Protein AF-0000000085726883 (afdb_homodimer)

Radius of gyration: 27.36 Å; Cα contacts (8 Å, |Δi|>4): 560; chains: 2; bounding box: 46×113×96 Å

pLDDT: mean 89.37, std 16.78, range [32.44, 98.88]

InterPro domains:
  IPR007770 Protein DMP [PF05078] (36-199)
  IPR007770 Protein DMP [PTHR31621] (17-201)

Organism: Cuscuta europaea (NCBI:txid41803)

Nearest PDB structures (foldseek):
  4f7g-assembly1_B  TM=3.341E-01  e=3.577E+00  Mus musculus
  4f7g-assembly1_B  TM=3.342E-01  e=4.709E+00  Mus musculus
  2b0h-assembly1_A  TM=3.495E-01  e=9.339E+00  Mus musculus

Solvent-accessible surface area (backbone atoms only — not comparable to full-atom values): 22091 Å² total; per-residue (Å²): 136,81,79,75,75,74,74,70,71,76,75,74,68,77,72,77,68,83,62,71,77,80,73,50,71,68,34,50,53,42,48,53,50,47,52,36,42,32,33,39,50,62,56,50,48,41,68,54,51,50,52,45,59,63,43,42,41,69,36,13,58,70,15,58,29,87,43,70,64,28,48,51,45,37,51,49,49,53,51,52,46,39,50,47,32,35,55,52,49,40,23,24,43,48,64,46,98,85,52,48,76,44,47,25,36,43,31,89,82,7,60,47,62,66,44,73,62,88,78,76,71,53,71,72,61,18,59,74,36,32,65,50,73,65,41,56,54,51,12,52,43,22,31,49,42,48,50,21,52,49,54,58,32,53,30,52,36,34,38,78,49,69,77,64,52,71,69,52,50,53,47,46,64,46,49,30,52,52,48,40,51,53,42,51,51,44,32,51,76,57,58,76,90,62,22,18,61,60,40,48,61,49,80,116,137,83,79,76,76,75,73,71,70,76,74,75,68,75,70,76,69,82,63,71,77,78,74,51,72,69,33,50,53,42,48,50,49,48,51,37,42,32,33,39,50,62,56,50,47,40,68,56,50,50,52,44,59,66,44,43,39,69,36,14,57,70,15,60,28,87,43,70,66,28,47,50,44,37,50,49,49,52,52,51,45,37,51,48,32,36,54,52,50,40,23,24,42,49,65,47,99,84,51,47,76,43,46,26,36,42,31,90,81,6,58,48,61,65,45,74,62,87,76,76,70,54,71,73,60,17,58,74,36,31,64,51,74,66,41,55,53,51,13,53,42,20,31,50,41,48,50,23,52,48,55,57,31,54,29,53,37,33,38,79,48,68,78,65,50,70,68,52,49,52,47,47,65,46,49,28,52,52,49,41,51,53,43,50,51,46,31,50,75,57,58,76,91,63,21,18,63,62,40,48,60,47,83,115

Sequence (408 aa):
MEEQEHVGLPLLQDEETDSKPKKTPSQRVMRKAFKGTAHLANLLPTGTVLAFQILAPAFTHEGKCISVVSQTMTVALLVGCAISCFFLCFTDSFRDERGKVRYGLATFHGLFILDLSSVTLSPDEAAKHRIRLLDFFHAFNSVLVFAATALLDKNVVNCLYPSPSPETEELLSILPVGVGFMSSLFFIAFPTRRHGIGFPLSRDMEEQEHVGLPLLQDEETDSKPKKTPSQRVMRKAFKGTAHLANLLPTGTVLAFQILAPAFTHEGKCISVVSQTMTVALLVGCAISCFFLCFTDSFRDERGKVRYGLATFHGLFILDLSSVTLSPDEAAKHRIRLLDFFHAFNSVLVFAATALLDKNVVNCLYPSPSPETEELLSILPVGVGFMSSLFFIAFPTRRHGIGFPLSRD

Structure (mmCIF, N/CA/C/O backbone):
data_AF-0000000085726883-model_v1
#
loop_
_entity.id
_entity.type
_entity.pdbx_description
1 polymer 'Uncharacterized protein'
#
loop_
_atom_site.group_PDB
_atom_site.id
_atom_site.type_symbol
_atom_site.label_atom_id
_atom_site.label_alt_id
_atom_site.label_comp_id
_atom_site.label_asym_id
_atom_site.label_entity_id
_atom_site.label_seq_id
_atom_site.pdbx_PDB_ins_code
_atom_site.Cartn_x
_atom_site.Cartn_y
_atom_site.Cartn_z
_atom_site.occupancy
_atom_site.B_iso_or_equiv
_atom_site.auth_seq_id
_atom_site.auth_comp_id
_atom_site.auth_asym_id
_atom_site.auth_atom_id
_atom_site.pdbx_PDB_model_num
ATOM 1 N N . MET A 1 1 ? -12.93 82.75 -8.406 1 32.44 1 MET A N 1
ATOM 2 C CA . MET A 1 1 ? -13.469 81.5 -7.961 1 32.44 1 MET A CA 1
ATOM 3 C C . MET A 1 1 ? -12.867 80.312 -8.758 1 32.44 1 MET A C 1
ATOM 5 O O . MET A 1 1 ? -13.281 80.062 -9.891 1 32.44 1 MET A O 1
ATOM 9 N N . GLU A 1 2 ? -11.484 80.188 -8.805 1 35.91 2 GLU A N 1
ATOM 10 C CA . GLU A 1 2 ? -10.547 79.312 -9.469 1 35.91 2 GLU A CA 1
ATOM 11 C C . GLU A 1 2 ? -10.82 77.812 -9.094 1 35.91 2 GLU A C 1
ATOM 13 O O . GLU A 1 2 ? -10.852 77.5 -7.91 1 35.91 2 GLU A O 1
ATOM 18 N N . GLU A 1 3 ? -11.656 77.125 -9.836 1 36.5 3 GLU A N 1
ATOM 19 C CA . GLU A 1 3 ? -12.023 75.688 -9.789 1 36.5 3 GLU A CA 1
ATOM 20 C C . GLU A 1 3 ? -10.781 74.812 -9.812 1 36.5 3 GLU A C 1
ATOM 22 O O . GLU A 1 3 ? -10.023 74.812 -10.781 1 36.5 3 GLU A O 1
ATOM 27 N N . GLN A 1 4 ? -10.055 74.625 -8.711 1 35.62 4 GLN A N 1
ATOM 28 C CA . GLN A 1 4 ? -8.969 73.688 -8.57 1 35.62 4 GLN A CA 1
ATOM 29 C C . GLN A 1 4 ? -9.422 72.312 -8.992 1 35.62 4 GLN A C 1
ATOM 31 O O . GLN A 1 4 ? -10.375 71.75 -8.43 1 35.62 4 GLN A O 1
ATOM 36 N N . GLU A 1 5 ? -9.352 72 -10.273 1 38.41 5 GLU A N 1
ATOM 37 C CA . GLU A 1 5 ? -9.477 70.625 -10.812 1 38.41 5 GLU A CA 1
ATOM 38 C C . GLU A 1 5 ? -8.703 69.625 -9.961 1 38.41 5 GLU A C 1
ATOM 40 O O . GLU A 1 5 ? -7.488 69.75 -9.805 1 38.41 5 GLU A O 1
ATOM 45 N N . HIS A 1 6 ? -9.25 69.25 -8.797 1 38.34 6 HIS A N 1
ATOM 46 C CA . HIS A 1 6 ? -8.719 68.062 -8.094 1 38.34 6 HIS A CA 1
ATOM 47 C C . HIS A 1 6 ? -8.43 66.938 -9.055 1 38.34 6 HIS A C 1
ATOM 49 O O . HIS A 1 6 ? -9.344 66.375 -9.672 1 38.34 6 HIS A O 1
ATOM 55 N N . VAL A 1 7 ? -7.344 67 -9.859 1 39.97 7 VAL A N 1
ATOM 56 C CA . VAL A 1 7 ? -6.82 65.875 -10.586 1 39.97 7 VAL A CA 1
ATOM 57 C C . VAL A 1 7 ? -6.855 64.625 -9.695 1 39.97 7 VAL A C 1
ATOM 59 O O . VAL A 1 7 ? -6.199 64.562 -8.648 1 39.97 7 VAL A O 1
ATOM 62 N N . GLY A 1 8 ? -8.062 64.062 -9.531 1 35.78 8 GLY A N 1
ATOM 63 C CA . GLY A 1 8 ? -8.172 62.719 -8.906 1 35.78 8 GLY A CA 1
ATOM 64 C C . GLY A 1 8 ? -7.027 61.781 -9.273 1 35.78 8 GLY A C 1
ATOM 65 O O . GLY A 1 8 ? -6.688 61.656 -10.445 1 35.78 8 GLY A O 1
ATOM 66 N N . LEU A 1 9 ? -5.949 61.75 -8.43 1 39.22 9 LEU A N 1
ATOM 67 C CA . LEU A 1 9 ? -4.93 60.688 -8.555 1 39.22 9 LEU A CA 1
ATOM 68 C C . LEU A 1 9 ? -5.559 59.375 -8.969 1 39.22 9 LEU A C 1
ATOM 70 O O . LEU A 1 9 ? -6.598 58.969 -8.43 1 39.22 9 LEU A O 1
ATOM 74 N N . PRO A 1 10 ? -5.348 58.938 -10.266 1 39.78 10 PRO A N 1
ATOM 75 C CA . PRO A 1 10 ? -5.82 57.594 -10.617 1 39.78 10 PRO A CA 1
ATOM 76 C C . PRO A 1 10 ? -5.68 56.594 -9.461 1 39.78 10 PRO A C 1
ATOM 78 O O . PRO A 1 10 ? -4.73 56.688 -8.68 1 39.78 10 PRO A O 1
ATOM 81 N N . LEU A 1 11 ? -6.742 56.094 -8.805 1 36.94 11 LEU A N 1
ATOM 82 C CA . LEU A 1 11 ? -6.785 54.938 -7.93 1 36.94 11 LEU A CA 1
ATOM 83 C C . LEU A 1 11 ? -5.75 53.906 -8.352 1 36.94 11 LEU A C 1
ATOM 85 O O . LEU A 1 11 ? -5.723 53.469 -9.516 1 36.94 11 LEU A O 1
ATOM 89 N N . LEU A 1 12 ? -4.477 54 -7.926 1 37.38 12 LEU A N 1
ATOM 90 C CA . LEU A 1 12 ? -3.635 52.812 -7.984 1 37.38 12 LEU A CA 1
ATOM 91 C C . LEU A 1 12 ? -4.473 51.562 -7.848 1 37.38 12 LEU A C 1
ATOM 93 O O . LEU A 1 12 ? -5.109 51.344 -6.812 1 37.38 12 LEU A O 1
ATOM 97 N N . GLN A 1 13 ? -5.27 51.156 -8.836 1 38.12 13 GLN A N 1
ATOM 98 C CA . GLN A 1 13 ? -5.75 49.781 -8.844 1 38.12 13 GLN A CA 1
ATOM 99 C C . GLN A 1 13 ? -4.77 48.875 -8.125 1 38.12 13 GLN A C 1
ATOM 101 O O . GLN A 1 13 ? -3.568 48.875 -8.406 1 38.12 13 GLN A O 1
ATOM 106 N N . ASP A 1 14 ? -4.898 48.625 -6.891 1 37 14 ASP A N 1
ATOM 107 C CA . ASP A 1 14 ? -4.316 47.469 -6.254 1 37 14 ASP A CA 1
ATOM 108 C C . ASP A 1 14 ? -4.148 46.312 -7.258 1 37 14 ASP A C 1
ATOM 110 O O . ASP A 1 14 ? -5.137 45.781 -7.758 1 37 14 ASP A O 1
ATOM 114 N N . GLU A 1 15 ? -3.387 46.406 -8.352 1 40.19 15 GLU A N 1
ATOM 115 C CA . GLU A 1 15 ? -2.873 45.188 -8.961 1 40.19 15 GLU A CA 1
ATOM 116 C C . GLU A 1 15 ? -2.75 44.062 -7.941 1 40.19 15 GLU A C 1
ATOM 118 O O . GLU A 1 15 ? -1.841 44.062 -7.109 1 40.19 15 GLU A O 1
ATOM 123 N N . GLU A 1 16 ? -3.68 43.75 -7.141 1 40.97 16 GLU A N 1
ATOM 124 C CA . GLU A 1 16 ? -3.672 42.469 -6.426 1 40.97 16 GLU A CA 1
ATOM 125 C C . GLU A 1 16 ? -2.805 41.438 -7.145 1 40.97 16 GLU A C 1
ATOM 127 O O . GLU A 1 16 ? -3.127 41 -8.258 1 40.97 16 GLU A O 1
ATOM 132 N N . THR A 1 17 ? -1.507 41.5 -7.332 1 43.03 17 THR A N 1
ATOM 133 C CA . THR A 1 17 ? -0.271 40.781 -7.621 1 43.03 17 THR A CA 1
ATOM 134 C C . THR A 1 17 ? -0.4 39.312 -7.234 1 43.03 17 THR A C 1
ATOM 136 O O . THR A 1 17 ? 0.569 38.531 -7.324 1 43.03 17 THR A O 1
ATOM 139 N N . ASP A 1 18 ? -1.188 38.938 -6.254 1 46.78 18 ASP A N 1
ATOM 140 C CA . ASP A 1 18 ? -1.062 37.562 -5.867 1 46.78 18 ASP A CA 1
ATOM 141 C C . ASP A 1 18 ? -1.254 36.625 -7.07 1 46.78 18 ASP A C 1
ATOM 143 O O . ASP A 1 18 ? -2.34 36.062 -7.27 1 46.78 18 ASP A O 1
ATOM 147 N N . SER A 1 19 ? -1.171 36.938 -8.281 1 53.34 19 SER A N 1
ATOM 148 C CA . SER A 1 19 ? -1.312 36.188 -9.523 1 53.34 19 SER A CA 1
ATOM 149 C C . SER A 1 19 ? -0.576 34.875 -9.453 1 53.34 19 SER A C 1
ATOM 151 O O . SER A 1 19 ? 0.654 34.844 -9.375 1 53.34 19 SER A O 1
ATOM 153 N N . LYS A 1 20 ? -1.104 33.875 -8.773 1 63.62 20 LYS A N 1
ATOM 154 C CA . LYS A 1 20 ? -0.495 32.531 -8.828 1 63.62 20 LYS A CA 1
ATOM 155 C C . LYS A 1 20 ? -0.005 32.219 -10.234 1 63.62 20 LYS A C 1
ATOM 157 O O . LYS A 1 20 ? -0.735 32.406 -11.211 1 63.62 20 LYS A O 1
ATOM 162 N N . PRO A 1 21 ? 1.329 32.344 -10.516 1 69.31 21 PRO A N 1
ATOM 163 C CA . PRO A 1 21 ? 1.785 31.938 -11.852 1 69.31 21 PRO A CA 1
ATOM 164 C C . PRO A 1 21 ? 0.993 30.766 -12.414 1 69.31 21 PRO A C 1
ATOM 166 O O . PRO A 1 21 ? 0.575 29.875 -11.664 1 69.31 21 PRO A O 1
ATOM 169 N N . LYS A 1 22 ? 0.371 31.094 -13.602 1 79.5 22 LYS A N 1
ATOM 170 C CA . LYS A 1 22 ? -0.353 30.047 -14.305 1 79.5 22 LYS A CA 1
ATOM 171 C C . LYS A 1 22 ? 0.502 28.781 -14.43 1 79.5 22 LYS A C 1
ATOM 173 O O . LYS A 1 22 ? 1.676 28.859 -14.797 1 79.5 22 LYS A O 1
ATOM 178 N N . LYS A 1 23 ? 0.024 27.656 -14.07 1 86.38 23 LYS A N 1
ATOM 179 C CA . LYS A 1 23 ? 0.707 26.375 -14.211 1 86.38 23 LYS A CA 1
ATOM 180 C C . LYS A 1 23 ? 0.807 25.953 -15.672 1 86.38 23 LYS A C 1
ATOM 182 O O . LYS A 1 23 ? -0.13 26.156 -16.453 1 86.38 23 LYS A O 1
ATOM 187 N N . THR A 1 24 ? 1.905 25.516 -16.047 1 89.69 24 THR A N 1
ATOM 188 C CA . THR A 1 24 ? 2.057 24.938 -17.391 1 89.69 24 THR A CA 1
ATOM 189 C C . THR A 1 24 ? 1.275 23.625 -17.5 1 89.69 24 THR A C 1
ATOM 191 O O . THR A 1 24 ? 0.938 23.016 -16.484 1 89.69 24 THR A O 1
ATOM 194 N N . PRO A 1 25 ? 0.912 23.25 -18.672 1 91.12 25 PRO A N 1
ATOM 195 C CA . PRO A 1 25 ? 0.225 21.969 -18.859 1 91.12 25 PRO A CA 1
ATOM 196 C C . PRO A 1 25 ? 0.989 20.797 -18.266 1 91.12 25 PRO A C 1
ATOM 198 O O . PRO A 1 25 ? 0.382 19.906 -17.672 1 91.12 25 PRO A O 1
ATOM 201 N N . SER A 1 26 ? 2.252 20.75 -18.375 1 91.12 26 SER A N 1
ATOM 202 C CA . SER A 1 26 ? 3.072 19.672 -17.812 1 91.12 26 SER A CA 1
ATOM 203 C C . SER A 1 26 ? 2.979 19.641 -16.297 1 91.12 26 SER A C 1
ATOM 205 O O . SER A 1 26 ? 2.898 18.578 -15.695 1 91.12 26 SER A O 1
ATOM 207 N N . GLN A 1 27 ? 2.965 20.812 -15.664 1 89.56 27 GLN A N 1
ATOM 208 C CA . GLN A 1 27 ? 2.846 20.891 -14.219 1 89.56 27 GLN A CA 1
ATOM 209 C C . GLN A 1 27 ? 1.497 20.359 -13.742 1 89.56 27 GLN A C 1
ATOM 211 O O . GLN A 1 27 ? 1.423 19.656 -12.734 1 89.56 27 GLN A O 1
ATOM 216 N N . ARG A 1 28 ? 0.497 20.688 -14.5 1 91.06 28 ARG A N 1
ATOM 217 C CA . ARG A 1 28 ? -0.842 20.219 -14.133 1 91.06 28 ARG A CA 1
ATOM 218 C C . ARG A 1 28 ? -0.94 18.703 -14.195 1 91.06 28 ARG A C 1
ATOM 220 O O . ARG A 1 28 ? -1.49 18.078 -13.289 1 91.06 28 ARG A O 1
ATOM 227 N N . VAL A 1 29 ? -0.378 18.172 -15.242 1 93.06 29 VAL A N 1
ATOM 228 C CA . VAL A 1 29 ? -0.413 16.719 -15.422 1 93.06 29 VAL A CA 1
ATOM 229 C C . VAL A 1 29 ? 0.357 16.047 -14.289 1 93.06 29 VAL A C 1
ATOM 231 O O . VAL A 1 29 ? -0.107 15.055 -13.727 1 93.06 29 VAL A O 1
ATOM 234 N N . MET A 1 30 ? 1.439 16.594 -13.867 1 92.94 30 MET A N 1
ATOM 235 C CA . MET A 1 30 ? 2.256 16 -12.812 1 92.94 30 MET A CA 1
ATOM 236 C C . MET A 1 30 ? 1.537 16.078 -11.469 1 92.94 30 MET A C 1
ATOM 238 O O . MET A 1 30 ? 1.52 15.094 -10.719 1 92.94 30 MET A O 1
ATOM 242 N N . ARG A 1 31 ? 0.939 17.203 -11.234 1 90.94 31 ARG A N 1
ATOM 243 C CA . ARG A 1 31 ? 0.221 17.359 -9.977 1 90.94 31 ARG A CA 1
ATOM 244 C C . ARG A 1 31 ? -0.957 16.406 -9.883 1 90.94 31 ARG A C 1
ATOM 246 O O . ARG A 1 31 ? -1.18 15.781 -8.844 1 90.94 31 ARG A O 1
ATOM 253 N N . LYS A 1 32 ? -1.633 16.328 -10.984 1 92.69 32 LYS A N 1
ATOM 254 C CA . LYS A 1 32 ? -2.766 15.398 -11.016 1 92.69 32 LYS A CA 1
ATOM 255 C C . LYS A 1 32 ? -2.307 13.953 -10.836 1 92.69 32 LYS A C 1
ATOM 257 O O . LYS A 1 32 ? -2.967 13.172 -10.156 1 92.69 32 LYS A O 1
ATOM 262 N N . ALA A 1 33 ? -1.19 13.625 -11.422 1 94.88 33 ALA A N 1
ATOM 263 C CA . ALA A 1 33 ? -0.64 12.273 -11.305 1 94.88 33 ALA A CA 1
ATOM 264 C C . ALA A 1 33 ? -0.253 11.969 -9.867 1 94.88 33 ALA A C 1
ATOM 266 O O . ALA A 1 33 ? -0.559 10.883 -9.352 1 94.88 33 ALA A O 1
ATOM 267 N N . PHE A 1 34 ? 0.383 12.906 -9.219 1 95.19 34 PHE A N 1
ATOM 268 C CA . PHE A 1 34 ? 0.797 12.688 -7.836 1 95.19 34 PHE A CA 1
ATOM 269 C C . PHE A 1 34 ? -0.414 12.578 -6.918 1 95.19 34 PHE A C 1
ATOM 271 O O . PHE A 1 34 ? -0.46 11.719 -6.039 1 95.19 34 PHE A O 1
ATOM 278 N N . LYS A 1 35 ? -1.363 13.453 -7.176 1 93.62 35 LYS A N 1
ATOM 279 C CA . LYS A 1 35 ? -2.596 13.383 -6.395 1 93.62 35 LYS A CA 1
ATOM 280 C C . LYS A 1 35 ? -3.311 12.055 -6.621 1 93.62 35 LYS A C 1
ATOM 282 O O . LYS A 1 35 ? -3.807 11.438 -5.676 1 93.62 35 LYS A O 1
ATOM 287 N N . GLY A 1 36 ? -3.371 11.641 -7.84 1 96.19 36 GLY A N 1
ATOM 288 C CA . GLY A 1 36 ? -3.965 10.352 -8.156 1 96.19 36 GLY A CA 1
ATOM 289 C C . GLY A 1 36 ? -3.258 9.188 -7.484 1 96.19 36 GLY A C 1
ATOM 290 O O . GLY A 1 36 ? -3.906 8.273 -6.973 1 96.19 36 GLY A O 1
ATOM 291 N N . THR A 1 37 ? -1.946 9.242 -7.402 1 95.81 37 THR A N 1
ATOM 292 C CA . THR A 1 37 ? -1.177 8.195 -6.742 1 95.81 37 THR A CA 1
ATOM 293 C C . THR A 1 37 ? -1.489 8.148 -5.25 1 95.81 37 THR A C 1
ATOM 295 O O . THR A 1 37 ? -1.597 7.07 -4.664 1 95.81 37 THR A O 1
ATOM 298 N N . ALA A 1 38 ? -1.662 9.32 -4.66 1 94.56 38 ALA A N 1
ATOM 299 C CA . ALA A 1 38 ? -2.006 9.375 -3.244 1 94.56 38 ALA A CA 1
ATOM 300 C C . ALA A 1 38 ? -3.398 8.805 -2.994 1 94.56 38 ALA A C 1
ATOM 302 O O . ALA A 1 38 ? -3.617 8.086 -2.012 1 94.56 38 ALA A O 1
ATOM 303 N N . HIS A 1 39 ? -4.312 9.141 -3.914 1 95.75 39 HIS A N 1
ATOM 304 C CA . HIS A 1 39 ? -5.652 8.578 -3.795 1 95.75 39 HIS A CA 1
ATOM 305 C C . HIS A 1 39 ? -5.625 7.059 -3.902 1 95.75 39 HIS A C 1
ATOM 307 O O . HIS A 1 39 ? -6.273 6.363 -3.117 1 95.75 39 HIS A O 1
ATOM 313 N N . LEU A 1 40 ? -4.879 6.59 -4.805 1 97.06 40 LEU A N 1
ATOM 314 C CA . LEU A 1 40 ? -4.762 5.145 -4.98 1 97.06 40 LEU A CA 1
ATOM 315 C C . LEU A 1 40 ? -4.125 4.496 -3.758 1 97.06 40 LEU A C 1
ATOM 317 O O . LEU A 1 40 ? -4.621 3.486 -3.256 1 97.06 40 LEU A O 1
ATOM 321 N N . ALA A 1 41 ? -3.115 5.113 -3.242 1 96.12 41 ALA A N 1
ATOM 322 C CA . ALA A 1 41 ? -2.418 4.562 -2.082 1 96.12 41 ALA A CA 1
ATOM 323 C C . ALA A 1 41 ? -3.346 4.48 -0.873 1 96.12 41 ALA A C 1
ATOM 325 O O . ALA A 1 41 ? -3.227 3.57 -0.051 1 96.12 41 ALA A O 1
ATOM 326 N N . ASN A 1 42 ? -4.191 5.363 -0.803 1 95.88 42 ASN A N 1
ATOM 327 C CA . ASN A 1 42 ? -5.113 5.418 0.327 1 95.88 42 ASN A CA 1
ATOM 328 C C . ASN A 1 42 ? -6.242 4.402 0.182 1 95.88 42 ASN A C 1
ATOM 330 O O . ASN A 1 42 ? -6.762 3.898 1.18 1 95.88 42 ASN A O 1
ATOM 334 N N . LEU A 1 43 ? -6.562 4.082 -1.052 1 97.56 43 LEU A N 1
ATOM 335 C CA . LEU A 1 43 ? -7.809 3.346 -1.241 1 97.56 43 LEU A CA 1
ATOM 336 C C . LEU A 1 43 ? -7.531 1.913 -1.683 1 97.56 43 LEU A C 1
ATOM 338 O O . LEU A 1 43 ? -8.352 1.021 -1.463 1 97.56 43 LEU A O 1
ATOM 342 N N . LEU A 1 44 ? -6.438 1.705 -2.363 1 97.5 44 LEU A N 1
ATOM 343 C CA . LEU A 1 44 ? -6.117 0.346 -2.783 1 97.5 44 LEU A CA 1
ATOM 344 C C . LEU A 1 44 ? -5.82 -0.539 -1.578 1 97.5 44 LEU A C 1
ATOM 346 O O . LEU A 1 44 ? -5.137 -0.113 -0.644 1 97.5 44 LEU A O 1
ATOM 350 N N . PRO A 1 45 ? -6.312 -1.757 -1.575 1 96.81 45 PRO A N 1
ATOM 351 C CA . PRO A 1 45 ? -6.09 -2.656 -0.441 1 96.81 45 PRO A CA 1
ATOM 352 C C . PRO A 1 45 ? -4.711 -3.311 -0.469 1 96.81 45 PRO A C 1
ATOM 354 O O . PRO A 1 45 ? -4.598 -4.531 -0.317 1 96.81 45 PRO A O 1
ATOM 357 N N . THR A 1 46 ? -3.676 -2.523 -0.512 1 96.44 46 THR A N 1
ATOM 358 C CA . THR A 1 46 ? -2.332 -3.018 -0.792 1 96.44 46 THR A CA 1
ATOM 359 C C . THR A 1 46 ? -1.792 -3.816 0.39 1 96.44 46 THR A C 1
ATOM 361 O O . THR A 1 46 ? -1.089 -4.812 0.204 1 96.44 46 THR A O 1
ATOM 364 N N . GLY A 1 47 ? -2.098 -3.418 1.614 1 95.25 47 GLY A N 1
ATOM 365 C CA . GLY A 1 47 ? -1.674 -4.184 2.775 1 95.25 47 GLY A CA 1
ATOM 366 C C . GLY A 1 47 ? -2.27 -5.578 2.82 1 95.25 47 GLY A C 1
ATOM 367 O O . GLY A 1 47 ? -1.557 -6.555 3.057 1 95.25 47 GLY A O 1
ATOM 368 N N . THR A 1 48 ? -3.521 -5.668 2.592 1 97.25 48 THR A N 1
ATOM 369 C CA . THR A 1 48 ? -4.215 -6.953 2.568 1 97.25 48 THR A CA 1
ATOM 370 C C . THR A 1 48 ? -3.693 -7.828 1.432 1 97.25 48 THR A C 1
ATOM 372 O O . THR A 1 48 ? -3.455 -9.023 1.62 1 97.25 48 THR A O 1
ATOM 375 N N . VAL A 1 49 ? -3.492 -7.188 0.299 1 97.31 49 VAL A N 1
ATOM 376 C CA . VAL A 1 49 ? -3 -7.926 -0.859 1 97.31 49 VAL A CA 1
ATOM 377 C C . VAL A 1 49 ? -1.601 -8.469 -0.572 1 97.31 49 VAL A C 1
ATOM 379 O O . VAL A 1 49 ? -1.291 -9.617 -0.907 1 97.31 49 VAL A O 1
ATOM 382 N N . LEU A 1 50 ? -0.813 -7.664 0.071 1 96.25 50 LEU A N 1
ATOM 383 C CA . LEU A 1 50 ? 0.53 -8.125 0.407 1 96.25 50 LEU A CA 1
ATOM 384 C C . LEU A 1 50 ? 0.475 -9.289 1.391 1 96.25 50 LEU A C 1
ATOM 386 O O . LEU A 1 50 ? 1.158 -10.297 1.204 1 96.25 50 LEU A O 1
ATOM 390 N N . ALA A 1 51 ? -0.293 -9.211 2.41 1 95 51 ALA A N 1
ATOM 391 C CA . ALA A 1 51 ? -0.454 -10.312 3.354 1 95 51 ALA A CA 1
ATOM 392 C C . ALA A 1 51 ? -0.96 -11.57 2.65 1 95 51 ALA A C 1
ATOM 394 O O . ALA A 1 51 ? -0.473 -12.672 2.91 1 95 51 ALA A O 1
ATOM 395 N N . PHE A 1 52 ? -1.882 -11.375 1.771 1 97.31 52 PHE A N 1
ATOM 396 C CA . PHE A 1 52 ? -2.434 -12.469 0.977 1 97.31 52 PHE A CA 1
ATOM 397 C C . PHE A 1 52 ? -1.338 -13.156 0.17 1 97.31 52 PHE A C 1
ATOM 399 O O . PHE A 1 52 ? -1.271 -14.391 0.128 1 97.31 52 PHE A O 1
ATOM 406 N N . GLN A 1 53 ? -0.504 -12.398 -0.457 1 94.56 53 GLN A N 1
ATOM 407 C CA . GLN A 1 53 ? 0.56 -12.938 -1.296 1 94.56 53 GLN A CA 1
ATOM 408 C C . GLN A 1 53 ? 1.541 -13.766 -0.471 1 94.56 53 GLN A C 1
ATOM 410 O O . GLN A 1 53 ? 2.086 -14.758 -0.958 1 94.56 53 GLN A O 1
ATOM 415 N N . ILE A 1 54 ? 1.677 -13.367 0.739 1 93.88 54 ILE A N 1
ATOM 416 C CA . ILE A 1 54 ? 2.607 -14.062 1.62 1 93.88 54 ILE A CA 1
ATOM 417 C C . ILE A 1 54 ? 1.98 -15.359 2.109 1 93.88 54 ILE A C 1
ATOM 419 O O . ILE A 1 54 ? 2.664 -16.375 2.23 1 93.88 54 ILE A O 1
ATOM 423 N N . LEU A 1 55 ? 0.718 -15.391 2.285 1 95.69 55 LEU A N 1
ATOM 424 C CA . LEU A 1 55 ? 0.063 -16.516 2.945 1 95.69 55 LEU A CA 1
ATOM 425 C C . LEU A 1 55 ? -0.482 -17.5 1.92 1 95.69 55 LEU A C 1
ATOM 427 O O . LEU A 1 55 ? -0.619 -18.688 2.211 1 95.69 55 LEU A O 1
ATOM 431 N N . ALA A 1 56 ? -0.754 -17.062 0.745 1 96.81 56 ALA A N 1
ATOM 432 C CA . ALA A 1 56 ? -1.462 -17.859 -0.252 1 96.81 56 ALA A CA 1
ATOM 433 C C . ALA A 1 56 ? -0.695 -19.141 -0.571 1 96.81 56 ALA A C 1
ATOM 435 O O . ALA A 1 56 ? -1.271 -20.234 -0.57 1 96.81 56 ALA A O 1
ATOM 436 N N . PRO A 1 57 ? 0.631 -19.062 -0.821 1 94.44 57 PRO A N 1
ATOM 437 C CA . PRO A 1 57 ? 1.343 -20.312 -1.113 1 94.44 57 PRO A CA 1
ATOM 438 C C . PRO A 1 57 ? 1.252 -21.312 0.025 1 94.44 57 PRO A C 1
ATOM 440 O O . PRO A 1 57 ? 1.11 -22.516 -0.221 1 94.44 57 PRO A O 1
ATOM 443 N N . ALA A 1 58 ? 1.312 -20.891 1.256 1 92.19 58 ALA A N 1
ATOM 444 C CA . ALA A 1 58 ? 1.248 -21.781 2.412 1 92.19 58 ALA A CA 1
ATOM 445 C C . ALA A 1 58 ? -0.139 -22.406 2.553 1 92.19 58 ALA A C 1
ATOM 447 O O . ALA A 1 58 ? -0.268 -23.609 2.771 1 92.19 58 ALA A O 1
ATOM 448 N N . PHE A 1 59 ? -1.14 -21.641 2.328 1 95.31 59 PHE A N 1
ATOM 449 C CA . PHE A 1 59 ? -2.51 -22.094 2.518 1 95.31 59 PHE A CA 1
ATOM 450 C C . PHE A 1 59 ? -2.928 -23.031 1.385 1 95.31 59 PHE A C 1
ATOM 452 O O . PHE A 1 59 ? -3.717 -23.953 1.594 1 95.31 59 PHE A O 1
ATOM 459 N N . THR A 1 60 ? -2.381 -22.844 0.192 1 95.69 60 THR A N 1
ATOM 460 C CA . THR A 1 60 ? -2.746 -23.625 -0.978 1 95.69 60 THR A CA 1
ATOM 461 C C . THR A 1 60 ? -1.764 -24.781 -1.183 1 95.69 60 THR A C 1
ATOM 463 O O . THR A 1 60 ? -1.907 -25.562 -2.121 1 95.69 60 THR A O 1
ATOM 466 N N . HIS A 1 61 ? -0.791 -24.875 -0.372 1 92.19 61 HIS A N 1
ATOM 467 C CA . HIS A 1 61 ? 0.304 -25.812 -0.575 1 92.19 61 HIS A CA 1
ATOM 468 C C . HIS A 1 61 ? 0.909 -25.656 -1.967 1 92.19 61 HIS A C 1
ATOM 470 O O . HIS A 1 61 ? 1.002 -26.641 -2.715 1 92.19 61 HIS A O 1
ATOM 476 N N . GLU A 1 62 ? 1.305 -24.391 -2.246 1 90.81 62 GLU A N 1
ATOM 477 C CA . GLU A 1 62 ? 1.93 -24.031 -3.516 1 90.81 62 GLU A CA 1
ATOM 478 C C . GLU A 1 62 ? 1.016 -24.359 -4.691 1 90.81 62 GLU A C 1
ATOM 480 O O . GLU A 1 62 ? 1.479 -24.828 -5.734 1 90.81 62 GLU A O 1
ATOM 485 N N . GLY A 1 63 ? -0.288 -24.188 -4.465 1 91.88 63 GLY A N 1
ATOM 486 C CA . GLY A 1 63 ? -1.28 -24.344 -5.52 1 91.88 63 GLY A CA 1
ATOM 487 C C . GLY A 1 63 ? -1.708 -25.781 -5.73 1 91.88 63 GLY A C 1
ATOM 488 O O . GLY A 1 63 ? -2.531 -26.078 -6.605 1 91.88 63 GLY A O 1
ATOM 489 N N . LYS A 1 64 ? -1.275 -26.75 -5.02 1 90.19 64 LYS A N 1
ATOM 490 C CA . LYS A 1 64 ? -1.564 -28.172 -5.254 1 90.19 64 LYS A CA 1
ATOM 491 C C . LYS A 1 64 ? -2.867 -28.578 -4.574 1 90.19 64 LYS A C 1
ATOM 493 O O . LYS A 1 64 ? -3.619 -29.391 -5.109 1 90.19 64 LYS A O 1
ATOM 498 N N . CYS A 1 65 ? -3.238 -27.828 -3.48 1 87.06 65 CYS A N 1
ATOM 499 C CA . CYS A 1 65 ? -4.477 -28.031 -2.738 1 87.06 65 CYS A CA 1
ATOM 500 C C . CYS A 1 65 ? -4.934 -29.484 -2.809 1 87.06 65 CYS A C 1
ATOM 502 O O . CYS A 1 65 ? -6.051 -29.766 -3.246 1 87.06 65 CYS A O 1
ATOM 504 N N . ILE A 1 66 ? -4.238 -30.391 -2.227 1 84.38 66 ILE A N 1
ATOM 505 C CA . ILE A 1 66 ? -4.473 -31.828 -2.387 1 84.38 66 ILE A CA 1
ATOM 506 C C . ILE A 1 66 ? -5.52 -32.281 -1.376 1 84.38 66 ILE A C 1
ATOM 508 O O . ILE A 1 66 ? -6.035 -33.406 -1.479 1 84.38 66 ILE A O 1
ATOM 512 N N . SER A 1 67 ? -5.906 -31.484 -0.487 1 91.38 67 SER A N 1
ATOM 513 C CA . SER A 1 67 ? -6.852 -31.891 0.553 1 91.38 67 SER A CA 1
ATOM 514 C C . SER A 1 67 ? -7.961 -30.859 0.709 1 91.38 67 SER A C 1
ATOM 516 O O . SER A 1 67 ? -7.816 -29.703 0.286 1 91.38 67 SER A O 1
ATOM 518 N N . VAL A 1 68 ? -9.055 -31.344 1.4 1 92.94 68 VAL A N 1
ATOM 519 C CA . VAL A 1 68 ? -10.188 -30.469 1.695 1 92.94 68 VAL A CA 1
ATOM 520 C C . VAL A 1 68 ? -9.766 -29.391 2.684 1 92.94 68 VAL A C 1
ATOM 522 O O . VAL A 1 68 ? -10.25 -28.25 2.623 1 92.94 68 VAL A O 1
ATOM 525 N N . VAL A 1 69 ? -8.852 -29.781 3.494 1 93.81 69 VAL A N 1
ATOM 526 C CA . VAL A 1 69 ? -8.367 -28.828 4.488 1 93.81 69 VAL A CA 1
ATOM 527 C C . VAL A 1 69 ? -7.695 -27.641 3.789 1 93.81 69 VAL A C 1
ATOM 529 O O . VAL A 1 69 ? -7.984 -26.484 4.094 1 93.81 69 VAL A O 1
ATOM 532 N N . SER A 1 70 ? -6.848 -27.891 2.795 1 94.31 70 SER A N 1
ATOM 533 C CA . SER A 1 70 ? -6.152 -26.828 2.072 1 94.31 70 SER A CA 1
ATOM 534 C C . SER A 1 70 ? -7.133 -25.969 1.284 1 94.31 70 SER A C 1
ATOM 536 O O . SER A 1 70 ? -6.977 -24.75 1.219 1 94.31 70 SER A O 1
ATOM 538 N N . GLN A 1 71 ? -8.148 -26.578 0.761 1 95.62 71 GLN A N 1
ATOM 539 C CA . GLN A 1 71 ? -9.164 -25.844 0.036 1 95.62 71 GLN A CA 1
ATOM 540 C C . GLN A 1 71 ? -9.938 -24.906 0.973 1 95.62 71 GLN A C 1
ATOM 542 O O . GLN A 1 71 ? -10.156 -23.734 0.656 1 95.62 71 GLN A O 1
ATOM 547 N N . THR A 1 72 ? -10.289 -25.516 2.094 1 96.44 72 THR A N 1
ATOM 548 C CA . THR A 1 72 ? -11.047 -24.734 3.07 1 96.44 72 THR A CA 1
ATOM 549 C C . THR A 1 72 ? -10.211 -23.578 3.605 1 96.44 72 THR A C 1
ATOM 551 O O . THR A 1 72 ? -10.703 -22.469 3.75 1 96.44 72 THR A O 1
ATOM 554 N N . MET A 1 73 ? -8.945 -23.859 3.85 1 96.88 73 MET A N 1
ATOM 555 C CA . MET A 1 73 ? -8.055 -22.812 4.336 1 96.88 73 MET A CA 1
ATOM 556 C C . MET A 1 73 ? -7.887 -21.719 3.289 1 96.88 73 MET A C 1
ATOM 558 O O . MET A 1 73 ? -7.832 -20.531 3.629 1 96.88 73 MET A O 1
ATOM 562 N N . THR A 1 74 ? -7.789 -22.109 2.07 1 97.88 74 THR A N 1
ATOM 563 C CA . THR A 1 74 ? -7.664 -21.141 0.985 1 97.88 74 THR A CA 1
ATOM 564 C C . THR A 1 74 ? -8.898 -20.25 0.905 1 97.88 74 THR A C 1
ATOM 566 O O . THR A 1 74 ? -8.789 -19.031 0.84 1 97.88 74 THR A O 1
ATOM 569 N N . VAL A 1 75 ? -10.094 -20.828 0.965 1 98.38 75 VAL A N 1
ATOM 570 C CA . VAL A 1 75 ? -11.336 -20.062 0.913 1 98.38 75 VAL A CA 1
ATOM 571 C C . VAL A 1 75 ? -11.438 -19.156 2.135 1 98.38 75 VAL A C 1
ATOM 573 O O . VAL A 1 75 ? -11.836 -18 2.02 1 98.38 75 VAL A O 1
ATOM 576 N N . ALA A 1 76 ? -11.062 -19.703 3.271 1 98.62 76 ALA A N 1
ATOM 577 C CA . ALA A 1 76 ? -11.078 -18.906 4.492 1 98.62 76 ALA A CA 1
ATOM 578 C C . ALA A 1 76 ? -10.164 -17.688 4.359 1 98.62 76 ALA A C 1
ATOM 580 O O . ALA A 1 76 ? -10.516 -16.578 4.789 1 98.62 76 ALA A O 1
ATOM 581 N N . LEU A 1 77 ? -8.977 -17.906 3.807 1 98.69 77 LEU A N 1
ATOM 582 C CA . LEU A 1 77 ? -8.047 -16.797 3.57 1 98.69 77 LEU A CA 1
ATOM 583 C C . LEU A 1 77 ? -8.664 -15.75 2.654 1 98.69 77 LEU A C 1
ATOM 585 O O . LEU A 1 77 ? -8.609 -14.555 2.947 1 98.69 77 LEU A O 1
ATOM 589 N N . LEU A 1 78 ? -9.281 -16.172 1.568 1 98.88 78 LEU A N 1
ATOM 590 C CA . LEU A 1 78 ? -9.891 -15.266 0.604 1 98.88 78 LEU A CA 1
ATOM 591 C C . LEU A 1 78 ? -11.016 -14.469 1.252 1 98.88 78 LEU A C 1
ATOM 593 O O . LEU A 1 78 ? -11.094 -13.25 1.083 1 98.88 78 LEU A O 1
ATOM 597 N N . VAL A 1 79 ? -11.844 -15.133 2.029 1 98.88 79 VAL A N 1
ATOM 598 C CA . VAL A 1 79 ? -12.969 -14.477 2.686 1 98.88 79 VAL A CA 1
ATOM 599 C C . VAL A 1 79 ? -12.453 -13.492 3.736 1 98.88 79 VAL A C 1
ATOM 601 O O . VAL A 1 79 ? -12.938 -12.359 3.826 1 98.88 79 VAL A O 1
ATOM 604 N N . GLY A 1 80 ? -11.461 -13.961 4.504 1 98.88 80 GLY A N 1
ATOM 605 C CA . GLY A 1 80 ? -10.867 -13.078 5.5 1 98.88 80 GLY A CA 1
ATOM 606 C C . GLY A 1 80 ? -10.266 -11.82 4.906 1 98.88 80 GLY A C 1
ATOM 607 O O . GLY A 1 80 ? -10.469 -10.727 5.426 1 98.88 80 GLY A O 1
ATOM 608 N N . CYS A 1 81 ? -9.516 -11.984 3.818 1 98.81 81 CYS A N 1
ATOM 609 C CA . CYS A 1 81 ? -8.922 -10.836 3.139 1 98.81 81 CYS A CA 1
ATOM 610 C C . CYS A 1 81 ? -10 -9.922 2.568 1 98.81 81 CYS A C 1
ATOM 612 O O . CYS A 1 81 ? -9.883 -8.695 2.65 1 98.81 81 CYS A O 1
ATOM 614 N N . ALA A 1 82 ? -11.094 -10.523 1.998 1 98.88 82 ALA A N 1
ATOM 615 C CA . ALA A 1 82 ? -12.188 -9.719 1.472 1 98.88 82 ALA A CA 1
ATOM 616 C C . ALA A 1 82 ? -12.859 -8.906 2.58 1 98.88 82 ALA A C 1
ATOM 618 O O . ALA A 1 82 ? -13.156 -7.727 2.395 1 98.88 82 ALA A O 1
ATOM 619 N N . ILE A 1 83 ? -13.047 -9.508 3.693 1 98.81 83 ILE A N 1
ATOM 620 C CA . ILE A 1 83 ? -13.641 -8.828 4.84 1 98.81 83 ILE A CA 1
ATOM 621 C C . ILE A 1 83 ? -12.727 -7.691 5.297 1 98.81 83 ILE A C 1
ATOM 623 O O . ILE A 1 83 ? -13.195 -6.59 5.59 1 98.81 83 ILE A O 1
ATOM 627 N N . SER A 1 84 ? -11.469 -7.953 5.324 1 98.56 84 SER A N 1
ATOM 628 C CA . SER A 1 84 ? -10.516 -6.922 5.719 1 98.56 84 SER A CA 1
ATOM 629 C C . SER A 1 84 ? -10.562 -5.734 4.762 1 98.56 84 SER A C 1
ATOM 631 O O . SER A 1 84 ? -10.586 -4.582 5.191 1 98.56 84 SER A O 1
ATOM 633 N N . CYS A 1 85 ? -10.594 -6.027 3.455 1 98.62 85 CYS A N 1
ATOM 634 C CA . CYS A 1 85 ? -10.672 -4.969 2.457 1 98.62 85 CYS A CA 1
ATOM 635 C C . CYS A 1 85 ? -11.922 -4.125 2.65 1 98.62 85 CYS A C 1
ATOM 637 O O . CYS A 1 85 ? -11.875 -2.898 2.523 1 98.62 85 CYS A O 1
ATOM 639 N N . PHE A 1 86 ? -13.023 -4.75 2.947 1 98.75 86 PHE A N 1
ATOM 640 C CA . PHE A 1 86 ? -14.289 -4.055 3.146 1 98.75 86 PHE A CA 1
ATOM 641 C C . PHE A 1 86 ? -14.227 -3.154 4.375 1 98.75 86 PHE A C 1
ATOM 643 O O . PHE A 1 86 ? -14.477 -1.952 4.285 1 98.75 86 PHE A O 1
ATOM 650 N N . PHE A 1 87 ? -13.734 -3.637 5.438 1 98 87 PHE A N 1
ATOM 651 C CA . PHE A 1 87 ? -13.844 -2.941 6.715 1 98 87 PHE A CA 1
ATOM 652 C C . PHE A 1 87 ? -12.773 -1.858 6.832 1 98 87 PHE A C 1
ATOM 654 O O . PHE A 1 87 ? -12.992 -0.835 7.484 1 98 87 PHE A O 1
ATOM 661 N N . LEU A 1 88 ? -11.664 -2.061 6.219 1 98.19 88 LEU A N 1
ATOM 662 C CA . LEU A 1 88 ? -10.602 -1.07 6.316 1 98.19 88 LEU A CA 1
ATOM 663 C C . LEU A 1 88 ? -11.016 0.241 5.656 1 98.19 88 LEU A C 1
ATOM 665 O O . LEU A 1 88 ? -10.477 1.303 5.988 1 98.19 88 LEU A O 1
ATOM 669 N N . CYS A 1 89 ? -11.992 0.227 4.758 1 98.44 89 CYS A N 1
ATOM 670 C CA . CYS A 1 89 ? -12.477 1.424 4.074 1 98.44 89 CYS A CA 1
ATOM 671 C C . CY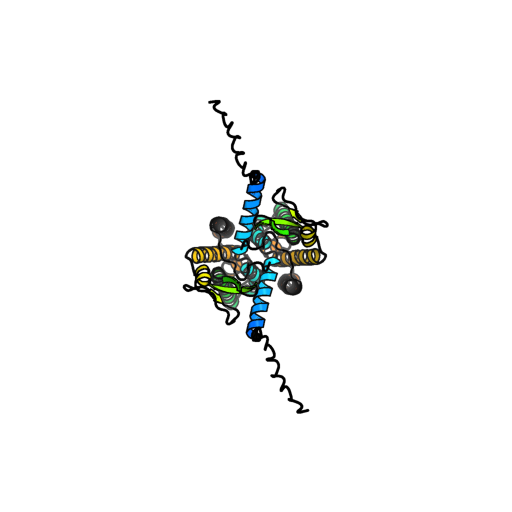S A 1 89 ? -13.258 2.318 5.027 1 98.44 89 CYS A C 1
ATOM 673 O O . CYS A 1 89 ? -13.523 3.48 4.719 1 98.44 89 CYS A O 1
ATOM 675 N N . PHE A 1 90 ? -13.57 1.813 6.219 1 98.44 90 PHE A N 1
ATOM 676 C CA . PHE A 1 90 ? -14.352 2.584 7.18 1 98.44 90 PHE A CA 1
ATOM 677 C C . PHE A 1 90 ? -13.469 3.094 8.312 1 98.44 90 PHE A C 1
ATOM 679 O O . PHE A 1 90 ? -13.953 3.734 9.25 1 98.44 90 PHE A O 1
ATOM 686 N N . THR A 1 91 ? -12.203 2.82 8.203 1 97.75 91 THR A N 1
ATOM 687 C CA . THR A 1 91 ? -11.281 3.336 9.211 1 97.75 91 THR A CA 1
ATOM 688 C C . THR A 1 91 ? -10.906 4.785 8.914 1 97.75 91 THR A C 1
ATOM 690 O O . THR A 1 91 ? -10.992 5.23 7.766 1 97.75 91 THR A O 1
ATOM 693 N N . ASP A 1 92 ? -10.562 5.469 9.898 1 97.69 92 ASP A N 1
ATOM 694 C CA . ASP A 1 92 ? -10.188 6.879 9.836 1 97.69 92 ASP A CA 1
ATOM 695 C C . ASP A 1 92 ? -9.234 7.25 10.969 1 97.69 92 ASP A C 1
ATOM 697 O O . ASP A 1 92 ? -8.922 6.414 11.828 1 97.69 92 ASP A O 1
ATOM 701 N N . SER A 1 93 ? -8.695 8.438 10.859 1 96.81 93 SER A N 1
ATOM 702 C CA . SER A 1 93 ? -7.824 8.938 11.914 1 96.81 93 SER A CA 1
ATOM 703 C C . SER A 1 93 ? -8.062 10.422 12.164 1 96.81 93 SER A C 1
ATOM 705 O O . SER A 1 93 ? -8.609 11.125 11.305 1 96.81 93 SER A O 1
ATOM 707 N N . PHE A 1 94 ? -7.801 10.875 13.281 1 94.81 94 PHE A N 1
ATOM 708 C CA . PHE A 1 94 ? -7.922 12.273 13.68 1 94.81 94 PHE A CA 1
ATOM 709 C C . PHE A 1 94 ? -6.816 12.656 14.656 1 94.81 94 PHE A C 1
ATOM 711 O O . PHE A 1 94 ? -6.129 11.789 15.195 1 94.81 94 PHE A O 1
ATOM 718 N N . ARG A 1 95 ? -6.605 13.898 14.75 1 92.88 95 ARG A N 1
ATOM 719 C CA . ARG A 1 95 ? -5.66 14.414 15.734 1 92.88 95 ARG A CA 1
ATOM 720 C C . ARG A 1 95 ? -6.375 14.852 17 1 92.88 95 ARG A C 1
ATOM 722 O O . ARG A 1 95 ? -7.332 15.625 16.953 1 92.88 95 ARG A O 1
ATOM 729 N N . ASP A 1 96 ? -5.902 14.305 18.062 1 89.88 96 ASP A N 1
ATOM 730 C CA . ASP A 1 96 ? -6.527 14.703 19.312 1 89.88 96 ASP A CA 1
ATOM 731 C C . ASP A 1 96 ? -6 16.062 19.781 1 89.88 96 ASP A C 1
ATOM 733 O O . ASP A 1 96 ? -5.242 16.719 19.078 1 89.88 96 ASP A O 1
ATOM 737 N N . GLU A 1 97 ? -6.406 16.547 20.953 1 87.31 97 GLU A N 1
ATOM 738 C CA . GLU A 1 97 ? -6.09 17.875 21.469 1 87.31 97 GLU A CA 1
ATOM 739 C C . GLU A 1 97 ? -4.59 18.047 21.672 1 87.31 97 GLU A C 1
ATOM 741 O O . GLU A 1 97 ? -4.074 19.172 21.609 1 87.31 97 GLU A O 1
ATOM 746 N N . ARG A 1 98 ? -3.906 16.938 21.812 1 86.25 98 ARG A N 1
ATOM 747 C CA . ARG A 1 98 ? -2.463 16.984 22.016 1 86.25 98 ARG A CA 1
ATOM 748 C C . ARG A 1 98 ? -1.711 16.828 20.703 1 86.25 98 ARG A C 1
ATOM 750 O O . ARG A 1 98 ? -0.482 16.75 20.688 1 86.25 98 ARG A O 1
ATOM 757 N N . GLY A 1 99 ? -2.412 16.641 19.625 1 88.81 99 GLY A N 1
ATOM 758 C CA . GLY A 1 99 ? -1.787 16.531 18.312 1 88.81 99 GLY A CA 1
ATOM 759 C C . GLY A 1 99 ? -1.432 15.102 17.953 1 88.81 99 GLY A C 1
ATOM 760 O O . GLY A 1 99 ? -0.803 14.859 16.922 1 88.81 99 GLY A O 1
ATOM 761 N N . LYS A 1 100 ? -1.819 14.195 18.828 1 89.38 100 LYS A N 1
ATOM 762 C CA . LYS A 1 100 ? -1.54 12.789 18.562 1 89.38 100 LYS A CA 1
ATOM 763 C C . LYS A 1 100 ? -2.576 12.188 17.609 1 89.38 100 LYS A C 1
ATOM 765 O O . LYS A 1 100 ? -3.773 12.453 17.75 1 89.38 100 LYS A O 1
ATOM 770 N N . VAL A 1 101 ? -2.078 11.406 16.734 1 93.5 101 VAL A N 1
ATOM 771 C CA . VAL A 1 101 ? -2.969 10.773 15.758 1 93.5 101 VAL A CA 1
ATOM 772 C C . VAL A 1 101 ? -3.627 9.547 16.391 1 93.5 101 VAL A C 1
ATOM 774 O O . VAL A 1 101 ? -2.945 8.688 16.953 1 93.5 101 VAL A O 1
ATOM 777 N N . ARG A 1 102 ? -4.93 9.516 16.312 1 94.12 102 ARG A N 1
ATOM 778 C CA . ARG A 1 102 ? -5.727 8.398 16.812 1 94.12 102 ARG A CA 1
ATOM 779 C C . ARG A 1 102 ? -6.535 7.766 15.68 1 94.12 102 ARG A C 1
ATOM 781 O O . ARG A 1 102 ? -6.867 8.43 14.695 1 94.12 102 ARG A O 1
ATOM 788 N N . TYR A 1 103 ? -6.84 6.539 15.898 1 95.69 103 TYR A N 1
ATOM 789 C CA . TYR A 1 103 ? -7.504 5.758 14.859 1 95.69 103 TYR A CA 1
ATOM 790 C C . TYR A 1 103 ? -8.906 5.344 15.297 1 95.69 103 TYR A C 1
ATOM 792 O O . TYR A 1 103 ? -9.148 5.117 16.484 1 95.69 103 TYR A O 1
ATOM 800 N N . GLY A 1 104 ? -9.766 5.258 14.359 1 96.75 104 GLY A N 1
ATOM 801 C CA . GLY A 1 104 ? -11.117 4.832 14.68 1 96.75 104 GLY A CA 1
ATOM 802 C C . GLY A 1 104 ? -11.836 4.191 13.508 1 96.75 104 GLY A C 1
ATOM 803 O O . GLY A 1 104 ? -11.289 4.105 12.406 1 96.75 104 GLY A O 1
ATOM 804 N N . LEU A 1 105 ? -12.992 3.689 13.828 1 97.88 105 LEU A N 1
ATOM 805 C CA . LEU A 1 105 ? -13.938 3.139 12.859 1 97.88 105 LEU A CA 1
ATOM 806 C C . LEU A 1 105 ? -15.156 4.047 12.711 1 97.88 105 LEU A C 1
ATOM 808 O O . LEU A 1 105 ? -15.773 4.426 13.703 1 97.88 105 LEU A O 1
ATOM 812 N N . ALA A 1 106 ? -15.414 4.367 11.484 1 98.31 106 ALA A N 1
ATOM 813 C CA . ALA A 1 106 ? -16.578 5.215 11.227 1 98.31 106 ALA A CA 1
ATOM 814 C C . ALA A 1 106 ? -17.875 4.5 11.602 1 98.31 106 ALA A C 1
ATOM 816 O O . ALA A 1 106 ? -18.016 3.305 11.328 1 98.31 106 ALA A O 1
ATOM 817 N N . THR A 1 107 ? -18.719 5.227 12.227 1 97.69 107 THR A N 1
ATOM 818 C CA . THR A 1 107 ? -20.078 4.777 12.539 1 97.69 107 THR A CA 1
ATOM 819 C C . THR A 1 107 ? -21.109 5.793 12.055 1 97.69 107 THR A C 1
ATOM 821 O O . THR A 1 107 ? -20.75 6.836 11.508 1 97.69 107 THR A O 1
ATOM 824 N N . PHE A 1 108 ? -22.406 5.488 12.258 1 97.69 108 PHE A N 1
ATOM 825 C CA . PHE A 1 108 ? -23.469 6.41 11.852 1 97.69 108 PHE A CA 1
ATOM 826 C C . PHE A 1 108 ? -23.484 7.641 12.75 1 97.69 108 PHE A C 1
ATOM 828 O O . PHE A 1 108 ? -24.094 8.656 12.414 1 97.69 108 PHE A O 1
ATOM 835 N N . HIS A 1 109 ? -22.797 7.625 13.898 1 95.75 109 HIS A N 1
ATOM 836 C CA . HIS A 1 109 ? -22.828 8.727 14.859 1 95.75 109 HIS A CA 1
ATOM 837 C C . HIS A 1 109 ? -21.469 9.414 14.945 1 95.75 109 HIS A C 1
ATOM 839 O O . HIS A 1 109 ? -21.297 10.344 15.742 1 95.75 109 HIS A O 1
ATOM 845 N N . GLY A 1 110 ? -20.609 8.883 14.211 1 96.88 110 GLY A N 1
ATOM 846 C CA . GLY A 1 110 ? -19.281 9.461 14.266 1 96.88 110 GLY A CA 1
ATOM 847 C C . GLY A 1 110 ? -18.172 8.438 14.156 1 96.88 110 GLY A C 1
ATOM 848 O O . GLY A 1 110 ? -18.188 7.602 13.242 1 96.88 110 GLY A O 1
ATOM 849 N N . LEU A 1 111 ? -17.156 8.555 15.031 1 96.69 111 LEU A N 1
ATOM 850 C CA . LEU A 1 111 ? -15.969 7.699 14.992 1 96.69 111 LEU A CA 1
ATOM 851 C C . LEU A 1 111 ? -15.836 6.891 16.281 1 96.69 111 LEU A C 1
ATOM 853 O O . LEU A 1 111 ? -15.844 7.457 17.375 1 96.69 111 LEU A O 1
ATOM 857 N N . PHE A 1 112 ? -15.82 5.566 16.141 1 96.44 112 PHE A N 1
ATOM 858 C CA . PHE A 1 112 ? -15.492 4.684 17.25 1 96.44 112 PHE A CA 1
ATOM 859 C C . PHE A 1 112 ? -13.984 4.555 17.406 1 96.44 112 PHE A C 1
ATOM 861 O O . PHE A 1 112 ? -13.312 3.965 16.562 1 96.44 112 PHE A O 1
ATOM 868 N N . ILE A 1 113 ? -13.461 5.102 18.422 1 95.44 113 ILE A N 1
ATOM 869 C CA . ILE A 1 113 ? -12.016 5.145 18.625 1 95.44 113 ILE A CA 1
ATOM 870 C C . ILE A 1 113 ? -11.508 3.76 19.016 1 95.44 113 ILE A C 1
ATOM 872 O O . ILE A 1 113 ? -12.023 3.139 19.938 1 95.44 113 ILE A O 1
ATOM 876 N N . LEU A 1 114 ? -10.484 3.348 18.344 1 94.88 114 LEU A N 1
ATOM 877 C CA . LEU A 1 114 ? -10.07 1.953 18.438 1 94.88 114 LEU A CA 1
ATOM 878 C C . LEU A 1 114 ? -9.016 1.769 19.531 1 94.88 114 LEU A C 1
ATOM 880 O O . LEU A 1 114 ? -8.789 0.648 19.984 1 94.88 114 LEU A O 1
ATOM 884 N N . ASP A 1 115 ? -8.32 2.729 19.953 1 88.06 115 ASP A N 1
ATOM 885 C CA . ASP A 1 115 ? -7.25 2.518 20.922 1 88.06 115 ASP A CA 1
ATOM 886 C C . ASP A 1 115 ? -7.801 2.486 22.344 1 88.06 115 ASP A C 1
ATOM 888 O O . ASP A 1 115 ? -7.035 2.57 23.312 1 88.06 115 ASP A O 1
ATOM 892 N N . LEU A 1 116 ? -9.031 2.418 22.594 1 82.88 116 LEU A N 1
ATOM 893 C CA . LEU A 1 116 ? -9.695 2.238 23.891 1 82.88 116 LEU A CA 1
ATOM 894 C C . LEU A 1 116 ? -9.43 3.424 24.812 1 82.88 116 LEU A C 1
ATOM 896 O O . LEU A 1 116 ? -9.492 3.291 26.031 1 82.88 116 LEU A O 1
ATOM 900 N N . SER A 1 117 ? -9.117 4.461 24.172 1 81.31 117 SER A N 1
ATOM 901 C CA . SER A 1 117 ? -8.922 5.656 24.984 1 81.31 117 SER A CA 1
ATOM 902 C C . SER A 1 117 ? -10.25 6.309 25.344 1 81.31 117 SER A C 1
ATOM 904 O O . SER A 1 117 ? -11.281 5.984 24.75 1 81.31 117 SER A O 1
ATOM 906 N N . SER A 1 118 ? -10.156 7.148 26.297 1 82.25 118 SER A N 1
ATOM 907 C CA . SER A 1 118 ? -11.352 7.863 26.734 1 82.25 118 SER A CA 1
ATOM 908 C C . SER A 1 118 ? -11.531 9.164 25.953 1 82.25 118 SER A C 1
ATOM 910 O O . SER A 1 118 ? -12.383 9.984 26.312 1 82.25 118 SER A O 1
ATOM 912 N N . VAL A 1 119 ? -10.781 9.242 24.953 1 87.19 119 VAL A N 1
ATOM 913 C CA . VAL A 1 119 ? -10.891 10.461 24.172 1 87.19 119 VAL A CA 1
ATOM 914 C C . VAL A 1 119 ? -12.234 10.492 23.453 1 87.19 119 VAL A C 1
ATOM 916 O O . VAL A 1 119 ? -12.68 9.477 22.906 1 87.19 119 VAL A O 1
ATOM 919 N N . THR A 1 120 ? -12.828 11.664 23.578 1 87.56 120 THR A N 1
ATOM 920 C CA . THR A 1 120 ? -14.094 11.859 22.875 1 87.56 120 THR A CA 1
ATOM 921 C C . THR A 1 120 ? -13.977 12.992 21.859 1 87.56 120 THR A C 1
ATOM 923 O O . THR A 1 120 ? -13.219 13.945 22.062 1 87.56 120 THR A O 1
ATOM 926 N N . LEU A 1 121 ? -14.766 12.859 20.844 1 93 121 LEU A N 1
ATOM 927 C CA . LEU A 1 121 ? -14.82 13.883 19.812 1 93 121 LEU A CA 1
ATOM 928 C C . LEU A 1 121 ? -15.992 14.828 20.047 1 93 121 LEU A C 1
ATOM 930 O O . LEU A 1 121 ? -17.047 14.406 20.516 1 93 121 LEU A O 1
ATOM 934 N N . SER A 1 122 ? -15.742 16.109 19.781 1 93.81 122 SER A N 1
ATOM 935 C CA . SER A 1 122 ? -16.875 17.016 19.766 1 93.81 122 SER A CA 1
ATOM 936 C C . SER A 1 122 ? -17.922 16.594 18.75 1 93.81 122 SER A C 1
ATOM 938 O O . SER A 1 122 ? -17.594 15.898 17.781 1 93.81 122 SER A O 1
ATOM 940 N N . PRO A 1 123 ? -19.125 16.953 18.938 1 94.88 123 PRO A N 1
ATOM 941 C CA . PRO A 1 123 ? -20.156 16.578 17.984 1 94.88 123 PRO A CA 1
ATOM 942 C C . PRO A 1 123 ? -19.828 17.016 16.562 1 94.88 123 PRO A C 1
ATOM 944 O O . PRO A 1 123 ? -20.078 16.281 15.602 1 94.88 123 PRO A O 1
ATOM 947 N N . ASP A 1 124 ? -19.234 18.156 16.422 1 94.94 124 ASP A N 1
ATOM 948 C CA . ASP A 1 124 ? -18.891 18.672 15.102 1 94.94 124 ASP A CA 1
ATOM 949 C C . ASP A 1 124 ? -17.797 17.812 14.461 1 94.94 124 ASP A C 1
ATOM 951 O O . ASP A 1 124 ? -17.859 17.5 13.273 1 94.94 124 ASP A O 1
ATOM 955 N N . GLU A 1 125 ? -16.828 17.484 15.258 1 94.75 125 GLU A N 1
ATOM 956 C CA . GLU A 1 125 ? -15.758 16.625 14.75 1 94.75 125 GLU A CA 1
ATOM 957 C C . GLU A 1 125 ? -16.281 15.234 14.438 1 94.75 125 GLU A C 1
ATOM 959 O O . GLU A 1 125 ? -15.891 14.633 13.43 1 94.75 125 GLU A O 1
ATOM 964 N N . ALA A 1 126 ? -17.109 14.711 15.289 1 96.56 126 ALA A N 1
ATOM 965 C CA . ALA A 1 126 ? -17.688 13.391 15.094 1 96.56 126 ALA A CA 1
ATOM 966 C C . ALA A 1 126 ? -18.469 13.32 13.789 1 96.56 126 ALA A C 1
ATOM 968 O O . ALA A 1 126 ? -18.422 12.305 13.078 1 96.56 126 ALA A O 1
ATOM 969 N N . ALA A 1 127 ? -19.125 14.359 13.469 1 96.94 127 ALA A N 1
ATOM 970 C CA . ALA A 1 127 ? -19.969 14.406 12.266 1 96.94 127 ALA A CA 1
ATOM 971 C C . ALA A 1 127 ? -19.125 14.234 11.008 1 96.94 127 ALA A C 1
ATOM 973 O O . ALA A 1 127 ? -19.609 13.695 10 1 96.94 127 ALA A O 1
ATOM 974 N N . LYS A 1 128 ? -17.906 14.617 11.078 1 96.12 128 LYS A N 1
ATOM 975 C CA . LYS A 1 128 ? -17 14.531 9.93 1 96.12 128 LYS A CA 1
ATOM 976 C C . LYS A 1 128 ? -16.609 13.086 9.648 1 96.12 128 LYS A C 1
ATOM 978 O O . LYS A 1 128 ? -16.094 12.773 8.57 1 96.12 128 LYS A O 1
ATOM 983 N N . HIS A 1 129 ? -16.828 12.227 10.586 1 97.38 129 HIS A N 1
ATOM 984 C CA . HIS A 1 129 ? -16.312 10.867 10.484 1 97.38 129 HIS A CA 1
ATOM 985 C C . HIS A 1 129 ? -17.438 9.859 10.359 1 97.38 129 HIS A C 1
ATOM 987 O O . HIS A 1 129 ? -17.219 8.648 10.484 1 97.38 129 HIS A O 1
ATOM 993 N N . ARG A 1 130 ? -18.641 10.375 10.125 1 98 130 ARG A N 1
ATOM 994 C CA . ARG A 1 130 ? -19.781 9.477 9.992 1 98 130 ARG A CA 1
ATOM 995 C C . ARG A 1 130 ? -19.703 8.68 8.695 1 98 130 ARG A C 1
ATOM 997 O O . ARG A 1 130 ? -19.078 9.117 7.727 1 98 130 ARG A O 1
ATOM 1004 N N . ILE A 1 131 ? -20.391 7.566 8.703 1 98.44 131 ILE A N 1
ATOM 1005 C CA . ILE A 1 131 ? -20.469 6.723 7.512 1 98.44 131 ILE A CA 1
ATOM 1006 C C . ILE A 1 131 ? -21.188 7.465 6.395 1 98.44 131 ILE A C 1
ATOM 1008 O O . ILE A 1 131 ? -22.203 8.133 6.637 1 98.44 131 ILE A O 1
ATOM 1012 N N . ARG A 1 132 ? -20.641 7.383 5.281 1 97.31 132 ARG A N 1
ATOM 1013 C CA . ARG A 1 132 ? -21.203 7.957 4.066 1 97.31 132 ARG A CA 1
ATOM 1014 C C . ARG A 1 132 ? -21.438 6.883 3.01 1 97.31 132 ARG A C 1
ATOM 1016 O O . ARG A 1 132 ? -20.844 5.805 3.07 1 97.31 132 ARG A O 1
ATOM 1023 N N . LEU A 1 133 ? -22.266 7.164 2.062 1 97.44 133 LEU A N 1
ATOM 1024 C CA . LEU A 1 133 ? -22.547 6.238 0.97 1 97.44 133 LEU A CA 1
ATOM 1025 C C . LEU A 1 133 ? -21.281 5.918 0.19 1 97.44 133 LEU A C 1
ATOM 1027 O O . LEU A 1 133 ? -21.078 4.781 -0.243 1 97.44 133 LEU A O 1
ATOM 1031 N N . LEU A 1 134 ? -20.422 6.883 0.032 1 98.06 134 LEU A N 1
ATOM 1032 C CA . LEU A 1 134 ? -19.188 6.719 -0.724 1 98.06 134 LEU A CA 1
ATOM 1033 C C . LEU A 1 134 ? -18.266 5.695 -0.057 1 98.06 134 LEU A C 1
ATOM 1035 O O . LEU A 1 134 ? -17.469 5.047 -0.729 1 98.06 134 LEU A O 1
ATOM 1039 N N . ASP A 1 135 ? -18.422 5.516 1.24 1 98.38 135 ASP A N 1
ATOM 1040 C CA . ASP A 1 135 ? -17.625 4.508 1.933 1 98.38 135 ASP A CA 1
ATOM 1041 C C . ASP A 1 135 ? -17.938 3.107 1.418 1 98.38 135 ASP A C 1
ATOM 1043 O O . ASP A 1 135 ? -17.047 2.287 1.229 1 98.38 135 ASP A O 1
ATOM 1047 N N . PHE A 1 136 ? -19.219 2.869 1.188 1 98.56 136 PHE A N 1
ATOM 1048 C CA . PHE A 1 136 ? -19.625 1.56 0.698 1 98.56 136 PHE A CA 1
ATOM 1049 C C . PHE A 1 136 ? -19.141 1.34 -0.731 1 98.56 136 PHE A C 1
ATOM 1051 O O . PHE A 1 136 ? -18.797 0.221 -1.106 1 98.56 136 PHE A O 1
ATOM 1058 N N . PHE A 1 137 ? -19.172 2.43 -1.481 1 98.62 137 PHE A N 1
ATOM 1059 C CA . PHE A 1 137 ? -18.656 2.355 -2.842 1 98.62 137 PHE A CA 1
ATOM 1060 C C . PHE A 1 137 ? -17.172 1.989 -2.836 1 98.62 137 PHE A C 1
ATOM 1062 O O . PHE A 1 137 ? -16.75 1.092 -3.566 1 98.62 137 PHE A O 1
ATOM 1069 N N . HIS A 1 138 ? -16.406 2.658 -2.021 1 98.69 138 HIS A N 1
ATOM 1070 C CA . HIS A 1 138 ? -14.992 2.355 -1.91 1 98.69 138 HIS A CA 1
ATOM 1071 C C . HIS A 1 138 ? -14.766 0.935 -1.4 1 98.69 138 HIS A C 1
ATOM 1073 O O . HIS A 1 138 ? -13.883 0.227 -1.888 1 98.69 138 HIS A O 1
ATOM 1079 N N . ALA A 1 139 ? -15.57 0.517 -0.43 1 98.81 139 ALA A N 1
ATOM 1080 C CA . ALA A 1 139 ? -15.438 -0.827 0.128 1 98.81 139 ALA A CA 1
ATOM 1081 C C . ALA A 1 139 ? -15.703 -1.89 -0.935 1 98.81 139 ALA A C 1
ATOM 1083 O O . ALA A 1 139 ? -14.961 -2.865 -1.047 1 98.81 139 ALA A O 1
ATOM 1084 N N . PHE A 1 140 ? -16.703 -1.668 -1.681 1 98.75 140 PHE A N 1
ATOM 1085 C CA . PHE A 1 140 ? -17.047 -2.594 -2.756 1 98.75 140 PHE A CA 1
ATOM 1086 C C . PHE A 1 140 ? -15.914 -2.674 -3.773 1 98.75 140 PHE A C 1
ATOM 1088 O O . PHE A 1 140 ? -15.484 -3.768 -4.148 1 98.75 140 PHE A O 1
ATOM 1095 N N . ASN A 1 141 ? -15.453 -1.587 -4.199 1 98.75 141 ASN A N 1
ATOM 1096 C CA . ASN A 1 141 ? -14.352 -1.546 -5.156 1 98.75 141 ASN A CA 1
ATOM 1097 C C . ASN A 1 141 ? -13.086 -2.184 -4.59 1 98.75 141 ASN A C 1
ATOM 1099 O O . ASN A 1 141 ? -12.344 -2.848 -5.312 1 98.75 141 ASN A O 1
ATOM 1103 N N . SER A 1 142 ? -12.82 -1.936 -3.32 1 98.75 142 SER A N 1
ATOM 1104 C CA . SER A 1 142 ? -11.656 -2.535 -2.684 1 98.75 142 SER A CA 1
ATOM 1105 C C . SER A 1 142 ? -11.734 -4.059 -2.707 1 98.75 142 SER A C 1
ATOM 1107 O O . SER A 1 142 ? -10.734 -4.73 -2.984 1 98.75 142 SER A O 1
ATOM 1109 N N . VAL A 1 143 ? -12.883 -4.578 -2.457 1 98.88 143 VAL A N 1
ATOM 1110 C CA . VAL A 1 143 ? -13.078 -6.02 -2.508 1 98.88 143 VAL A CA 1
ATOM 1111 C C . VAL A 1 143 ? -12.898 -6.516 -3.941 1 98.88 143 VAL A C 1
ATOM 1113 O O . VAL A 1 143 ? -12.312 -7.578 -4.168 1 98.88 143 VAL A O 1
ATOM 1116 N N . LEU A 1 144 ? -13.359 -5.727 -4.914 1 98.81 144 LEU A N 1
ATOM 1117 C CA . LEU A 1 144 ? -13.188 -6.09 -6.316 1 98.81 144 LEU A CA 1
ATOM 1118 C C . LEU A 1 144 ? -11.711 -6.141 -6.688 1 98.81 144 LEU A C 1
ATOM 1120 O O . LEU A 1 144 ? -11.273 -7.062 -7.383 1 98.81 144 LEU A O 1
ATOM 1124 N N . VAL A 1 145 ? -10.977 -5.172 -6.25 1 98.44 145 VAL A N 1
ATOM 1125 C CA . VAL A 1 145 ? -9.539 -5.152 -6.527 1 98.44 145 VAL A CA 1
ATOM 1126 C C . VAL A 1 145 ? -8.875 -6.379 -5.91 1 98.44 145 VAL A C 1
ATOM 1128 O O . VAL A 1 145 ? -8.047 -7.031 -6.547 1 98.44 145 VAL A O 1
ATOM 1131 N N . PHE A 1 146 ? -9.312 -6.688 -4.723 1 98.62 146 PHE A N 1
ATOM 1132 C CA . PHE A 1 146 ? -8.75 -7.871 -4.086 1 98.62 146 PHE A CA 1
ATOM 1133 C C . PHE A 1 146 ? -9.102 -9.133 -4.867 1 98.62 146 PHE A C 1
ATOM 1135 O O . PHE A 1 146 ? -8.25 -9.984 -5.102 1 98.62 146 PHE A O 1
ATOM 1142 N N . ALA A 1 147 ? -10.305 -9.25 -5.219 1 98.56 147 ALA A N 1
ATOM 1143 C CA . ALA A 1 147 ? -10.734 -10.414 -5.988 1 98.56 147 ALA A CA 1
ATOM 1144 C C . ALA A 1 147 ? -9.945 -10.523 -7.293 1 98.56 147 ALA A C 1
ATOM 1146 O O . ALA A 1 147 ? -9.547 -11.625 -7.684 1 98.56 147 ALA A O 1
ATOM 1147 N N . ALA A 1 148 ? -9.734 -9.43 -7.93 1 97.88 148 ALA A N 1
ATOM 1148 C CA . ALA A 1 148 ? -8.945 -9.422 -9.156 1 97.88 148 ALA A CA 1
ATOM 1149 C C . ALA A 1 148 ? -7.531 -9.938 -8.898 1 97.88 148 ALA A C 1
ATOM 1151 O O . ALA A 1 148 ? -7.02 -10.766 -9.656 1 97.88 148 ALA A O 1
ATOM 1152 N N . THR A 1 149 ? -6.965 -9.492 -7.844 1 97.31 149 THR A N 1
ATOM 1153 C CA . THR A 1 149 ? -5.605 -9.922 -7.523 1 97.31 149 THR A CA 1
ATOM 1154 C C . THR A 1 149 ? -5.578 -11.406 -7.184 1 97.31 149 THR A C 1
ATOM 1156 O O . THR A 1 149 ? -4.641 -12.117 -7.555 1 97.31 149 THR A O 1
ATOM 1159 N N . ALA A 1 150 ? -6.57 -11.836 -6.465 1 97.81 150 ALA A N 1
ATOM 1160 C CA . ALA A 1 150 ? -6.652 -13.25 -6.121 1 97.81 150 ALA A CA 1
ATOM 1161 C C . ALA A 1 150 ? -6.789 -14.117 -7.371 1 97.81 150 ALA A C 1
ATOM 1163 O O . ALA A 1 150 ? -6.211 -15.203 -7.449 1 97.81 150 ALA A O 1
ATOM 1164 N N . LEU A 1 151 ? -7.488 -13.633 -8.328 1 97.31 151 LEU A N 1
ATOM 1165 C CA . LEU A 1 151 ? -7.695 -14.383 -9.57 1 97.31 151 LEU A CA 1
ATOM 1166 C C . LEU A 1 151 ? -6.426 -14.398 -10.414 1 97.31 151 LEU A C 1
ATOM 1168 O O . LEU A 1 151 ? -6.281 -15.234 -11.305 1 97.31 151 LEU A O 1
ATOM 1172 N N . LEU A 1 152 ? -5.566 -13.469 -10.172 1 96.44 152 LEU A N 1
ATOM 1173 C CA . LEU A 1 152 ? -4.297 -13.438 -10.883 1 96.44 152 LEU A CA 1
ATOM 1174 C C . LEU A 1 152 ? -3.26 -14.312 -10.188 1 96.44 152 LEU A C 1
ATOM 1176 O O . LEU A 1 152 ? -2.184 -14.562 -10.734 1 96.44 152 LEU A O 1
ATOM 1180 N N . ASP A 1 153 ? -3.529 -14.75 -9.016 1 95.75 153 ASP A N 1
ATOM 1181 C CA . ASP A 1 153 ? -2.613 -15.578 -8.242 1 95.75 153 ASP A CA 1
ATOM 1182 C C . ASP A 1 153 ? -2.697 -17.047 -8.68 1 95.75 153 ASP A C 1
ATOM 1184 O O . ASP A 1 153 ? -3.725 -17.688 -8.492 1 95.75 153 ASP A O 1
ATOM 1188 N N . LYS A 1 154 ? -1.652 -17.562 -9.148 1 95 154 LYS A N 1
ATOM 1189 C CA . LYS A 1 154 ? -1.661 -18.906 -9.719 1 95 154 LYS A CA 1
ATOM 1190 C C . LYS A 1 154 ? -1.814 -19.953 -8.625 1 95 154 LYS A C 1
ATOM 1192 O O . LYS A 1 154 ? -2.344 -21.047 -8.875 1 95 154 LYS A O 1
ATOM 1197 N N . ASN A 1 155 ? -1.355 -19.641 -7.383 1 94.88 155 ASN A N 1
ATOM 1198 C CA . ASN A 1 155 ? -1.588 -20.578 -6.297 1 94.88 155 ASN A CA 1
ATOM 1199 C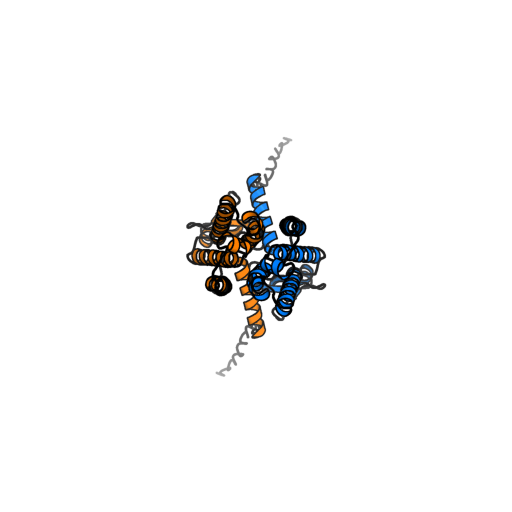 C . ASN A 1 155 ? -3.078 -20.781 -6.035 1 94.88 155 ASN A C 1
ATOM 1201 O O . ASN A 1 155 ? -3.543 -21.922 -5.906 1 94.88 155 ASN A O 1
ATOM 1205 N N . VAL A 1 156 ? -3.764 -19.734 -6.031 1 96.88 156 VAL A N 1
ATOM 1206 C CA . VAL A 1 156 ? -5.191 -19.766 -5.738 1 96.88 156 VAL A CA 1
ATOM 1207 C C . VAL A 1 156 ? -5.945 -20.406 -6.898 1 96.88 156 VAL A C 1
ATOM 1209 O O . VAL A 1 156 ? -6.785 -21.297 -6.691 1 96.88 156 VAL A O 1
ATOM 1212 N N . VAL A 1 157 ? -5.668 -20.031 -8.133 1 95.38 157 VAL A N 1
ATOM 1213 C CA . VAL A 1 157 ? -6.383 -20.531 -9.305 1 95.38 157 VAL A CA 1
ATOM 1214 C C . VAL A 1 157 ? -6.133 -22.016 -9.469 1 95.38 157 VAL A C 1
ATOM 1216 O O . VAL A 1 157 ? -7.066 -22.797 -9.703 1 95.38 157 VAL A O 1
ATOM 1219 N N . ASN A 1 158 ? -4.902 -22.422 -9.258 1 93.75 158 ASN A N 1
ATOM 1220 C CA . ASN A 1 158 ? -4.59 -23.844 -9.367 1 93.75 158 ASN A CA 1
ATOM 1221 C C . ASN A 1 158 ? -5.281 -24.656 -8.273 1 93.75 158 ASN A C 1
ATOM 1223 O O . ASN A 1 158 ? -5.625 -25.828 -8.492 1 93.75 158 ASN A O 1
ATOM 1227 N N . CYS A 1 159 ? -5.391 -24.078 -7.195 1 95.38 159 CYS A N 1
ATOM 1228 C CA . CYS A 1 159 ? -6.012 -24.734 -6.055 1 95.38 159 CYS A CA 1
ATOM 1229 C C . CYS A 1 159 ? -7.516 -24.875 -6.254 1 95.38 159 CYS A C 1
ATOM 1231 O O . CYS A 1 159 ? -8.078 -25.953 -6.059 1 95.38 159 CYS A O 1
ATOM 1233 N N . LEU A 1 160 ? -8.195 -23.859 -6.727 1 95.06 160 LEU A N 1
ATOM 1234 C CA . LEU A 1 160 ? -9.656 -23.828 -6.746 1 95.06 160 LEU A CA 1
ATOM 1235 C C . LEU A 1 160 ? -10.188 -24.203 -8.125 1 95.06 160 LEU A C 1
ATOM 1237 O O . LEU A 1 160 ? -11.336 -24.625 -8.258 1 95.06 160 LEU A O 1
ATOM 1241 N N . TYR A 1 161 ? -9.359 -24 -9.125 1 92.19 161 TYR A N 1
ATOM 1242 C CA . TYR A 1 161 ? -9.688 -24.328 -10.508 1 92.19 161 TYR A CA 1
ATOM 1243 C C . TYR A 1 161 ? -8.5 -25 -11.195 1 92.19 161 TYR A C 1
ATOM 1245 O O . TYR A 1 161 ? -7.922 -24.438 -12.133 1 92.19 161 TYR A O 1
ATOM 1253 N N . PRO A 1 162 ? -8.172 -26.203 -10.914 1 89.62 162 PRO A N 1
ATOM 1254 C CA . PRO A 1 162 ? -6.926 -26.859 -11.328 1 89.62 162 PRO A CA 1
ATOM 1255 C C . PRO A 1 162 ? -6.883 -27.141 -12.828 1 89.62 162 PRO A C 1
ATOM 1257 O O . PRO A 1 162 ? -5.801 -27.25 -13.406 1 89.62 162 PRO A O 1
ATOM 1260 N N . SER A 1 163 ? -7.969 -27.281 -13.492 1 91.06 163 SER A N 1
ATOM 1261 C CA . SER A 1 163 ? -7.965 -27.562 -14.922 1 91.06 163 SER A CA 1
ATOM 1262 C C . SER A 1 163 ? -8.961 -26.672 -15.664 1 91.06 163 SER A C 1
ATOM 1264 O O . SER A 1 163 ? -9.953 -27.172 -16.203 1 91.06 163 SER A O 1
ATOM 1266 N N . PRO A 1 164 ? -8.461 -25.453 -15.734 1 91.88 164 PRO A N 1
ATOM 1267 C CA . PRO A 1 164 ? -9.391 -24.562 -16.438 1 91.88 164 PRO A CA 1
ATOM 1268 C C . PRO A 1 164 ? -9.367 -24.75 -17.953 1 91.88 164 PRO A C 1
ATOM 1270 O O . PRO A 1 164 ? -8.32 -25.078 -18.516 1 91.88 164 PRO A O 1
ATOM 1273 N N . SER A 1 165 ? -10.539 -24.578 -18.562 1 94.81 165 SER A N 1
ATOM 1274 C CA . SER A 1 165 ? -10.586 -24.562 -20.031 1 94.81 165 SER A CA 1
ATOM 1275 C C . SER A 1 165 ? -9.789 -23.406 -20.609 1 94.81 165 SER A C 1
ATOM 1277 O O . SER A 1 165 ? -9.508 -22.438 -19.906 1 94.81 165 SER A O 1
ATOM 1279 N N . PRO A 1 166 ? -9.445 -23.438 -21.844 1 92 166 PRO A N 1
ATOM 1280 C CA . PRO A 1 166 ? -8.734 -22.312 -22.469 1 92 166 PRO A CA 1
ATOM 1281 C C . PRO A 1 166 ? -9.516 -21.016 -22.391 1 92 166 PRO A C 1
ATOM 1283 O O . PRO A 1 166 ? -8.93 -19.953 -22.172 1 92 166 PRO A O 1
ATOM 1286 N N . GLU A 1 167 ? -10.742 -21.125 -22.594 1 93.75 167 GLU A N 1
ATOM 1287 C CA . GLU A 1 167 ? -11.594 -19.938 -22.516 1 93.75 167 GLU A CA 1
ATOM 1288 C C . GLU A 1 167 ? -11.562 -19.328 -21.109 1 93.75 167 GLU A C 1
ATOM 1290 O O . GLU A 1 167 ? -11.484 -18.109 -20.953 1 93.75 167 GLU A O 1
ATOM 1295 N N . THR A 1 168 ? -11.602 -20.219 -20.156 1 93.81 168 THR A N 1
ATOM 1296 C CA . THR A 1 168 ? -11.547 -19.766 -18.766 1 93.81 168 THR A CA 1
ATOM 1297 C C . THR A 1 168 ? -10.195 -19.141 -18.453 1 93.81 168 THR A C 1
ATOM 1299 O O . THR A 1 168 ? -10.125 -18.109 -17.781 1 93.81 168 THR A O 1
ATOM 1302 N N . GLU A 1 169 ? -9.211 -19.688 -18.938 1 91.06 169 GLU A N 1
ATOM 1303 C CA . GLU A 1 169 ? -7.871 -19.156 -18.734 1 91.06 169 GLU A CA 1
ATOM 1304 C C . GLU A 1 169 ? -7.75 -17.75 -19.312 1 91.06 169 GLU A C 1
ATOM 1306 O O . GLU A 1 169 ? -7.148 -16.875 -18.688 1 91.06 169 GLU A O 1
ATOM 1311 N N . GLU A 1 170 ? -8.305 -17.625 -20.5 1 90.94 170 GLU A N 1
ATOM 1312 C CA . GLU A 1 170 ? -8.297 -16.312 -21.125 1 90.94 170 GLU A CA 1
ATOM 1313 C C . GLU A 1 170 ? -9.078 -15.289 -20.297 1 90.94 170 GLU A C 1
ATOM 1315 O O . GLU A 1 170 ? -8.617 -14.164 -20.094 1 90.94 170 GLU A O 1
ATOM 1320 N N . LEU A 1 171 ? -10.148 -15.703 -19.859 1 94 171 LEU A N 1
ATOM 1321 C CA . LEU A 1 171 ? -10.977 -14.836 -19.031 1 94 171 LEU A CA 1
ATOM 1322 C C . LEU A 1 171 ? -10.25 -14.469 -17.75 1 94 171 LEU A C 1
ATOM 1324 O O . LEU A 1 171 ? -10.273 -13.305 -17.328 1 94 171 LEU A O 1
ATOM 1328 N N . LEU A 1 172 ? -9.539 -15.406 -17.125 1 93.38 172 LEU A N 1
ATOM 1329 C CA . LEU A 1 172 ? -8.836 -15.195 -15.867 1 93.38 172 LEU A CA 1
ATOM 1330 C C . LEU A 1 172 ? -7.637 -14.273 -16.062 1 93.38 172 LEU A C 1
ATOM 1332 O O . LEU A 1 172 ? -7.188 -13.633 -15.109 1 93.38 172 LEU A O 1
ATOM 1336 N N . SER A 1 173 ? -7.176 -14.188 -17.266 1 90.75 173 SER A N 1
ATOM 1337 C CA . SER A 1 173 ? -6 -13.359 -17.5 1 90.75 173 SER A CA 1
ATOM 1338 C C . SER A 1 173 ? -6.395 -11.922 -17.812 1 90.75 173 SER A C 1
ATOM 1340 O O . SER A 1 173 ? -5.613 -10.992 -17.594 1 90.75 173 SER A O 1
ATOM 1342 N N . ILE A 1 174 ? -7.598 -11.664 -18.328 1 94.56 174 ILE A N 1
ATOM 1343 C CA . ILE A 1 174 ? -7.969 -10.344 -18.828 1 94.56 174 ILE A CA 1
ATOM 1344 C C . ILE A 1 174 ? -8.898 -9.656 -17.828 1 94.56 174 ILE A C 1
ATOM 1346 O O . ILE A 1 174 ? -8.766 -8.461 -17.562 1 94.56 174 ILE A O 1
ATOM 1350 N N . LEU A 1 175 ? -9.758 -10.414 -17.281 1 96.94 175 LEU A N 1
ATOM 1351 C CA . LEU A 1 175 ? -10.805 -9.852 -16.438 1 96.94 175 LEU A CA 1
ATOM 1352 C C . LEU A 1 175 ? -10.203 -9.133 -15.234 1 96.94 175 LEU A C 1
ATOM 1354 O O . LEU A 1 175 ? -10.531 -7.973 -14.969 1 96.94 175 LEU A O 1
ATOM 1358 N N . PRO A 1 176 ? -9.297 -9.75 -14.477 1 97.19 176 PRO A N 1
ATOM 1359 C CA . PRO A 1 176 ? -8.742 -9.062 -13.312 1 97.19 176 PRO A CA 1
ATOM 1360 C C . PRO A 1 176 ? -8.016 -7.773 -13.672 1 97.19 176 PRO A C 1
ATOM 1362 O O . PRO A 1 176 ? -8.109 -6.781 -12.945 1 97.19 176 PRO A O 1
ATOM 1365 N N . VAL A 1 177 ? -7.359 -7.727 -14.75 1 96.19 177 VAL A N 1
ATOM 1366 C CA . VAL A 1 177 ? -6.664 -6.527 -15.211 1 96.19 177 VAL A CA 1
ATOM 1367 C C . VAL A 1 177 ? -7.68 -5.422 -15.492 1 96.19 177 VAL A C 1
ATOM 1369 O O . VAL A 1 177 ? -7.492 -4.277 -15.078 1 96.19 177 VAL A O 1
ATOM 1372 N N . GLY A 1 178 ? -8.711 -5.801 -16.188 1 97.25 178 GLY A N 1
ATOM 1373 C CA . GLY A 1 178 ? -9.773 -4.84 -16.453 1 97.25 178 GLY A CA 1
ATOM 1374 C C . GLY A 1 178 ? -10.414 -4.297 -15.195 1 97.25 178 GLY A C 1
ATOM 1375 O O . GLY A 1 178 ? -10.641 -3.09 -15.078 1 97.25 178 GLY A O 1
ATOM 1376 N N . VAL A 1 179 ? -10.695 -5.16 -14.281 1 97.81 179 VAL A N 1
ATOM 1377 C CA . VAL A 1 179 ? -11.297 -4.77 -13.008 1 97.81 179 VAL A CA 1
ATOM 1378 C C . VAL A 1 179 ? -10.344 -3.85 -12.25 1 97.81 179 VAL A C 1
ATOM 1380 O O . VAL A 1 179 ? -10.766 -2.818 -11.711 1 97.81 179 VAL A O 1
ATOM 1383 N N . GLY A 1 180 ? -9.109 -4.277 -12.203 1 96.62 180 GLY A N 1
ATOM 1384 C CA . GLY A 1 180 ? -8.125 -3.434 -11.547 1 96.62 180 GLY A CA 1
ATOM 1385 C C . GLY A 1 180 ? -8.023 -2.047 -12.148 1 96.62 180 GLY A C 1
ATOM 1386 O O . GLY A 1 180 ? -7.984 -1.049 -11.43 1 96.62 180 GLY A O 1
ATOM 1387 N N . PHE A 1 181 ? -8.047 -1.987 -13.43 1 96.62 181 PHE A N 1
ATOM 1388 C CA . PHE A 1 181 ? -7.941 -0.719 -14.141 1 96.62 181 PHE A CA 1
ATOM 1389 C C . PHE A 1 181 ? -9.156 0.157 -13.867 1 96.62 181 PHE A C 1
ATOM 1391 O O . PHE A 1 181 ? -9.023 1.33 -13.516 1 96.62 181 PHE A O 1
ATOM 1398 N N . MET A 1 182 ? -10.297 -0.38 -13.969 1 98.06 182 MET A N 1
ATOM 1399 C CA . MET A 1 182 ? -11.531 0.369 -13.766 1 98.06 182 MET A CA 1
ATOM 1400 C C . MET A 1 182 ? -11.641 0.836 -12.312 1 98.06 182 MET A C 1
ATOM 1402 O O . MET A 1 182 ? -12.023 1.979 -12.055 1 98.06 182 MET A O 1
ATOM 1406 N N . SER A 1 183 ? -11.273 -0.01 -11.43 1 98.06 183 SER A N 1
ATOM 1407 C CA . SER A 1 183 ? -11.336 0.36 -10.023 1 98.06 183 SER A CA 1
ATOM 1408 C C . SER A 1 183 ? -10.367 1.495 -9.711 1 98.06 183 SER A C 1
ATOM 1410 O O . SER A 1 183 ? -10.688 2.396 -8.93 1 98.06 183 SER A O 1
ATOM 1412 N N . SER A 1 184 ? -9.195 1.444 -10.305 1 97.75 184 SER A N 1
ATOM 1413 C CA . SER A 1 184 ? -8.234 2.52 -10.109 1 97.75 184 SER A CA 1
ATOM 1414 C C . SER A 1 184 ? -8.773 3.854 -10.609 1 97.75 184 SER A C 1
ATOM 1416 O O . SER A 1 184 ? -8.617 4.883 -9.945 1 97.75 184 SER A O 1
ATOM 1418 N N . LEU A 1 185 ? -9.453 3.809 -11.742 1 98.12 185 LEU A N 1
ATOM 1419 C CA . LEU A 1 185 ? -10.07 5.031 -12.258 1 98.12 185 LEU A CA 1
ATOM 1420 C C . LEU A 1 185 ? -11.133 5.551 -11.289 1 98.12 185 LEU A C 1
ATOM 1422 O O . LEU A 1 185 ? -11.227 6.758 -11.062 1 98.12 185 LEU A O 1
ATOM 1426 N N . PHE A 1 186 ? -11.844 4.66 -10.742 1 98.5 186 PHE A N 1
ATOM 1427 C CA . PHE A 1 186 ? -12.875 5.047 -9.789 1 98.5 186 PHE A CA 1
ATOM 1428 C C . PHE A 1 186 ? -12.258 5.676 -8.547 1 98.5 186 PHE A C 1
ATOM 1430 O O . PHE A 1 186 ? -12.742 6.691 -8.047 1 98.5 186 PHE A O 1
ATOM 1437 N N . PHE A 1 187 ? -11.219 5.137 -8.086 1 98.38 187 PHE A N 1
ATOM 1438 C CA . PHE A 1 187 ? -10.57 5.645 -6.883 1 98.38 187 PHE A CA 1
ATOM 1439 C C . PHE A 1 187 ? -9.992 7.035 -7.125 1 98.38 187 PHE A C 1
ATOM 1441 O O . PHE A 1 187 ? -9.992 7.879 -6.227 1 98.38 187 PHE A O 1
ATOM 1448 N N . ILE A 1 188 ? -9.547 7.262 -8.281 1 97.75 188 ILE A N 1
ATOM 1449 C CA . ILE A 1 188 ? -8.992 8.57 -8.625 1 97.75 188 ILE A CA 1
ATOM 1450 C C . ILE A 1 188 ? -10.117 9.586 -8.789 1 97.75 188 ILE A C 1
ATOM 1452 O O . ILE A 1 188 ? -10.008 10.727 -8.336 1 97.75 188 ILE A O 1
ATOM 1456 N N . ALA A 1 189 ? -11.203 9.156 -9.359 1 97.75 189 ALA A N 1
ATOM 1457 C CA . ALA A 1 189 ? -12.32 10.055 -9.648 1 97.75 189 ALA A CA 1
ATOM 1458 C C . ALA A 1 189 ? -13.133 10.344 -8.383 1 97.75 189 ALA A C 1
ATOM 1460 O O . ALA A 1 189 ? -13.703 11.422 -8.234 1 97.75 189 ALA A O 1
ATOM 1461 N N . PHE A 1 190 ? -13.188 9.383 -7.516 1 97.94 190 PHE A N 1
ATOM 1462 C CA . PHE A 1 190 ? -13.953 9.5 -6.281 1 97.94 190 PHE A CA 1
ATOM 1463 C C . PHE A 1 190 ? -13.078 9.211 -5.066 1 97.94 190 PHE A C 1
ATOM 1465 O O . PHE A 1 190 ? -13.273 8.195 -4.387 1 97.94 190 PHE A O 1
ATOM 1472 N N . PRO A 1 191 ? -12.219 10.133 -4.777 1 96.62 191 PRO A N 1
ATOM 1473 C CA . PRO A 1 191 ? -11.32 9.898 -3.646 1 96.62 191 PRO A CA 1
ATOM 1474 C C . PRO A 1 191 ? -12.039 9.93 -2.301 1 96.62 191 PRO A C 1
ATOM 1476 O O . PRO A 1 191 ? -13.195 10.352 -2.225 1 96.62 191 PRO A O 1
ATOM 1479 N N . THR A 1 192 ? -11.383 9.414 -1.3 1 96.56 192 THR A N 1
ATOM 1480 C CA . THR A 1 192 ? -11.922 9.414 0.055 1 96.56 192 THR A CA 1
ATOM 1481 C C . THR A 1 192 ? -11.375 10.602 0.852 1 96.56 192 THR A C 1
ATOM 1483 O O . THR A 1 192 ? -10.289 11.102 0.561 1 96.56 192 THR A O 1
ATOM 1486 N N . ARG A 1 193 ? -12.133 10.977 1.796 1 92.75 193 ARG A N 1
ATOM 1487 C CA . ARG A 1 193 ? -11.672 11.992 2.744 1 92.75 193 ARG A CA 1
ATOM 1488 C C . ARG A 1 193 ? -11.109 11.344 4.004 1 92.75 193 ARG A C 1
ATOM 1490 O O . ARG A 1 193 ? -10.617 12.031 4.898 1 92.75 193 ARG A O 1
ATOM 1497 N N . ARG A 1 194 ? -11.18 10.031 3.99 1 96.88 194 ARG A N 1
ATOM 1498 C CA . ARG A 1 194 ? -10.727 9.328 5.184 1 96.88 194 ARG A CA 1
ATOM 1499 C C . ARG A 1 194 ? -9.219 9.102 5.152 1 96.88 194 ARG A C 1
ATOM 1501 O O . ARG A 1 194 ? -8.648 8.852 4.09 1 96.88 194 ARG A O 1
ATOM 1508 N N . HIS A 1 195 ? -8.664 9.195 6.262 1 96.81 195 HIS A N 1
ATOM 1509 C CA . HIS A 1 195 ? -7.297 8.781 6.531 1 96.81 195 HIS A CA 1
ATOM 1510 C C . HIS A 1 195 ? -7.258 7.535 7.414 1 96.81 195 HIS A C 1
ATOM 1512 O O . HIS A 1 195 ? -7.09 7.637 8.633 1 96.81 195 HIS A O 1
ATOM 1518 N N . GLY A 1 196 ? -7.262 6.414 6.852 1 96.06 196 GLY A N 1
ATOM 1519 C CA . GLY A 1 196 ? -7.434 5.152 7.551 1 96.06 196 GLY A CA 1
ATOM 1520 C C . GLY A 1 196 ? -6.172 4.684 8.25 1 96.06 196 GLY A C 1
ATOM 1521 O O . GLY A 1 196 ? -5.16 5.387 8.266 1 96.06 196 GLY A O 1
ATOM 1522 N N . ILE A 1 197 ? -6.211 3.504 8.781 1 94.06 197 ILE A N 1
ATOM 1523 C CA . ILE A 1 197 ? -5.152 2.926 9.594 1 94.06 197 ILE A CA 1
ATOM 1524 C C . ILE A 1 197 ? -3.863 2.832 8.781 1 94.06 197 ILE A C 1
ATOM 1526 O O . ILE A 1 197 ? -2.773 3.1 9.297 1 94.06 197 ILE A O 1
ATOM 1530 N N . GLY A 1 198 ? -3.969 2.496 7.469 1 92.5 198 GLY A N 1
ATOM 1531 C CA . GLY A 1 198 ? -2.799 2.348 6.621 1 92.5 198 GLY A CA 1
ATOM 1532 C C . GLY A 1 198 ? -2.344 3.654 5.996 1 92.5 198 GLY A C 1
ATOM 1533 O O . GLY A 1 198 ? -1.264 3.725 5.406 1 92.5 198 GLY A O 1
ATOM 1534 N N . PHE A 1 199 ? -3.129 4.645 6.133 1 96.25 199 PHE A N 1
ATOM 1535 C CA . PHE A 1 199 ? -2.859 5.953 5.539 1 96.25 199 PHE A CA 1
ATOM 1536 C C . PHE A 1 199 ? -3.371 7.07 6.441 1 96.25 199 PHE A C 1
ATOM 1538 O O . PHE A 1 199 ? -4.266 7.824 6.059 1 96.25 199 PHE A O 1
ATOM 1545 N N . PRO A 1 200 ? -2.793 7.199 7.672 1 96.25 200 PRO A N 1
ATOM 1546 C CA . PRO A 1 200 ? -3.295 8.156 8.664 1 96.25 200 PRO A CA 1
ATOM 1547 C C . PRO A 1 200 ? -2.865 9.594 8.367 1 96.25 200 PRO A C 1
ATOM 1549 O O . PRO A 1 200 ? -2.016 9.82 7.504 1 96.25 200 PRO A O 1
ATOM 1552 N N . LEU A 1 201 ? -3.441 10.469 9.148 1 96.25 201 LEU A N 1
ATOM 1553 C CA . LEU A 1 201 ? -2.994 11.859 9.109 1 96.25 201 LEU A CA 1
ATOM 1554 C C . LEU A 1 201 ? -1.518 11.961 9.484 1 96.25 201 LEU A C 1
ATOM 1556 O O . LEU A 1 201 ? -1.036 11.227 10.344 1 96.25 201 LEU A O 1
ATOM 1560 N N . SER A 1 202 ? -0.861 12.852 8.773 1 93.62 202 SER A N 1
ATOM 1561 C CA . SER A 1 202 ? 0.526 13.117 9.141 1 93.62 202 SER A CA 1
ATOM 1562 C C . SER A 1 202 ? 0.616 13.836 10.484 1 93.62 202 SER A C 1
ATOM 1564 O O . SER A 1 202 ? -0.313 14.547 10.883 1 93.62 202 SER A O 1
ATOM 1566 N N . ARG A 1 203 ? 1.616 13.602 11.258 1 82.56 203 ARG A N 1
ATOM 1567 C CA . ARG A 1 203 ? 1.816 14.211 12.57 1 82.56 203 ARG A CA 1
ATOM 1568 C C . ARG A 1 203 ? 2.146 15.695 12.438 1 82.56 203 ARG A C 1
ATOM 1570 O O . ARG A 1 203 ? 1.852 16.484 13.336 1 82.56 203 ARG A O 1
ATOM 1577 N N . ASP A 1 204 ? 2.816 16.047 11.445 1 69.38 204 ASP A N 1
ATOM 1578 C CA . ASP A 1 204 ? 3.283 17.422 11.297 1 69.38 204 ASP A CA 1
ATOM 1579 C C . ASP A 1 204 ? 2.535 18.141 10.172 1 69.38 204 ASP A C 1
ATOM 1581 O O . ASP A 1 204 ? 2.096 17.516 9.211 1 69.38 204 ASP A O 1
ATOM 1585 N N . MET B 1 1 ? 7.645 42.469 71.875 1 33.12 1 MET B N 1
ATOM 1586 C CA . MET B 1 1 ? 8.102 42.188 70.5 1 33.12 1 MET B CA 1
ATOM 1587 C C . MET B 1 1 ? 7.578 40.812 70.062 1 33.12 1 MET B C 1
ATOM 1589 O O . MET B 1 1 ? 8.117 39.781 70.438 1 33.12 1 MET B O 1
ATOM 1593 N N . GLU B 1 2 ? 6.242 40.594 70.062 1 36.47 2 GLU B N 1
ATOM 1594 C CA . GLU B 1 2 ? 5.395 39.438 69.812 1 36.47 2 GLU B CA 1
ATOM 1595 C C . GLU B 1 2 ? 5.629 38.938 68.375 1 36.47 2 GLU B C 1
ATOM 1597 O O . GLU B 1 2 ? 5.57 39.688 67.438 1 36.47 2 GLU B O 1
ATOM 1602 N N . GLU B 1 3 ? 6.465 37.906 68.125 1 37.47 3 GLU B N 1
ATOM 1603 C CA . GLU B 1 3 ? 6.844 37.125 67 1 37.47 3 GLU B CA 1
ATOM 1604 C C . GLU B 1 3 ? 5.617 36.531 66.25 1 37.47 3 GLU B C 1
ATOM 1606 O O . GLU B 1 3 ? 4.91 35.719 66.875 1 37.47 3 GLU B O 1
ATOM 1611 N N . GLN B 1 4 ? 4.773 37.344 65.625 1 36.56 4 GLN B N 1
ATOM 1612 C CA . GLN B 1 4 ? 3.686 36.812 64.812 1 36.56 4 GLN B CA 1
ATOM 1613 C C . GLN B 1 4 ? 4.188 35.75 63.844 1 36.56 4 GLN B C 1
ATOM 1615 O O . GLN B 1 4 ? 5.078 36 63.031 1 36.56 4 GLN B O 1
ATOM 1620 N N . GLU B 1 5 ? 4.234 34.5 64.25 1 38.47 5 GLU B N 1
ATOM 1621 C CA . GLU B 1 5 ? 4.441 33.312 63.469 1 38.47 5 GLU B CA 1
ATOM 1622 C C . GLU B 1 5 ? 3.619 33.344 62.156 1 38.47 5 GLU B C 1
ATOM 1624 O O . GLU B 1 5 ? 2.389 33.438 62.219 1 38.47 5 GLU B O 1
ATOM 1629 N N . HIS B 1 6 ? 4.035 34.188 61.188 1 38.72 6 HIS B N 1
ATOM 1630 C CA . HIS B 1 6 ? 3.443 34.062 59.875 1 38.72 6 HIS B CA 1
ATOM 1631 C C . HIS B 1 6 ? 3.268 32.625 59.438 1 38.72 6 HIS B C 1
ATOM 1633 O O . HIS B 1 6 ? 4.25 31.891 59.312 1 38.72 6 HIS B O 1
ATOM 1639 N N . VAL B 1 7 ? 2.266 31.875 59.969 1 40.88 7 VAL B N 1
ATOM 1640 C CA . VAL B 1 7 ? 1.84 30.594 59.438 1 40.88 7 VAL B CA 1
ATOM 1641 C C . VAL B 1 7 ? 1.808 30.641 57.906 1 40.88 7 VAL B C 1
ATOM 1643 O O . VAL B 1 7 ? 1.03 31.391 57.312 1 40.88 7 VAL B O 1
ATOM 1646 N N . GLY B 1 8 ? 3.004 30.609 57.281 1 36.41 8 GLY B N 1
ATOM 1647 C CA . GLY B 1 8 ? 3.07 30.422 55.844 1 36.41 8 GLY B CA 1
ATOM 1648 C C . GLY B 1 8 ? 2.014 29.484 55.312 1 36.41 8 GLY B C 1
ATOM 1649 O O . GLY B 1 8 ? 1.819 28.391 55.875 1 36.41 8 GLY B O 1
ATOM 1650 N N . LEU B 1 9 ? 0.856 30.016 54.844 1 40.19 9 LEU B N 1
ATOM 1651 C CA . LEU B 1 9 ? -0.1 29.203 54.094 1 40.19 9 LEU B CA 1
ATOM 1652 C C . LEU B 1 9 ? 0.619 28.172 53.219 1 40.19 9 LEU B C 1
ATOM 1654 O O . LEU B 1 9 ? 1.629 28.484 52.594 1 40.19 9 LEU B O 1
ATOM 1658 N N . PRO B 1 10 ? 0.498 26.828 53.594 1 40.09 10 PRO B N 1
ATOM 1659 C CA . PRO B 1 10 ? 1.066 25.828 52.688 1 40.09 10 PRO B CA 1
ATOM 1660 C C . PRO B 1 10 ? 0.912 26.203 51.219 1 40.09 10 PRO B C 1
ATOM 1662 O O . PRO B 1 10 ? -0.094 26.797 50.844 1 40.09 10 PRO B O 1
ATOM 1665 N N . LEU B 1 11 ? 1.958 26.547 50.438 1 37.69 11 LEU B N 1
ATOM 1666 C CA . LEU B 1 11 ? 2.01 26.625 49 1 37.69 11 LEU B CA 1
ATOM 1667 C C . LEU B 1 11 ? 1.072 25.609 48.344 1 37.69 11 LEU B C 1
ATOM 1669 O O . LEU B 1 11 ? 1.148 24.422 48.656 1 37.69 11 LEU B O 1
ATOM 1673 N N . LEU B 1 12 ? -0.236 25.922 48.188 1 37.81 12 LEU B N 1
ATOM 1674 C CA . LEU B 1 12 ? -0.984 25.109 47.25 1 37.81 12 LEU B CA 1
ATOM 1675 C C . LEU B 1 12 ? -0.07 24.609 46.125 1 37.81 12 LEU B C 1
ATOM 1677 O O . LEU B 1 12 ? 0.49 25.391 45.375 1 37.81 12 LEU B O 1
ATOM 1681 N N . GLN B 1 13 ? 0.831 23.656 46.406 1 37.84 13 GLN B N 1
ATOM 1682 C CA . GLN B 1 13 ? 1.427 22.938 45.281 1 37.84 13 GLN B CA 1
ATOM 1683 C C . GLN B 1 13 ? 0.468 22.875 44.094 1 37.84 13 GLN B C 1
ATOM 1685 O O . GLN B 1 13 ? -0.698 22.5 44.25 1 37.84 13 GLN B O 1
ATOM 1690 N N . ASP B 1 14 ? 0.506 23.781 43.188 1 37.47 14 ASP B N 1
ATOM 1691 C CA . ASP B 1 14 ? -0.023 23.531 41.844 1 37.47 14 ASP B CA 1
ATOM 1692 C C . ASP B 1 14 ? 0.021 22.047 41.5 1 37.47 14 ASP B C 1
ATOM 1694 O O . ASP B 1 14 ? 1.101 21.469 41.375 1 37.47 14 ASP B O 1
ATOM 1698 N N . GLU B 1 15 ? -0.653 21.125 42.188 1 40.44 15 GLU B N 1
ATOM 1699 C CA . GLU B 1 15 ? -0.977 19.859 41.562 1 40.44 15 GLU B CA 1
ATOM 1700 C C . GLU B 1 15 ? -1.057 20.016 40.031 1 40.44 15 GLU B C 1
ATOM 1702 O O . GLU B 1 15 ? -2.014 20.594 39.5 1 40.44 15 GLU B O 1
ATOM 1707 N N . GLU B 1 16 ? -0.14 20.547 39.344 1 41.28 16 GLU B N 1
ATOM 1708 C CA . GLU B 1 16 ? -0.063 20.391 37.875 1 41.28 16 GLU B CA 1
ATOM 1709 C C . GLU B 1 16 ? -0.806 19.141 37.438 1 41.28 16 GLU B C 1
ATOM 1711 O O . GLU B 1 16 ? -0.401 18.016 37.75 1 41.28 16 GLU B O 1
ATOM 1716 N N . THR B 1 17 ? -2.094 18.906 37.5 1 43.19 17 THR B N 1
ATOM 1717 C CA . THR B 1 17 ? -3.221 18.125 37.031 1 43.19 17 THR B CA 1
ATOM 1718 C C . THR B 1 17 ? -2.938 17.594 35.625 1 43.19 17 THR B C 1
ATOM 1720 O O . THR B 1 17 ? -3.807 17 34.969 1 43.19 17 THR B O 1
ATOM 1723 N N . ASP B 1 18 ? -2.15 18.25 34.812 1 46.72 18 ASP B N 1
ATOM 1724 C CA . ASP B 1 18 ? -2.088 17.766 33.438 1 46.72 18 ASP B CA 1
ATOM 1725 C C . ASP B 1 18 ? -1.727 16.281 33.406 1 46.72 18 ASP B C 1
ATOM 1727 O O . ASP B 1 18 ? -0.578 15.922 33.156 1 46.72 18 ASP B O 1
ATOM 1731 N N . SER B 1 19 ? -1.771 15.477 34.375 1 53.31 19 SER B N 1
ATOM 1732 C CA . SER B 1 19 ? -1.432 14.062 34.5 1 53.31 19 SER B CA 1
ATOM 1733 C C . SER B 1 19 ? -2.039 13.258 33.344 1 53.31 19 SER B C 1
ATOM 1735 O O . SER B 1 19 ? -3.264 13.156 33.25 1 53.31 19 SER B O 1
ATOM 1737 N N . LYS B 1 20 ? -1.462 13.281 32.156 1 63.56 20 LYS B N 1
ATOM 1738 C CA . LYS B 1 20 ? -1.934 12.383 31.109 1 63.56 20 LYS B CA 1
ATOM 1739 C C . LYS B 1 20 ? -2.307 11.016 31.672 1 63.56 20 LYS B C 1
ATOM 1741 O O . LYS B 1 20 ? -1.54 10.43 32.438 1 63.56 20 LYS B O 1
ATOM 1746 N N . PRO B 1 21 ? -3.635 10.734 31.891 1 69.44 21 PRO B N 1
ATOM 1747 C CA . PRO B 1 21 ? -3.971 9.383 32.344 1 69.44 21 PRO B CA 1
ATOM 1748 C C . PRO B 1 21 ? -3.043 8.32 31.781 1 69.44 21 PRO B C 1
ATOM 1750 O O . PRO B 1 21 ? -2.598 8.43 30.625 1 69.44 21 PRO B O 1
ATOM 1753 N N . LYS B 1 22 ? -2.393 7.629 32.781 1 79.62 22 LYS B N 1
ATOM 1754 C CA . LYS B 1 22 ? -1.533 6.52 32.375 1 79.62 22 LYS B CA 1
ATOM 1755 C C . LYS B 1 22 ? -2.262 5.578 31.422 1 79.62 22 LYS B C 1
ATOM 1757 O O . LYS B 1 22 ? -3.416 5.215 31.656 1 79.62 22 LYS B O 1
ATOM 1762 N N . LYS B 1 23 ? -1.712 5.25 30.328 1 86.38 23 LYS B N 1
ATOM 1763 C CA . LYS B 1 23 ? -2.268 4.305 29.359 1 86.38 23 LYS B CA 1
ATOM 1764 C C . LYS B 1 23 ? -2.254 2.883 29.906 1 86.38 23 LYS B C 1
ATOM 1766 O O . LYS B 1 23 ? -1.301 2.479 30.578 1 86.38 23 LYS B O 1
ATOM 1771 N N . THR B 1 24 ? -3.273 2.215 29.75 1 89.75 24 THR B N 1
ATOM 1772 C CA . THR B 1 24 ? -3.303 0.796 30.094 1 89.75 24 THR B CA 1
ATOM 1773 C C . THR B 1 24 ? -2.398 -0.002 29.156 1 89.75 24 THR B C 1
ATOM 1775 O O . THR B 1 24 ? -2.057 0.464 28.062 1 89.75 24 THR B O 1
ATOM 1778 N N . PRO B 1 25 ? -1.952 -1.138 29.578 1 91.38 25 PRO B N 1
ATOM 1779 C CA . PRO B 1 25 ? -1.139 -1.985 28.703 1 91.38 25 PRO B CA 1
ATOM 1780 C C . PRO B 1 25 ? -1.816 -2.275 27.375 1 91.38 25 PRO B C 1
ATOM 1782 O O . PRO B 1 25 ? -1.157 -2.279 26.328 1 91.38 25 PRO B O 1
ATOM 1785 N N . SER B 1 26 ? -3.055 -2.525 27.328 1 91.25 26 SER B N 1
ATOM 1786 C CA . SER B 1 26 ? -3.797 -2.797 26.109 1 91.25 26 SER B CA 1
ATOM 1787 C C . SER B 1 26 ? -3.781 -1.592 25.172 1 91.25 26 SER B C 1
ATOM 1789 O O . SER B 1 26 ? -3.629 -1.742 23.953 1 91.25 26 SER B O 1
ATOM 1791 N N . GLN B 1 27 ? -3.926 -0.392 25.719 1 89.69 27 GLN B N 1
ATOM 1792 C CA . GLN B 1 27 ? -3.889 0.828 24.922 1 89.69 27 GLN B CA 1
ATOM 1793 C C . GLN B 1 27 ? -2.521 1.02 24.281 1 89.69 27 GLN B C 1
ATOM 1795 O O . GLN B 1 27 ? -2.432 1.417 23.109 1 89.69 27 GLN B O 1
ATOM 1800 N N . ARG B 1 28 ? -1.518 0.713 25.031 1 91.06 28 ARG B N 1
ATOM 1801 C CA . ARG B 1 28 ? -0.161 0.86 24.516 1 91.06 28 ARG B CA 1
ATOM 1802 C C . ARG B 1 28 ? 0.083 -0.084 23.344 1 91.06 28 ARG B C 1
ATOM 1804 O O . ARG B 1 28 ? 0.647 0.317 22.328 1 91.06 28 ARG B O 1
ATOM 1811 N N . VAL B 1 29 ? -0.368 -1.292 23.516 1 93.19 29 VAL B N 1
ATOM 1812 C CA . VAL B 1 29 ? -0.184 -2.295 22.469 1 93.19 29 VAL B CA 1
ATOM 1813 C C . VAL B 1 29 ? -0.94 -1.873 21.203 1 93.19 29 VAL B C 1
ATOM 1815 O O . VAL B 1 29 ? -0.411 -1.968 20.094 1 93.19 29 VAL B O 1
ATOM 1818 N N . MET B 1 30 ? -2.088 -1.325 21.344 1 93.12 30 MET B N 1
ATOM 1819 C CA . MET B 1 30 ? -2.896 -0.911 20.203 1 93.12 30 MET B CA 1
ATOM 1820 C C . MET B 1 30 ? -2.256 0.273 19.484 1 93.12 30 MET B C 1
ATOM 1822 O O . MET B 1 30 ? -2.182 0.2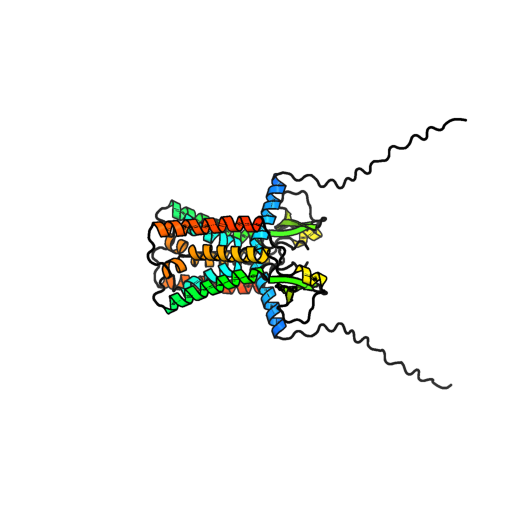93 18.25 1 93.12 30 MET B O 1
ATOM 1826 N N . ARG B 1 31 ? -1.795 1.2 20.266 1 91.19 31 ARG B N 1
ATOM 1827 C CA . ARG B 1 31 ? -1.16 2.375 19.672 1 91.19 31 ARG B CA 1
ATOM 1828 C C . ARG B 1 31 ? 0.099 1.99 18.906 1 91.19 31 ARG B C 1
ATOM 1830 O O . ARG B 1 31 ? 0.33 2.479 17.797 1 91.19 31 ARG B O 1
ATOM 1837 N N . LYS B 1 32 ? 0.833 1.125 19.531 1 92.81 32 LYS B N 1
ATOM 1838 C CA . LYS B 1 32 ? 2.053 0.666 18.875 1 92.81 32 LYS B CA 1
ATOM 1839 C C . LYS B 1 32 ? 1.729 -0.091 17.594 1 92.81 32 LYS B C 1
ATOM 1841 O O . LYS B 1 32 ? 2.428 0.054 16.578 1 92.81 32 LYS B O 1
ATOM 1846 N N . ALA B 1 33 ? 0.683 -0.861 17.625 1 94.81 33 ALA B N 1
ATOM 1847 C CA . ALA B 1 33 ? 0.264 -1.62 16.453 1 94.81 33 ALA B CA 1
ATOM 1848 C C . ALA B 1 33 ? -0.161 -0.689 15.32 1 94.81 33 ALA B C 1
ATOM 1850 O O . ALA B 1 33 ? 0.228 -0.886 14.164 1 94.81 33 ALA B O 1
ATOM 1851 N N . PHE B 1 34 ? -0.918 0.32 15.648 1 95.25 34 PHE B N 1
ATOM 1852 C CA . PHE B 1 34 ? -1.379 1.255 14.625 1 95.25 34 PHE B CA 1
ATOM 1853 C C . PHE B 1 34 ? -0.212 2.045 14.047 1 95.25 34 PHE B C 1
ATOM 1855 O O . PHE B 1 34 ? -0.121 2.232 12.836 1 95.25 34 PHE B O 1
ATOM 1862 N N . LYS B 1 35 ? 0.654 2.463 14.953 1 93.69 35 LYS B N 1
ATOM 1863 C CA . LYS B 1 35 ? 1.845 3.17 14.484 1 93.69 35 LYS B CA 1
ATOM 1864 C C . LYS B 1 35 ? 2.705 2.271 13.602 1 93.69 35 LYS B C 1
ATOM 1866 O O . LYS B 1 35 ? 3.217 2.713 12.57 1 93.69 35 LYS B O 1
ATOM 1871 N N . GLY B 1 36 ? 2.875 1.059 14 1 96.19 36 GLY B N 1
ATOM 1872 C CA . GLY B 1 36 ? 3.615 0.101 13.195 1 96.19 36 GLY B CA 1
ATOM 1873 C C . GLY B 1 36 ? 3 -0.131 11.828 1 96.19 36 GLY B C 1
ATOM 1874 O O . GLY B 1 36 ? 3.711 -0.198 10.82 1 96.19 36 GLY B O 1
ATOM 1875 N N . THR B 1 37 ? 1.687 -0.174 11.758 1 95.69 37 THR B N 1
ATOM 1876 C CA . THR B 1 37 ? 0.996 -0.351 10.484 1 95.69 37 THR B CA 1
ATOM 1877 C C . THR B 1 37 ? 1.229 0.849 9.57 1 95.69 37 THR B C 1
ATOM 1879 O O . THR B 1 37 ? 1.417 0.689 8.359 1 95.69 37 THR B O 1
ATOM 1882 N N . ALA B 1 38 ? 1.241 2.033 10.156 1 94.56 38 ALA B N 1
ATOM 1883 C CA . ALA B 1 38 ? 1.502 3.236 9.367 1 94.56 38 ALA B CA 1
ATOM 1884 C C . ALA B 1 38 ? 2.932 3.24 8.836 1 94.56 38 ALA B C 1
ATOM 1886 O O . ALA B 1 38 ? 3.17 3.625 7.684 1 94.56 38 ALA B O 1
ATOM 1887 N N . HIS B 1 39 ? 3.855 2.805 9.695 1 95.69 39 HIS B N 1
ATOM 1888 C CA . HIS B 1 39 ? 5.238 2.705 9.242 1 95.69 39 HIS B CA 1
ATOM 1889 C C . HIS B 1 39 ? 5.375 1.712 8.094 1 95.69 39 HIS B C 1
ATOM 1891 O O . HIS B 1 39 ? 6.051 1.993 7.102 1 95.69 39 HIS B O 1
ATOM 1897 N N . LEU B 1 40 ? 4.734 0.634 8.219 1 97.06 40 LEU B N 1
ATOM 1898 C CA . LEU B 1 40 ? 4.773 -0.377 7.168 1 97.06 40 LEU B CA 1
ATOM 1899 C C . LEU B 1 40 ? 4.141 0.149 5.883 1 97.06 40 LEU B C 1
ATOM 1901 O O . LEU B 1 40 ? 4.715 0.004 4.801 1 97.06 40 LEU B O 1
ATOM 1905 N N . ALA B 1 41 ? 3.049 0.824 6.023 1 96.12 41 ALA B N 1
ATOM 1906 C CA . ALA B 1 41 ? 2.354 1.351 4.852 1 96.12 41 ALA B CA 1
ATOM 1907 C C . ALA B 1 41 ? 3.217 2.367 4.109 1 96.12 41 ALA B C 1
ATOM 1909 O O . ALA B 1 41 ? 3.15 2.471 2.883 1 96.12 41 ALA B O 1
ATOM 1910 N N . ASN B 1 42 ? 3.955 3.047 4.816 1 95.81 42 ASN B N 1
ATOM 1911 C CA . ASN B 1 42 ? 4.809 4.078 4.234 1 95.81 42 ASN B CA 1
ATOM 1912 C C . ASN B 1 42 ? 6.039 3.473 3.564 1 95.81 42 ASN B C 1
ATOM 1914 O O . ASN B 1 42 ? 6.559 4.027 2.594 1 95.81 42 ASN B O 1
ATOM 1918 N N . LEU B 1 43 ? 6.469 2.33 4.055 1 97.5 43 LEU B N 1
ATOM 1919 C CA . LEU B 1 43 ? 7.793 1.872 3.645 1 97.5 43 LEU B CA 1
ATOM 1920 C C . LEU B 1 43 ? 7.688 0.644 2.746 1 97.5 43 LEU B C 1
ATOM 1922 O O . LEU B 1 43 ? 8.586 0.375 1.947 1 97.5 43 LEU B O 1
ATOM 1926 N N . LEU B 1 44 ? 6.652 -0.129 2.936 1 97.44 44 LEU B N 1
ATOM 1927 C CA . LEU B 1 44 ? 6.492 -1.304 2.086 1 97.44 44 LEU B CA 1
ATOM 1928 C C . LEU B 1 44 ? 6.219 -0.896 0.642 1 97.44 44 LEU B C 1
ATOM 1930 O O . LEU B 1 44 ? 5.441 0.029 0.39 1 97.44 44 LEU B O 1
ATOM 1934 N N . PRO B 1 45 ? 6.84 -1.562 -0.318 1 96.75 45 PRO B N 1
ATOM 1935 C CA . PRO B 1 45 ? 6.648 -1.21 -1.727 1 96.75 45 PRO B CA 1
ATOM 1936 C C . PRO B 1 45 ? 5.348 -1.762 -2.301 1 96.75 45 PRO B C 1
ATOM 1938 O O . PRO B 1 45 ? 5.352 -2.377 -3.371 1 96.75 45 PRO B O 1
ATOM 1941 N N . THR B 1 46 ? 4.238 -1.441 -1.688 1 96.31 46 THR B N 1
ATOM 1942 C CA . THR B 1 46 ? 2.971 -2.096 -1.984 1 96.31 46 THR B CA 1
ATOM 1943 C C . THR B 1 46 ? 2.451 -1.676 -3.357 1 96.31 46 THR B C 1
ATOM 1945 O O . THR B 1 46 ? 1.863 -2.484 -4.078 1 96.31 46 THR B O 1
ATOM 1948 N N . GLY B 1 47 ? 2.652 -0.426 -3.754 1 95.19 47 GLY B N 1
ATOM 1949 C CA . GLY B 1 47 ? 2.25 0.012 -5.082 1 95.19 47 GLY B CA 1
ATOM 1950 C C . GLY B 1 47 ? 2.979 -0.715 -6.195 1 95.19 47 GLY B C 1
ATOM 1951 O O . GLY B 1 47 ? 2.355 -1.177 -7.156 1 95.19 47 GLY B O 1
ATOM 1952 N N . THR B 1 48 ? 4.25 -0.818 -6.078 1 97.19 48 THR B N 1
ATOM 1953 C CA . THR B 1 48 ? 5.07 -1.523 -7.055 1 97.19 48 THR B CA 1
ATOM 1954 C C . THR B 1 48 ? 4.703 -3.004 -7.105 1 97.19 48 THR B C 1
ATOM 1956 O O . THR B 1 48 ? 4.578 -3.582 -8.188 1 97.19 48 THR B O 1
ATOM 1959 N N . VAL B 1 49 ? 4.488 -3.557 -5.926 1 97.31 49 VAL B N 1
ATOM 1960 C CA . VAL B 1 49 ? 4.133 -4.969 -5.852 1 97.31 49 VAL B CA 1
ATOM 1961 C C . VAL B 1 49 ? 2.783 -5.199 -6.527 1 97.31 49 VAL B C 1
ATOM 1963 O O . VAL B 1 49 ? 2.609 -6.176 -7.266 1 97.31 49 VAL B O 1
ATOM 1966 N N . LEU B 1 50 ? 1.887 -4.293 -6.305 1 96.31 50 LEU B N 1
ATOM 1967 C CA . LEU B 1 50 ? 0.582 -4.43 -6.945 1 96.31 50 LEU B CA 1
ATOM 1968 C C . LEU B 1 50 ? 0.706 -4.328 -8.461 1 96.31 50 LEU B C 1
ATOM 1970 O O . LEU B 1 50 ? 0.136 -5.141 -9.188 1 96.31 50 LEU B O 1
ATOM 1974 N N . ALA B 1 51 ? 1.413 -3.385 -8.969 1 94.94 51 ALA B N 1
ATOM 1975 C CA . ALA B 1 51 ? 1.639 -3.264 -10.414 1 94.94 51 ALA B CA 1
ATOM 1976 C C . ALA B 1 51 ? 2.303 -4.52 -10.969 1 94.94 51 ALA B C 1
ATOM 1978 O O . ALA B 1 51 ? 1.92 -5.012 -12.031 1 94.94 51 ALA B O 1
ATOM 1979 N N . PHE B 1 52 ? 3.244 -5.016 -10.242 1 97.31 52 PHE B N 1
ATOM 1980 C CA . PHE B 1 52 ? 3.943 -6.242 -10.609 1 97.31 52 PHE B CA 1
ATOM 1981 C C . PHE B 1 52 ? 2.967 -7.406 -10.734 1 97.31 52 PHE B C 1
ATOM 1983 O O . PHE B 1 52 ? 3.029 -8.172 -11.703 1 97.31 52 PHE B O 1
ATOM 1990 N N . GLN B 1 53 ? 2.092 -7.543 -9.797 1 94.56 53 GLN B N 1
ATOM 1991 C CA . GLN B 1 53 ? 1.129 -8.641 -9.781 1 94.56 53 GLN B CA 1
ATOM 1992 C C . GLN B 1 53 ? 0.199 -8.57 -10.992 1 94.56 53 GLN B C 1
ATOM 1994 O O . GLN B 1 53 ? -0.215 -9.602 -11.523 1 94.56 53 GLN B O 1
ATOM 1999 N N . ILE B 1 54 ? -0.044 -7.371 -11.391 1 93.88 54 ILE B N 1
ATOM 2000 C CA . ILE B 1 54 ? -0.94 -7.172 -12.523 1 93.88 54 ILE B CA 1
ATOM 2001 C C . ILE B 1 54 ? -0.205 -7.484 -13.828 1 93.88 54 ILE B C 1
ATOM 2003 O O . ILE B 1 54 ? -0.786 -8.055 -14.75 1 93.88 54 ILE B O 1
ATOM 2007 N N . LEU B 1 55 ? 1.039 -7.238 -13.883 1 95.69 55 LEU B N 1
ATOM 2008 C CA . LEU B 1 55 ? 1.774 -7.309 -15.141 1 95.69 55 LEU B CA 1
ATOM 2009 C C . LEU B 1 55 ? 2.465 -8.656 -15.297 1 95.69 55 LEU B C 1
ATOM 2011 O O . LEU B 1 55 ? 2.701 -9.117 -16.422 1 95.69 55 LEU B O 1
ATOM 2015 N N . ALA B 1 56 ? 2.746 -9.312 -14.227 1 96.75 56 ALA B N 1
ATOM 2016 C CA . ALA B 1 56 ? 3.576 -10.516 -14.242 1 96.75 56 ALA B CA 1
ATOM 2017 C C . ALA B 1 56 ? 2.957 -11.602 -15.117 1 96.75 56 ALA B C 1
ATOM 2019 O O . ALA B 1 56 ? 3.635 -12.188 -15.961 1 96.75 56 ALA B O 1
ATOM 2020 N N . PRO B 1 57 ? 1.646 -11.891 -14.961 1 94.38 57 PRO B N 1
ATOM 2021 C CA . PRO B 1 57 ? 1.076 -12.93 -15.828 1 94.38 57 PRO B CA 1
ATOM 2022 C C . PRO B 1 57 ? 1.214 -12.602 -17.312 1 94.38 57 PRO B C 1
ATOM 2024 O O . PRO B 1 57 ? 1.487 -13.492 -18.125 1 94.38 57 PRO B O 1
ATOM 2027 N N . ALA B 1 58 ? 1.047 -11.367 -17.703 1 92.19 58 ALA B N 1
ATOM 2028 C CA . ALA B 1 58 ? 1.14 -10.961 -19.109 1 92.19 58 ALA B CA 1
ATOM 2029 C C . ALA B 1 58 ? 2.572 -11.07 -19.625 1 92.19 58 ALA B C 1
ATOM 2031 O O . ALA B 1 58 ? 2.809 -11.594 -20.703 1 92.19 58 ALA B O 1
ATOM 2032 N N . PHE B 1 59 ? 3.504 -10.703 -18.812 1 95.25 59 PHE B N 1
ATOM 2033 C CA . PHE B 1 59 ? 4.898 -10.68 -19.234 1 95.25 59 PHE B CA 1
ATOM 2034 C C . PHE B 1 59 ? 5.469 -12.094 -19.281 1 95.25 59 PHE B C 1
ATOM 2036 O O . PHE B 1 59 ? 6.332 -12.398 -20.109 1 95.25 59 PHE B O 1
ATOM 2043 N N . THR B 1 60 ? 4.965 -12.992 -18.453 1 95.62 60 THR B N 1
ATOM 2044 C CA . THR B 1 60 ? 5.469 -14.359 -18.375 1 95.62 60 THR B CA 1
ATOM 2045 C C . THR B 1 60 ? 4.621 -15.305 -19.219 1 95.62 60 THR B C 1
ATOM 2047 O O . THR B 1 60 ? 4.891 -16.5 -19.297 1 95.62 60 THR B O 1
ATOM 2050 N N . HIS B 1 61 ? 3.621 -14.805 -19.828 1 92 61 HIS B N 1
ATOM 2051 C CA . HIS B 1 61 ? 2.641 -15.633 -20.516 1 92 61 HIS B CA 1
ATOM 2052 C C . HIS B 1 61 ? 2.096 -16.719 -19.594 1 92 61 HIS B C 1
ATOM 2054 O O . HIS B 1 61 ? 2.145 -17.906 -19.938 1 92 61 HIS B O 1
ATOM 2060 N N . GLU B 1 62 ? 1.568 -16.234 -18.438 1 90.69 62 GLU B N 1
ATOM 2061 C CA . GLU B 1 62 ? 0.976 -17.109 -17.422 1 90.69 62 GLU B CA 1
ATOM 2062 C C . GLU B 1 62 ? 1.979 -18.141 -16.938 1 90.69 62 GLU B C 1
ATOM 2064 O O . GLU B 1 62 ? 1.62 -19.312 -16.719 1 90.69 62 GLU B O 1
ATOM 2069 N N . GLY B 1 63 ? 3.25 -17.734 -16.875 1 92 63 GLY B N 1
ATOM 2070 C CA . GLY B 1 63 ? 4.305 -18.562 -16.328 1 92 63 GLY B CA 1
ATOM 2071 C C . GLY B 1 63 ? 4.887 -19.547 -17.328 1 92 63 GLY B C 1
ATOM 2072 O O . GLY B 1 63 ? 5.777 -20.328 -17 1 92 63 GLY B O 1
ATOM 2073 N N . LYS B 1 64 ? 4.508 -19.594 -18.531 1 90.06 64 LYS B N 1
ATOM 2074 C CA . LYS B 1 64 ? 4.945 -20.578 -19.516 1 90.06 64 LYS B CA 1
ATOM 2075 C C . LYS B 1 64 ? 6.25 -20.156 -20.188 1 90.06 64 LYS B C 1
ATOM 2077 O O . LYS B 1 64 ? 7.102 -20.984 -20.484 1 90.06 64 LYS B O 1
ATOM 2082 N N . CYS B 1 65 ? 6.488 -18.797 -20.219 1 87 65 CYS B N 1
ATOM 2083 C CA . CYS B 1 65 ? 7.707 -18.188 -20.75 1 87 65 CYS B CA 1
ATOM 2084 C C . CYS B 1 65 ? 8.305 -19.062 -21.844 1 87 65 CYS B C 1
ATOM 2086 O O . CYS B 1 65 ? 9.461 -19.469 -21.75 1 87 65 CYS B O 1
ATOM 2088 N N . ILE B 1 66 ? 7.68 -19.203 -22.969 1 84.38 66 ILE B N 1
ATOM 2089 C CA . ILE B 1 66 ? 8.07 -20.141 -24 1 84.38 66 ILE B CA 1
ATOM 2090 C C . ILE B 1 66 ? 9.094 -19.5 -24.922 1 84.38 66 ILE B C 1
ATOM 2092 O O . ILE B 1 66 ? 9.711 -20.188 -25.75 1 84.38 66 ILE B O 1
ATOM 2096 N N . SER B 1 67 ? 9.359 -18.281 -24.797 1 91.25 67 SER B N 1
ATOM 2097 C CA . SER B 1 67 ? 10.281 -17.594 -25.688 1 91.25 67 SER B CA 1
ATOM 2098 C C . SER B 1 67 ? 11.273 -16.75 -24.906 1 91.25 67 SER B C 1
ATOM 2100 O O . SER B 1 67 ? 11.047 -16.422 -23.734 1 91.25 67 SER B O 1
ATOM 2102 N N . VAL B 1 68 ? 12.375 -16.375 -25.672 1 92.88 68 VAL B N 1
ATOM 2103 C CA . VAL B 1 68 ? 13.398 -15.508 -25.094 1 92.88 68 VAL B CA 1
ATOM 2104 C C . VAL B 1 68 ? 12.812 -14.117 -24.828 1 92.88 68 VAL B C 1
ATOM 2106 O O . VAL B 1 68 ? 13.195 -13.453 -23.875 1 92.88 68 VAL B O 1
ATOM 2109 N N . VAL B 1 69 ? 11.906 -13.789 -25.672 1 93.69 69 VAL B N 1
ATOM 2110 C CA . VAL B 1 69 ? 11.273 -12.484 -25.531 1 93.69 69 VAL B CA 1
ATOM 2111 C C . VAL B 1 69 ? 10.523 -12.414 -24.203 1 93.69 69 VAL B C 1
ATOM 2113 O O . VAL B 1 69 ? 10.68 -11.453 -23.438 1 93.69 69 VAL B O 1
ATOM 2116 N N . SER B 1 70 ? 9.766 -13.438 -23.828 1 94.12 70 SER B N 1
ATOM 2117 C CA . SER B 1 70 ? 9.008 -13.469 -22.578 1 94.12 70 SER B CA 1
ATOM 2118 C C . SER B 1 70 ? 9.938 -13.492 -21.375 1 94.12 70 SER B C 1
ATOM 2120 O O . SER B 1 70 ? 9.672 -12.836 -20.359 1 94.12 70 SER B O 1
ATOM 2122 N N . GLN B 1 71 ? 11.023 -14.172 -21.5 1 95.44 71 GLN B N 1
ATOM 2123 C CA . GLN B 1 71 ? 12 -14.211 -20.422 1 95.44 71 GLN B CA 1
ATOM 2124 C C . GLN B 1 71 ? 12.625 -12.844 -20.203 1 95.44 71 GLN B C 1
ATOM 2126 O O . GLN B 1 71 ? 12.742 -12.383 -19.062 1 95.44 71 GLN B O 1
ATOM 2131 N N . THR B 1 72 ? 12.992 -12.273 -21.344 1 96.44 72 THR B N 1
ATOM 2132 C CA . THR B 1 72 ? 13.617 -10.953 -21.266 1 96.44 72 THR B CA 1
ATOM 2133 C C . THR B 1 72 ? 12.641 -9.93 -20.688 1 96.44 72 THR B C 1
ATOM 2135 O O . THR B 1 72 ? 13.016 -9.102 -19.859 1 96.44 72 THR B O 1
ATOM 2138 N N . MET B 1 73 ? 11.406 -10.016 -21.125 1 96.81 73 MET B N 1
ATOM 2139 C CA . MET B 1 73 ? 10.391 -9.094 -20.609 1 96.81 73 MET B CA 1
ATOM 2140 C C . MET B 1 73 ? 10.164 -9.305 -19.125 1 96.81 73 MET B C 1
ATOM 2142 O O . MET B 1 73 ? 9.969 -8.344 -18.375 1 96.81 73 MET B O 1
ATOM 2146 N N . THR B 1 74 ? 10.172 -10.523 -18.719 1 97.81 74 THR B N 1
ATOM 2147 C CA . THR B 1 74 ? 10.008 -10.836 -17.297 1 97.81 74 THR B CA 1
ATOM 2148 C C . THR B 1 74 ? 11.156 -10.25 -16.484 1 97.81 74 THR B C 1
ATOM 2150 O O . THR B 1 74 ? 10.922 -9.594 -15.461 1 97.81 74 THR B O 1
ATOM 2153 N N . VAL B 1 75 ? 12.391 -10.43 -16.906 1 98.31 75 VAL B N 1
ATOM 2154 C CA . VAL B 1 75 ? 13.555 -9.898 -16.203 1 98.31 75 VAL B CA 1
ATOM 2155 C C . VAL B 1 75 ? 13.5 -8.367 -16.203 1 98.31 75 VAL B C 1
ATOM 2157 O O . VAL B 1 75 ? 13.789 -7.738 -15.188 1 98.31 75 VAL B O 1
ATOM 2160 N N . ALA B 1 76 ? 13.125 -7.82 -17.328 1 98.62 76 ALA B N 1
ATOM 2161 C CA . ALA B 1 76 ? 13 -6.367 -17.422 1 98.62 76 ALA B CA 1
ATOM 2162 C C . ALA B 1 76 ? 11.969 -5.848 -16.406 1 98.62 76 ALA B C 1
ATOM 2164 O O . ALA B 1 76 ? 12.195 -4.824 -15.766 1 98.62 76 ALA B O 1
ATOM 2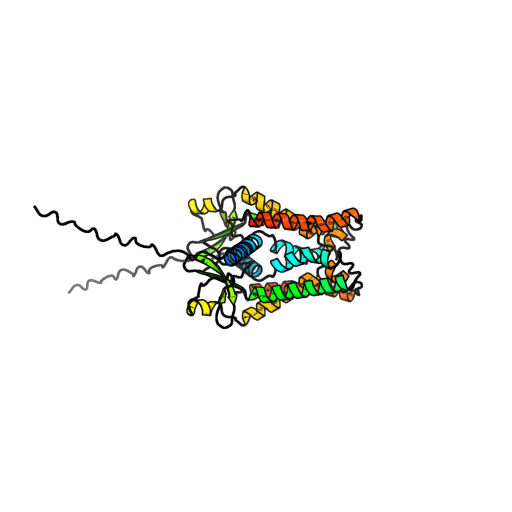165 N N . LEU B 1 77 ? 10.836 -6.527 -16.312 1 98.62 77 LEU B N 1
ATOM 2166 C CA . LEU B 1 77 ? 9.82 -6.16 -15.336 1 98.62 77 LEU B CA 1
ATOM 2167 C C . LEU B 1 77 ? 10.375 -6.215 -13.922 1 98.62 77 LEU B C 1
ATOM 2169 O O . LEU B 1 77 ? 10.188 -5.281 -13.141 1 98.62 77 LEU B O 1
ATOM 2173 N N . LEU B 1 78 ? 11.086 -7.273 -13.586 1 98.88 78 LEU B N 1
ATOM 2174 C CA . LEU B 1 78 ? 11.656 -7.449 -12.25 1 98.88 78 LEU B CA 1
ATOM 2175 C C . LEU B 1 78 ? 12.656 -6.344 -11.938 1 98.88 78 LEU B C 1
ATOM 2177 O O . LEU B 1 78 ? 12.617 -5.75 -10.859 1 98.88 78 LEU B O 1
ATOM 2181 N N . VAL B 1 79 ? 13.508 -6.035 -12.883 1 98.88 79 VAL B N 1
ATOM 2182 C CA . VAL B 1 79 ? 14.523 -5.008 -12.695 1 98.88 79 VAL B CA 1
ATOM 2183 C C . VAL B 1 79 ? 13.859 -3.637 -12.562 1 98.88 79 VAL B C 1
ATOM 2185 O O . VAL B 1 79 ? 14.219 -2.85 -11.688 1 98.88 79 VAL B O 1
ATOM 2188 N N . GLY B 1 80 ? 12.883 -3.404 -13.453 1 98.88 80 GLY B N 1
ATOM 2189 C CA . GLY B 1 80 ? 12.164 -2.145 -13.375 1 98.88 80 GLY B CA 1
ATOM 2190 C C . GLY B 1 80 ? 11.469 -1.938 -12.047 1 98.88 80 GLY B C 1
ATOM 2191 O O . GLY B 1 80 ? 11.531 -0.85 -11.469 1 98.88 80 GLY B O 1
ATOM 2192 N N . CYS B 1 81 ? 10.789 -2.977 -11.562 1 98.81 81 CYS B N 1
ATOM 2193 C CA . CYS B 1 81 ? 10.117 -2.898 -10.266 1 98.81 81 CYS B CA 1
ATOM 2194 C C . CYS B 1 81 ? 11.125 -2.709 -9.141 1 98.81 81 CYS B C 1
ATOM 2196 O O . CYS B 1 81 ? 10.891 -1.93 -8.211 1 98.81 81 CYS B O 1
ATOM 2198 N N . ALA B 1 82 ? 12.297 -3.414 -9.227 1 98.88 82 ALA B N 1
ATOM 2199 C CA . ALA B 1 82 ? 13.328 -3.25 -8.211 1 98.88 82 ALA B CA 1
ATOM 2200 C C . ALA B 1 82 ? 13.859 -1.818 -8.188 1 98.88 82 ALA B C 1
ATOM 2202 O O . ALA B 1 82 ? 14.047 -1.237 -7.117 1 98.88 82 ALA B O 1
ATOM 2203 N N . ILE B 1 83 ? 14.055 -1.264 -9.32 1 98.81 83 ILE B N 1
ATOM 2204 C CA . ILE B 1 83 ? 14.523 0.114 -9.43 1 98.81 83 ILE B CA 1
ATOM 2205 C C . ILE B 1 83 ? 13.477 1.061 -8.844 1 98.81 83 ILE B C 1
ATOM 2207 O O . ILE B 1 83 ? 13.82 1.994 -8.109 1 98.81 83 ILE B O 1
ATOM 2211 N N . SER B 1 84 ? 12.242 0.804 -9.133 1 98.56 84 SER B N 1
ATOM 2212 C CA . SER B 1 84 ? 11.18 1.636 -8.594 1 98.56 84 SER B CA 1
ATOM 2213 C C . SER B 1 84 ? 11.148 1.574 -7.066 1 98.56 84 SER B C 1
ATOM 2215 O O . SER B 1 84 ? 11.039 2.605 -6.402 1 98.56 84 SER B O 1
ATOM 2217 N N . CYS B 1 85 ? 11.281 0.361 -6.523 1 98.62 85 CYS B N 1
ATOM 2218 C CA . CYS B 1 85 ? 11.297 0.197 -5.074 1 98.62 85 CYS B CA 1
ATOM 2219 C C . CYS B 1 85 ? 12.453 0.973 -4.449 1 98.62 85 CYS B C 1
ATOM 2221 O O . CYS B 1 85 ? 12.289 1.588 -3.395 1 98.62 85 CYS B O 1
ATOM 2223 N N . PHE B 1 86 ? 13.594 0.947 -5.066 1 98.75 86 PHE B N 1
ATOM 2224 C CA . PHE B 1 86 ? 14.773 1.644 -4.566 1 98.75 86 PHE B CA 1
ATOM 2225 C C . PHE B 1 86 ? 14.555 3.152 -4.586 1 98.75 86 PHE B C 1
ATOM 2227 O O . PHE B 1 86 ? 14.695 3.818 -3.555 1 98.75 86 PHE B O 1
ATOM 2234 N N . PHE B 1 87 ? 14.07 3.676 -5.629 1 97.94 87 PHE B N 1
ATOM 2235 C CA . PHE B 1 87 ? 14.031 5.121 -5.836 1 97.94 87 PHE B CA 1
ATOM 2236 C C . PHE B 1 87 ? 12.859 5.746 -5.086 1 97.94 87 PHE B C 1
ATOM 2238 O O . PHE B 1 87 ? 12.945 6.891 -4.641 1 97.94 87 PHE B O 1
ATOM 2245 N N . LEU B 1 88 ? 11.812 5.02 -4.934 1 98.12 88 LEU B N 1
ATOM 2246 C CA . LEU B 1 88 ? 10.648 5.574 -4.254 1 98.12 88 LEU B CA 1
ATOM 2247 C C . LEU B 1 88 ? 10.961 5.859 -2.789 1 98.12 88 LEU B C 1
ATOM 2249 O O . LEU B 1 88 ? 10.312 6.699 -2.162 1 98.12 88 LEU B O 1
ATOM 2253 N N . CYS B 1 89 ? 11.977 5.23 -2.205 1 98.5 89 CYS B N 1
ATOM 22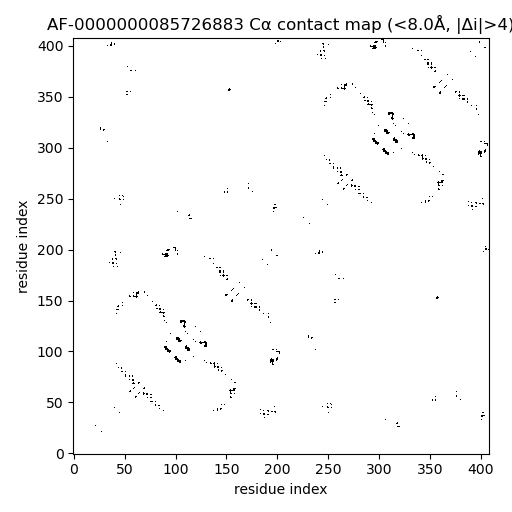54 C CA . CYS B 1 89 ? 12.367 5.441 -0.815 1 98.5 89 CYS B CA 1
ATOM 2255 C C . CYS B 1 89 ? 13.016 6.809 -0.632 1 98.5 89 CYS B C 1
ATOM 2257 O O . CYS B 1 89 ? 13.188 7.273 0.497 1 98.5 89 CYS B O 1
ATOM 2259 N N . PHE B 1 90 ? 13.312 7.5 -1.738 1 98.44 90 PHE B N 1
ATOM 2260 C CA . PHE B 1 90 ? 13.961 8.805 -1.661 1 98.44 90 PHE B CA 1
ATOM 2261 C C . PHE B 1 90 ? 12.977 9.922 -1.976 1 98.44 90 PHE B C 1
ATOM 2263 O O . PHE B 1 90 ? 13.352 11.094 -2 1 98.44 90 PHE B O 1
ATOM 2270 N N . THR B 1 91 ? 11.75 9.547 -2.188 1 97.75 91 THR B N 1
ATOM 2271 C CA . THR B 1 91 ? 10.734 10.562 -2.428 1 97.75 91 THR B CA 1
ATOM 2272 C C . THR B 1 91 ? 10.227 11.141 -1.11 1 97.75 91 THR B C 1
ATOM 2274 O O . THR B 1 91 ? 10.32 10.5 -0.065 1 97.75 91 THR B O 1
ATOM 2277 N N . ASP B 1 92 ? 9.773 12.312 -1.175 1 97.75 92 ASP B N 1
ATOM 2278 C CA . ASP B 1 92 ? 9.258 13.055 -0.028 1 97.75 92 ASP B CA 1
A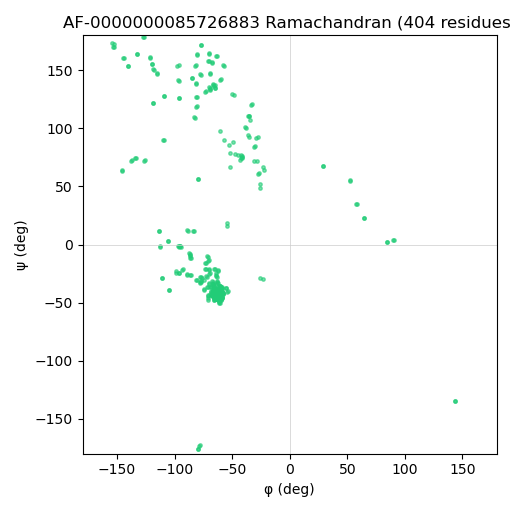TOM 2279 C C . ASP B 1 92 ? 8.219 14.086 -0.462 1 97.75 92 ASP B C 1
ATOM 2281 O O . ASP B 1 92 ? 7.965 14.25 -1.656 1 97.75 92 ASP B O 1
ATOM 2285 N N . SER B 1 93 ? 7.57 14.641 0.524 1 96.75 93 SER B N 1
ATOM 2286 C CA . SER B 1 93 ? 6.602 15.695 0.248 1 96.75 93 SER B CA 1
ATOM 2287 C C . SER B 1 93 ? 6.672 16.797 1.3 1 96.75 93 SER B C 1
ATOM 2289 O O . SER B 1 93 ? 7.172 16.578 2.404 1 96.75 93 SER B O 1
ATOM 2291 N N . PHE B 1 94 ? 6.32 17.938 0.979 1 94.75 94 PHE B N 1
ATOM 2292 C CA . PHE B 1 94 ? 6.281 19.094 1.863 1 94.75 94 PHE B CA 1
ATOM 2293 C C . PHE B 1 94 ? 5.102 19.984 1.524 1 94.75 94 PHE B C 1
ATOM 2295 O O . PHE B 1 94 ? 4.484 19.844 0.468 1 94.75 94 PHE B O 1
ATOM 2302 N N . ARG B 1 95 ? 4.758 20.781 2.455 1 92.81 95 ARG B N 1
ATOM 2303 C CA . ARG B 1 95 ? 3.721 21.781 2.223 1 92.81 95 ARG B CA 1
ATOM 2304 C C . ARG B 1 95 ? 4.332 23.125 1.848 1 92.81 95 ARG B C 1
ATOM 2306 O O . ARG B 1 95 ? 5.207 23.625 2.551 1 92.81 95 ARG B O 1
ATOM 2313 N N . ASP B 1 96 ? 3.863 23.609 0.75 1 89.81 96 ASP B N 1
ATOM 2314 C CA . ASP B 1 96 ? 4.391 24.906 0.35 1 89.81 96 ASP B CA 1
ATOM 2315 C C . ASP B 1 96 ? 3.711 26.031 1.119 1 89.81 96 ASP B C 1
ATOM 2317 O O . ASP B 1 96 ? 2.926 25.781 2.037 1 89.81 96 ASP B O 1
ATOM 2321 N N . GLU B 1 97 ? 4.023 27.297 0.811 1 87.31 97 GLU B N 1
ATOM 2322 C CA . GLU B 1 97 ? 3.557 28.469 1.541 1 87.31 97 GLU B CA 1
ATOM 2323 C C . GLU B 1 97 ? 2.037 28.594 1.484 1 87.31 97 GLU B C 1
ATOM 2325 O O . GLU B 1 97 ? 1.419 29.172 2.385 1 87.31 97 GLU B O 1
ATOM 2330 N N . ARG B 1 98 ? 1.46 27.969 0.475 1 86.25 98 ARG B N 1
ATOM 2331 C CA . ARG B 1 98 ? 0.011 28.031 0.316 1 86.25 98 ARG B CA 1
ATOM 2332 C C . ARG B 1 98 ? -0.662 26.812 0.946 1 86.25 98 ARG B C 1
ATOM 2334 O O . ARG B 1 98 ? -1.874 26.641 0.817 1 86.25 98 ARG B O 1
ATOM 2341 N N . GLY B 1 99 ? 0.101 25.922 1.481 1 88.81 99 GLY B N 1
ATOM 2342 C CA . GLY B 1 99 ? -0.451 24.75 2.145 1 88.81 99 GLY B CA 1
ATOM 2343 C C . GLY B 1 99 ? -0.646 23.562 1.209 1 88.81 99 GLY B C 1
ATOM 2344 O O . GLY B 1 99 ? -1.202 22.547 1.603 1 88.81 99 GLY B O 1
ATOM 2345 N N . LYS B 1 100 ? -0.215 23.766 -0.018 1 89.25 100 LYS B N 1
ATOM 2346 C CA . LYS B 1 100 ? -0.343 22.688 -0.995 1 89.25 100 LYS B CA 1
ATOM 2347 C C . LYS B 1 100 ? 0.791 21.672 -0.85 1 89.25 100 LYS B C 1
ATOM 2349 O O . LYS B 1 100 ? 1.946 22.062 -0.653 1 89.25 100 LYS B O 1
ATOM 2354 N N . VAL B 1 101 ? 0.413 20.453 -0.959 1 93.44 101 VAL B N 1
ATOM 2355 C CA . VAL B 1 101 ? 1.404 19.391 -0.835 1 93.44 101 VAL B CA 1
ATOM 2356 C C . VAL B 1 101 ? 2.152 19.219 -2.156 1 93.44 101 VAL B C 1
ATOM 2358 O O . VAL B 1 101 ? 1.533 19.109 -3.217 1 93.44 101 VAL B O 1
ATOM 2361 N N . ARG B 1 102 ? 3.447 19.266 -2.07 1 94.06 102 ARG B N 1
ATOM 2362 C CA . ARG B 1 102 ? 4.328 19.078 -3.219 1 94.06 102 ARG B CA 1
ATOM 2363 C C . ARG B 1 102 ? 5.25 17.891 -3.008 1 94.06 102 ARG B C 1
ATOM 2365 O O . ARG B 1 102 ? 5.559 17.516 -1.869 1 94.06 102 ARG B O 1
ATOM 2372 N N . TYR B 1 103 ? 5.672 17.359 -4.098 1 95.62 103 TYR B N 1
ATOM 2373 C CA . TYR B 1 103 ? 6.461 16.141 -4.062 1 95.62 103 TYR B CA 1
ATOM 2374 C C . TYR B 1 103 ? 7.875 16.375 -4.582 1 95.62 103 TYR B C 1
ATOM 2376 O O . TYR B 1 103 ? 8.086 17.219 -5.457 1 95.62 103 TYR B O 1
ATOM 2384 N N . GLY B 1 104 ? 8.789 15.68 -4.039 1 96.75 104 GLY B N 1
ATOM 2385 C CA . GLY B 1 104 ? 10.164 15.828 -4.492 1 96.75 104 GLY B CA 1
ATOM 2386 C C . GLY B 1 104 ? 10.992 14.578 -4.277 1 96.75 104 GLY B C 1
ATOM 2387 O O . GLY B 1 104 ? 10.516 13.594 -3.717 1 96.75 104 GLY B O 1
ATOM 2388 N N . LEU B 1 105 ? 12.172 14.648 -4.812 1 97.88 105 LEU B N 1
ATOM 2389 C CA . LEU B 1 105 ? 13.211 13.633 -4.625 1 97.88 105 LEU B CA 1
ATOM 2390 C C . LEU B 1 105 ? 14.336 14.172 -3.75 1 97.88 105 LEU B C 1
ATOM 2392 O O . LEU B 1 105 ? 14.875 15.242 -4.012 1 97.88 105 LEU B O 1
ATOM 2396 N N . ALA B 1 106 ? 14.625 13.398 -2.75 1 98.31 106 ALA B N 1
ATOM 2397 C CA . ALA B 1 106 ? 15.711 13.812 -1.859 1 98.31 106 ALA B CA 1
ATOM 2398 C C . ALA B 1 106 ? 17.047 13.812 -2.586 1 98.31 106 ALA B C 1
ATOM 2400 O O . ALA B 1 106 ? 17.344 12.898 -3.371 1 98.31 106 ALA B O 1
ATOM 2401 N N . THR B 1 107 ? 17.781 14.836 -2.344 1 97.69 107 THR B N 1
ATOM 2402 C CA . THR B 1 107 ? 19.156 14.953 -2.822 1 97.69 107 THR B CA 1
ATOM 2403 C C . THR B 1 107 ? 20.109 15.266 -1.669 1 97.69 107 THR B C 1
ATOM 2405 O O . THR B 1 107 ? 19.672 15.406 -0.523 1 97.69 107 THR B O 1
ATOM 2408 N N . PHE B 1 108 ? 21.438 15.367 -1.973 1 97.62 108 PHE B N 1
ATOM 2409 C CA . PHE B 1 108 ? 22.406 15.695 -0.94 1 97.62 108 PHE B CA 1
ATOM 2410 C C . PHE B 1 108 ? 22.25 17.141 -0.49 1 97.62 108 PHE B C 1
ATOM 2412 O O . PHE B 1 108 ? 22.781 17.531 0.56 1 97.62 108 PHE B O 1
ATOM 2419 N N . HIS B 1 109 ? 21.516 17.984 -1.215 1 95.62 109 HIS B N 1
ATOM 2420 C CA . HIS B 1 109 ? 21.391 19.406 -0.908 1 95.62 109 HIS B CA 1
ATOM 2421 C C . HIS B 1 109 ? 19.969 19.75 -0.478 1 95.62 109 HIS B C 1
ATOM 2423 O O . HIS B 1 109 ? 19.672 20.922 -0.221 1 95.62 109 HIS B O 1
ATOM 2429 N N . GLY B 1 110 ? 19.219 18.766 -0.515 1 96.81 110 GLY B N 1
ATOM 2430 C CA . GLY B 1 110 ? 17.828 19.031 -0.148 1 96.81 110 GLY B CA 1
ATOM 2431 C C . GLY B 1 110 ? 16.828 18.219 -0.958 1 96.81 110 GLY B C 1
ATOM 2432 O O . GLY B 1 110 ? 16.969 17 -1.074 1 96.81 110 GLY B O 1
ATOM 2433 N N . LEU B 1 111 ? 15.758 18.906 -1.441 1 96.62 111 LEU B N 1
ATOM 2434 C CA . LEU B 1 111 ? 14.68 18.234 -2.16 1 96.62 111 LEU B CA 1
ATOM 2435 C C . LEU B 1 111 ? 14.562 18.781 -3.582 1 96.62 111 LEU B C 1
ATOM 2437 O O . LEU B 1 111 ? 14.453 19.984 -3.785 1 96.62 111 LEU B O 1
ATOM 2441 N N . PHE B 1 112 ? 14.695 17.875 -4.555 1 96.38 112 PHE B N 1
ATOM 2442 C CA . PHE B 1 112 ? 14.398 18.203 -5.941 1 96.38 112 PHE B CA 1
ATOM 2443 C C . PHE B 1 112 ? 12.906 18.109 -6.223 1 96.38 112 PHE B C 1
ATOM 2445 O O . PHE B 1 112 ? 12.336 17.016 -6.223 1 96.38 112 PHE B O 1
ATOM 2452 N N . ILE B 1 113 ? 12.281 19.188 -6.414 1 95.38 113 ILE B N 1
ATOM 2453 C CA . ILE B 1 113 ? 10.836 19.234 -6.57 1 95.38 113 ILE B CA 1
ATOM 2454 C C . ILE B 1 113 ? 10.445 18.672 -7.938 1 95.38 113 ILE B C 1
ATOM 2456 O O . ILE B 1 113 ? 10.969 19.094 -8.969 1 95.38 113 ILE B O 1
ATOM 2460 N N . LEU B 1 114 ? 9.492 17.812 -7.918 1 94.88 114 LEU B N 1
ATOM 2461 C CA . LEU B 1 114 ? 9.219 17.016 -9.109 1 94.88 114 LEU B CA 1
ATOM 2462 C C . LEU B 1 114 ? 8.148 17.672 -9.969 1 94.88 114 LEU B C 1
ATOM 2464 O O . LEU B 1 114 ? 8 17.344 -11.148 1 94.88 114 LEU B O 1
ATOM 2468 N N . ASP B 1 115 ? 7.336 18.5 -9.492 1 88 115 ASP B N 1
ATOM 2469 C CA . ASP B 1 115 ? 6.25 19.047 -10.297 1 88 115 ASP B CA 1
ATOM 2470 C C . ASP B 1 115 ? 6.73 20.219 -11.148 1 88 115 ASP B C 1
ATOM 2472 O O . ASP B 1 115 ? 5.922 20.969 -11.703 1 88 115 ASP B O 1
ATOM 2476 N N . LEU B 1 116 ? 7.949 20.5 -11.289 1 82.81 116 LEU B N 1
ATOM 2477 C CA . LEU B 1 116 ? 8.57 21.484 -12.172 1 82.81 116 LEU B CA 1
ATOM 2478 C C . LEU B 1 116 ? 8.141 22.891 -11.789 1 82.81 116 LEU B C 1
ATOM 2480 O O . LEU B 1 116 ? 8.164 23.797 -12.617 1 82.81 116 LEU B O 1
ATOM 2484 N N . SER B 1 117 ? 7.754 22.969 -10.594 1 81.25 117 SER B N 1
ATOM 2485 C CA . SER B 1 117 ? 7.406 24.312 -10.133 1 81.25 117 SER B CA 1
ATOM 2486 C C . SER B 1 117 ? 8.656 25.109 -9.758 1 81.25 117 SER B C 1
ATOM 2488 O O . SER B 1 117 ? 9.742 24.547 -9.617 1 81.25 117 SER B O 1
ATOM 2490 N N . SER B 1 118 ? 8.438 26.359 -9.68 1 82.19 118 SER B N 1
ATOM 2491 C CA . SER B 1 118 ? 9.531 27.25 -9.312 1 82.19 118 SER B CA 1
ATOM 2492 C C . SER B 1 118 ? 9.633 27.422 -7.801 1 82.19 118 SER B C 1
ATOM 2494 O O . SER B 1 118 ? 10.383 28.266 -7.312 1 82.19 118 SER B O 1
ATOM 2496 N N . VAL B 1 119 ? 8.906 26.578 -7.176 1 87.25 119 VAL B N 1
ATOM 2497 C CA . VAL B 1 119 ? 8.93 26.688 -5.719 1 87.25 119 VAL B CA 1
ATOM 2498 C C . VAL B 1 119 ? 10.297 26.266 -5.195 1 87.25 119 VAL B C 1
ATOM 2500 O O . VAL B 1 119 ? 10.867 25.266 -5.656 1 87.25 119 VAL B O 1
ATOM 2503 N N . THR B 1 120 ? 10.766 27.125 -4.309 1 87.44 120 THR B N 1
ATOM 2504 C CA . THR B 1 120 ? 12.039 26.797 -3.668 1 87.44 120 THR B CA 1
ATOM 2505 C C . THR B 1 120 ? 11.859 26.641 -2.16 1 87.44 120 THR B C 1
ATOM 2507 O O . THR B 1 120 ? 10.992 27.281 -1.564 1 87.44 120 THR B O 1
ATOM 2510 N N . LEU B 1 121 ? 12.688 25.812 -1.615 1 93 121 LEU B N 1
ATOM 2511 C CA . LEU B 1 121 ? 12.688 25.609 -0.172 1 93 121 LEU B CA 1
ATOM 2512 C C . LEU B 1 121 ? 13.742 26.469 0.505 1 93 121 LEU B C 1
ATOM 2514 O O . LEU B 1 121 ? 14.812 26.719 -0.057 1 93 121 LEU B O 1
ATOM 2518 N N . SER B 1 122 ? 13.375 27.016 1.663 1 93.81 122 SER B N 1
ATOM 2519 C CA . SER B 1 122 ? 14.406 27.656 2.467 1 93.81 122 SER B CA 1
ATOM 2520 C C . SER B 1 122 ? 15.539 26.688 2.797 1 93.81 122 SER B C 1
ATOM 2522 O O . SER B 1 122 ? 15.336 25.469 2.797 1 93.81 122 SER B O 1
ATOM 2524 N N . PRO B 1 123 ? 16.688 27.188 3.025 1 94.88 123 PRO B N 1
ATOM 2525 C CA . PRO B 1 123 ? 17.797 26.297 3.361 1 94.88 123 PRO B CA 1
ATOM 2526 C C . PRO B 1 123 ? 17.5 25.391 4.551 1 94.88 123 PRO B C 1
ATOM 2528 O O . PRO B 1 123 ? 17.859 24.219 4.543 1 94.88 123 PRO B O 1
ATOM 2531 N N . ASP B 1 124 ? 16.812 25.906 5.504 1 94.88 124 ASP B N 1
ATOM 2532 C CA . ASP B 1 124 ? 16.469 25.109 6.684 1 94.88 124 ASP B CA 1
ATOM 2533 C C . ASP B 1 124 ? 15.508 23.984 6.324 1 94.88 124 ASP B C 1
ATOM 2535 O O . ASP B 1 124 ? 15.664 22.859 6.789 1 94.88 124 ASP B O 1
ATOM 2539 N N . GLU B 1 125 ? 14.539 24.344 5.539 1 94.69 125 GLU B N 1
ATOM 2540 C CA . GLU B 1 125 ? 13.594 23.312 5.105 1 94.69 125 GLU B CA 1
ATOM 2541 C C . GLU B 1 125 ? 14.266 22.281 4.199 1 94.69 125 GLU B C 1
ATOM 2543 O O . GLU B 1 125 ? 14 21.094 4.305 1 94.69 125 GLU B O 1
ATOM 2548 N N . ALA B 1 126 ? 15.102 22.75 3.314 1 96.56 126 ALA B N 1
ATOM 2549 C CA . ALA B 1 126 ? 15.82 21.859 2.402 1 96.56 126 ALA B CA 1
ATOM 2550 C C . ALA B 1 126 ? 16.672 20.844 3.17 1 96.56 126 ALA B C 1
ATOM 2552 O O . ALA B 1 126 ? 16.766 19.688 2.781 1 96.56 126 ALA B O 1
ATOM 2553 N N . ALA B 1 127 ? 17.234 21.266 4.238 1 96.94 127 ALA B N 1
ATOM 2554 C CA . ALA B 1 127 ? 18.125 20.422 5.035 1 96.94 127 ALA B CA 1
ATOM 2555 C C . ALA B 1 127 ? 17.359 19.234 5.613 1 96.94 127 ALA B C 1
ATOM 2557 O O . ALA B 1 127 ? 17.938 18.156 5.809 1 96.94 127 ALA B O 1
ATOM 2558 N N . LYS B 1 128 ? 16.094 19.391 5.812 1 96.06 128 LYS B N 1
ATOM 2559 C CA . LYS B 1 128 ? 15.266 18.344 6.383 1 96.06 128 LYS B CA 1
ATOM 2560 C C . LYS B 1 128 ? 15.023 17.219 5.375 1 96.06 128 LYS B C 1
ATOM 2562 O O . LYS B 1 128 ? 14.602 16.125 5.746 1 96.06 128 LYS B O 1
ATOM 2567 N N . HIS B 1 129 ? 15.281 17.5 4.141 1 97.31 129 HIS B N 1
ATOM 2568 C CA . HIS B 1 129 ? 14.914 16.562 3.088 1 97.31 129 HIS B CA 1
ATOM 2569 C C . HIS B 1 129 ? 16.141 15.969 2.408 1 97.31 129 HIS B C 1
ATOM 2571 O O . HIS B 1 129 ? 16.031 15.352 1.348 1 97.31 129 HIS B O 1
ATOM 2577 N N . ARG B 1 130 ? 17.297 16.188 3.016 1 98 130 ARG B N 1
ATOM 2578 C CA . ARG B 1 130 ? 18.531 15.664 2.432 1 98 130 ARG B CA 1
ATOM 2579 C C . ARG B 1 130 ? 18.594 14.148 2.576 1 98 130 ARG B C 1
ATOM 2581 O O . ARG B 1 130 ? 17.969 13.578 3.473 1 98 130 ARG B O 1
ATOM 2588 N N . ILE B 1 131 ? 19.391 13.562 1.722 1 98.44 131 ILE B N 1
ATOM 2589 C CA . ILE B 1 131 ? 19.609 12.117 1.762 1 98.44 131 ILE B CA 1
ATOM 2590 C C . ILE B 1 131 ? 20.297 11.734 3.066 1 98.44 131 ILE B C 1
ATOM 2592 O O . ILE B 1 131 ? 21.219 12.422 3.506 1 98.44 131 ILE B O 1
ATOM 2596 N N . ARG B 1 132 ? 19.828 10.75 3.639 1 97.25 132 ARG B N 1
ATOM 2597 C CA . ARG B 1 132 ? 20.391 10.172 4.855 1 97.25 132 ARG B CA 1
ATOM 2598 C C . ARG B 1 132 ? 20.781 8.719 4.641 1 97.25 132 ARG B C 1
ATOM 2600 O O . ARG B 1 132 ? 20.297 8.07 3.715 1 97.25 132 ARG B O 1
ATOM 2607 N N . LEU B 1 133 ? 21.609 8.203 5.473 1 97.44 133 LEU B N 1
ATOM 2608 C CA . LEU B 1 133 ? 22.047 6.805 5.406 1 97.44 133 LEU B CA 1
ATOM 2609 C C . LEU B 1 133 ? 20.844 5.867 5.555 1 97.44 133 LEU B C 1
ATOM 2611 O O . LEU B 1 133 ? 20.781 4.828 4.898 1 97.44 133 LEU B O 1
ATOM 2615 N N . LEU B 1 134 ? 19.906 6.238 6.359 1 98.06 134 LEU B N 1
ATOM 2616 C CA . LEU B 1 134 ? 18.719 5.418 6.617 1 98.06 134 LEU B CA 1
ATOM 2617 C C . LEU B 1 134 ? 17.891 5.246 5.352 1 98.06 134 LEU B C 1
ATOM 2619 O O . LEU B 1 134 ? 17.188 4.246 5.195 1 98.06 134 LEU B O 1
ATOM 2623 N N . ASP B 1 135 ? 17.984 6.188 4.438 1 98.38 135 ASP B N 1
ATOM 2624 C CA . ASP B 1 135 ? 17.266 6.062 3.174 1 98.38 135 ASP B CA 1
ATOM 2625 C C . ASP B 1 135 ? 17.75 4.855 2.379 1 98.38 135 ASP B C 1
ATOM 2627 O O . ASP B 1 135 ? 16.953 4.129 1.788 1 98.38 135 ASP B O 1
ATOM 2631 N N . PHE B 1 136 ? 19.062 4.66 2.393 1 98.56 136 PHE B N 1
ATOM 2632 C CA . PHE B 1 136 ? 19.625 3.535 1.663 1 98.56 136 PHE B CA 1
ATOM 2633 C C . PHE B 1 136 ? 19.234 2.215 2.316 1 98.56 136 PHE B C 1
ATOM 2635 O O . PHE B 1 136 ? 19.016 1.216 1.629 1 98.56 136 PHE B O 1
ATOM 2642 N N . PHE B 1 137 ? 19.188 2.264 3.641 1 98.69 137 PHE B N 1
ATOM 2643 C CA . PHE B 1 137 ? 18.75 1.081 4.367 1 98.69 137 PHE B CA 1
ATOM 2644 C C . PHE B 1 137 ? 17.312 0.721 3.99 1 98.69 137 PHE B C 1
ATOM 2646 O O . PHE B 1 137 ? 17.016 -0.438 3.691 1 98.69 137 PHE B O 1
ATOM 2653 N N . HIS B 1 138 ? 16.453 1.691 4.008 1 98.69 138 HIS B N 1
ATOM 2654 C CA . HIS B 1 138 ? 15.062 1.459 3.621 1 98.69 138 HIS B CA 1
ATOM 2655 C C . HIS B 1 138 ? 14.961 1.004 2.17 1 98.69 138 HIS B C 1
ATOM 2657 O O . HIS B 1 138 ? 14.188 0.104 1.848 1 98.69 138 HIS B O 1
ATOM 2663 N N . ALA B 1 139 ? 15.766 1.611 1.296 1 98.81 139 ALA B N 1
ATOM 2664 C CA . ALA B 1 139 ? 15.742 1.249 -0.119 1 98.81 139 ALA B CA 1
ATOM 2665 C C . ALA B 1 139 ? 16.172 -0.203 -0.319 1 98.81 139 ALA B C 1
ATOM 2667 O O . ALA B 1 139 ? 15.531 -0.944 -1.073 1 98.81 139 ALA B O 1
ATOM 2668 N N . PHE B 1 140 ? 17.172 -0.563 0.36 1 98.75 140 PHE B N 1
ATOM 2669 C CA . PHE B 1 140 ? 17.656 -1.938 0.279 1 98.75 140 PHE B CA 1
ATOM 2670 C C . PHE B 1 140 ? 16.594 -2.912 0.764 1 98.75 140 PHE B C 1
ATOM 2672 O O . PHE B 1 140 ? 16.297 -3.904 0.092 1 98.75 140 PHE B O 1
ATOM 2679 N N . ASN B 1 141 ? 16.031 -2.637 1.865 1 98.75 141 ASN B N 1
ATOM 2680 C CA . ASN B 1 141 ? 14.984 -3.488 2.412 1 98.75 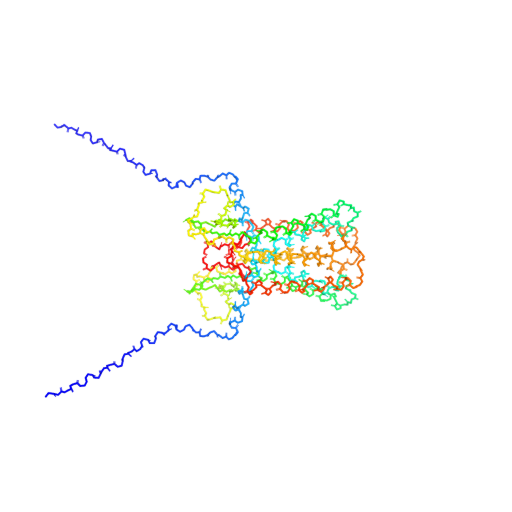141 ASN B CA 1
ATOM 2681 C C . ASN B 1 141 ? 13.766 -3.535 1.493 1 98.75 141 ASN B C 1
ATOM 2683 O O . ASN B 1 141 ? 13.133 -4.582 1.356 1 98.75 141 ASN B O 1
ATOM 2687 N N . SER B 1 142 ? 13.414 -2.41 0.919 1 98.75 142 SER B N 1
ATOM 2688 C CA . SER B 1 142 ? 12.289 -2.369 -0.004 1 98.75 142 SER B CA 1
ATOM 2689 C C . SER B 1 142 ? 12.516 -3.283 -1.202 1 98.75 142 SER B C 1
ATOM 2691 O O . SER B 1 142 ? 11.609 -4.004 -1.624 1 98.75 142 SER B O 1
ATOM 2693 N N . VAL B 1 143 ? 13.711 -3.279 -1.713 1 98.88 143 VAL B N 1
ATOM 2694 C CA . VAL B 1 143 ? 14.055 -4.156 -2.826 1 98.88 143 VAL B CA 1
ATOM 2695 C C . VAL B 1 143 ? 13.992 -5.613 -2.377 1 98.88 143 VAL B C 1
ATOM 2697 O O . VAL B 1 143 ? 13.523 -6.48 -3.121 1 98.88 143 VAL B O 1
ATOM 2700 N N . LEU B 1 144 ? 14.43 -5.875 -1.143 1 98.81 144 LEU B N 1
ATOM 2701 C CA . LEU B 1 144 ? 14.359 -7.23 -0.606 1 98.81 144 LEU B CA 1
ATOM 2702 C C . LEU B 1 144 ? 12.914 -7.703 -0.504 1 98.81 144 LEU B C 1
ATOM 2704 O O . LEU B 1 144 ? 12.602 -8.844 -0.852 1 98.81 144 LEU B O 1
ATOM 2708 N N . VAL B 1 145 ? 12.062 -6.867 -0.023 1 98.38 145 VAL B N 1
ATOM 2709 C CA . VAL B 1 145 ? 10.648 -7.215 0.084 1 98.38 145 VAL B CA 1
ATOM 2710 C C . VAL B 1 145 ? 10.078 -7.516 -1.302 1 98.38 145 VAL B C 1
ATOM 2712 O O . VAL B 1 145 ? 9.359 -8.492 -1.484 1 98.38 145 VAL B O 1
ATOM 2715 N N . PHE B 1 146 ? 10.477 -6.691 -2.236 1 98.56 146 PHE B N 1
ATOM 2716 C CA . PHE B 1 146 ? 10.008 -6.941 -3.594 1 98.56 146 PHE B CA 1
ATOM 2717 C C . PHE B 1 146 ? 10.523 -8.273 -4.113 1 98.56 146 PHE B C 1
ATOM 2719 O O . PHE B 1 146 ? 9.773 -9.055 -4.699 1 98.56 146 PHE B O 1
ATOM 2726 N N . ALA B 1 147 ? 11.758 -8.508 -3.934 1 98.5 147 ALA B N 1
ATOM 2727 C CA . ALA B 1 147 ? 12.344 -9.766 -4.383 1 98.5 147 ALA B CA 1
ATOM 2728 C C . ALA B 1 147 ? 11.633 -10.953 -3.736 1 98.5 147 ALA B C 1
ATOM 2730 O O . ALA B 1 147 ? 11.367 -11.961 -4.398 1 98.5 147 ALA B O 1
ATOM 2731 N N . ALA B 1 148 ? 11.336 -10.844 -2.496 1 97.81 148 ALA B N 1
ATOM 2732 C CA . ALA B 1 148 ? 10.609 -11.898 -1.796 1 97.81 148 ALA B CA 1
ATOM 2733 C C . ALA B 1 148 ? 9.242 -12.133 -2.428 1 97.81 148 ALA B C 1
ATOM 2735 O O . ALA B 1 148 ? 8.852 -13.281 -2.67 1 97.81 148 ALA B O 1
ATOM 2736 N N . THR B 1 149 ? 8.586 -11.086 -2.727 1 97.31 149 THR B N 1
ATOM 2737 C CA . THR B 1 149 ? 7.262 -11.219 -3.328 1 97.31 149 THR B CA 1
ATOM 2738 C C . THR B 1 149 ? 7.363 -11.836 -4.723 1 97.31 149 THR B C 1
ATOM 2740 O O . THR B 1 149 ? 6.516 -12.641 -5.117 1 97.31 149 THR B O 1
ATOM 2743 N N . ALA B 1 150 ? 8.359 -11.414 -5.453 1 97.81 150 ALA B N 1
ATOM 2744 C CA . ALA B 1 150 ? 8.57 -11.969 -6.785 1 97.81 150 ALA B CA 1
ATOM 2745 C C . ALA B 1 150 ? 8.852 -13.469 -6.719 1 97.81 150 ALA B C 1
ATOM 2747 O O . ALA B 1 150 ? 8.391 -14.234 -7.57 1 97.81 150 ALA B O 1
ATOM 2748 N N . LEU B 1 151 ? 9.547 -13.883 -5.723 1 97.31 151 LEU B N 1
ATOM 2749 C CA . LEU B 1 151 ? 9.891 -15.289 -5.566 1 97.31 151 LEU B CA 1
ATOM 2750 C C . LEU B 1 151 ? 8.664 -16.094 -5.145 1 97.31 151 LEU B C 1
ATOM 2752 O O . LEU B 1 151 ? 8.648 -17.328 -5.285 1 97.31 151 LEU B O 1
ATOM 2756 N N . LEU B 1 152 ? 7.699 -15.445 -4.594 1 96.38 152 LEU B N 1
ATOM 2757 C CA . LEU B 1 152 ? 6.469 -16.125 -4.211 1 96.38 152 LEU B CA 1
ATOM 2758 C C . LEU B 1 152 ? 5.492 -16.188 -5.379 1 96.38 152 LEU B C 1
ATOM 2760 O O . LEU B 1 152 ? 4.477 -16.875 -5.309 1 96.38 152 LEU B O 1
ATOM 2764 N N . ASP B 1 153 ? 5.746 -15.477 -6.414 1 95.69 153 ASP B N 1
ATOM 2765 C CA . ASP B 1 153 ? 4.887 -15.445 -7.594 1 95.69 153 ASP B CA 1
ATOM 2766 C C . ASP B 1 153 ? 5.137 -16.656 -8.492 1 95.69 153 ASP B C 1
ATOM 2768 O O . ASP B 1 153 ? 6.215 -16.781 -9.07 1 95.69 153 ASP B O 1
ATOM 2772 N N . LYS B 1 154 ? 4.172 -17.422 -8.688 1 95 154 LYS B N 1
ATOM 2773 C CA . LYS B 1 154 ? 4.344 -18.672 -9.422 1 95 154 LYS B CA 1
ATOM 2774 C C . LYS B 1 154 ? 4.547 -18.422 -10.914 1 95 154 LYS B C 1
ATOM 2776 O O . LYS B 1 154 ? 5.191 -19.203 -11.602 1 95 154 LYS B O 1
ATOM 2781 N N . ASN B 1 155 ? 4.004 -17.281 -11.422 1 94.94 155 ASN B N 1
ATOM 2782 C CA . ASN B 1 155 ? 4.277 -16.953 -12.812 1 94.94 155 ASN B CA 1
ATOM 2783 C C . ASN B 1 155 ? 5.766 -16.703 -13.055 1 94.94 155 ASN B C 1
ATOM 2785 O O . ASN B 1 155 ? 6.336 -17.234 -14.008 1 94.94 155 ASN B O 1
ATOM 2789 N N . VAL B 1 156 ? 6.34 -16.016 -12.188 1 96.94 156 VAL B N 1
ATOM 2790 C CA . VAL B 1 156 ? 7.75 -15.656 -12.305 1 96.94 156 VAL B CA 1
ATOM 2791 C C . VAL B 1 156 ? 8.617 -16.891 -12.086 1 96.94 156 VAL B C 1
ATOM 2793 O O . VAL B 1 156 ? 9.531 -17.156 -12.867 1 96.94 156 VAL B O 1
ATOM 2796 N N . VAL B 1 157 ? 8.367 -17.672 -11.062 1 95.31 157 VAL B N 1
ATOM 2797 C CA . VAL B 1 157 ? 9.188 -18.844 -10.727 1 95.31 157 VAL B CA 1
ATOM 2798 C C . VAL B 1 157 ? 9.102 -19.875 -11.836 1 95.31 157 VAL B C 1
ATOM 2800 O O . VAL B 1 157 ? 10.117 -20.422 -12.266 1 95.31 157 VAL B O 1
ATOM 2803 N N . ASN B 1 158 ? 7.91 -20.078 -12.352 1 93.75 158 ASN B N 1
ATOM 2804 C CA . ASN B 1 158 ? 7.75 -21.031 -13.438 1 93.75 158 ASN B CA 1
ATOM 2805 C C . ASN B 1 158 ? 8.469 -20.578 -14.703 1 93.75 158 ASN B C 1
ATOM 2807 O O . ASN B 1 158 ? 8.945 -21.391 -15.492 1 93.75 158 ASN B O 1
ATOM 2811 N N . CYS B 1 159 ? 8.445 -19.344 -14.883 1 95.38 159 CYS B N 1
ATOM 2812 C CA . CYS B 1 159 ? 9.07 -18.766 -16.062 1 95.38 159 CYS B CA 1
ATOM 2813 C C . CYS B 1 159 ? 10.586 -18.859 -15.977 1 95.38 159 CYS B C 1
ATOM 2815 O O . CYS B 1 159 ? 11.242 -19.281 -16.938 1 95.38 159 CYS B O 1
ATOM 2817 N N . LEU B 1 160 ? 11.195 -18.562 -14.844 1 95.06 160 LEU B N 1
ATOM 2818 C CA . LEU B 1 160 ? 12.648 -18.422 -14.742 1 95.06 160 LEU B CA 1
ATOM 2819 C C . LEU B 1 160 ? 13.281 -19.688 -14.188 1 95.06 160 LEU B C 1
ATOM 2821 O O . LEU B 1 160 ? 14.477 -19.922 -14.398 1 95.06 160 LEU B O 1
ATOM 2825 N N . TYR B 1 161 ? 12.492 -20.453 -13.484 1 92.12 161 TYR B N 1
ATOM 2826 C CA . TYR B 1 161 ? 12.914 -21.734 -12.914 1 92.12 161 TYR B CA 1
ATOM 2827 C C . TYR B 1 161 ? 11.836 -22.797 -13.086 1 92.12 161 TYR B C 1
ATOM 2829 O O . TYR B 1 161 ? 11.25 -23.25 -12.109 1 92.12 161 TYR B O 1
ATOM 2837 N N . PRO B 1 162 ? 11.602 -23.297 -14.242 1 89.56 162 PRO B N 1
ATOM 2838 C CA . PRO B 1 162 ? 10.445 -24.125 -14.57 1 89.56 162 PRO B CA 1
ATOM 2839 C C . PRO B 1 162 ? 10.508 -25.5 -13.906 1 89.56 162 PRO B C 1
ATOM 2841 O O . PRO B 1 162 ? 9.469 -26.141 -13.711 1 89.56 162 PRO B O 1
ATOM 2844 N N . SER B 1 163 ? 11.625 -26.016 -13.562 1 91.12 163 SER B N 1
ATOM 2845 C CA . SER B 1 163 ? 11.711 -27.328 -12.93 1 91.12 163 SER B CA 1
ATOM 2846 C C . SER B 1 163 ? 12.648 -27.312 -11.727 1 91.12 163 SER B C 1
ATOM 2848 O O . SER B 1 163 ? 13.711 -27.953 -11.75 1 91.12 163 SER B O 1
ATOM 2850 N N . PRO B 1 164 ? 12.039 -26.703 -10.727 1 91.75 164 PRO B N 1
ATOM 2851 C CA . PRO B 1 164 ? 12.914 -26.641 -9.547 1 91.75 164 PRO B CA 1
ATOM 2852 C C . PRO B 1 164 ? 12.969 -27.969 -8.797 1 91.75 164 PRO B C 1
ATOM 2854 O O . PRO B 1 164 ? 11.984 -28.719 -8.773 1 91.75 164 PRO B O 1
ATOM 2857 N N . SER B 1 165 ? 14.148 -28.25 -8.211 1 94.69 165 SER B N 1
ATOM 2858 C CA . SER B 1 165 ? 14.258 -29.406 -7.336 1 94.69 165 SER B CA 1
ATOM 2859 C C . SER B 1 165 ? 13.375 -29.25 -6.098 1 94.69 165 SER B C 1
ATOM 2861 O O . SER B 1 165 ? 12.977 -28.141 -5.754 1 94.69 165 SER B O 1
ATOM 2863 N N . PRO B 1 166 ? 13.094 -30.297 -5.406 1 91.94 166 PRO B N 1
ATOM 2864 C CA . PRO B 1 166 ? 12.312 -30.203 -4.172 1 91.94 166 PRO B CA 1
ATOM 2865 C C . PRO B 1 166 ? 12.953 -29.297 -3.125 1 91.94 166 PRO B C 1
ATOM 2867 O O . PRO B 1 166 ? 12.258 -28.562 -2.434 1 91.94 166 PRO B O 1
ATOM 2870 N N . GLU B 1 167 ? 14.195 -29.422 -3.031 1 93.75 167 GLU B N 1
ATOM 2871 C CA . GLU B 1 167 ? 14.922 -28.578 -2.088 1 93.75 167 GLU B CA 1
ATOM 2872 C C . GLU B 1 167 ? 14.773 -27.094 -2.443 1 93.75 167 GLU B C 1
ATOM 2874 O O . GLU B 1 167 ? 14.562 -26.266 -1.564 1 93.75 167 GLU B O 1
ATOM 2879 N N . THR B 1 168 ? 14.859 -26.844 -3.719 1 94 168 THR B N 1
ATOM 2880 C CA . THR B 1 168 ? 14.703 -25.469 -4.188 1 94 168 THR B CA 1
ATOM 2881 C C . THR B 1 168 ? 13.273 -24.969 -3.943 1 94 168 THR B C 1
ATOM 2883 O O . THR B 1 168 ? 13.07 -23.828 -3.531 1 94 168 THR B O 1
ATOM 2886 N N . GLU B 1 169 ? 12.375 -25.797 -4.145 1 90.94 169 GLU B N 1
ATOM 2887 C CA . GLU B 1 169 ? 10.984 -25.438 -3.902 1 90.94 169 GLU B CA 1
ATOM 2888 C C . GLU B 1 169 ? 10.75 -25.078 -2.438 1 90.94 169 GLU B C 1
ATOM 2890 O O . GLU B 1 169 ? 10.039 -24.109 -2.135 1 90.94 169 GLU B O 1
ATOM 2895 N N . GLU B 1 170 ? 11.336 -25.891 -1.595 1 90.94 170 GLU B N 1
ATOM 2896 C CA . GLU B 1 170 ? 11.227 -25.625 -0.165 1 90.94 170 GLU B CA 1
ATOM 2897 C C . GLU B 1 170 ? 11.867 -24.281 0.187 1 90.94 170 GLU B C 1
ATOM 2899 O O . GLU B 1 170 ? 11.289 -23.484 0.941 1 90.94 170 GLU B O 1
ATOM 2904 N N . LEU B 1 171 ? 12.953 -24.062 -0.342 1 94.12 171 LEU B N 1
ATOM 2905 C CA . LEU B 1 171 ? 13.656 -22.797 -0.106 1 94.12 171 LEU B CA 1
ATOM 2906 C C . LEU B 1 171 ? 12.836 -21.625 -0.617 1 94.12 171 LEU B C 1
ATOM 2908 O O . LEU B 1 171 ? 12.719 -20.609 0.064 1 94.12 171 LEU B O 1
ATOM 2912 N N . LEU B 1 172 ? 12.195 -21.766 -1.778 1 93.25 172 LEU B N 1
ATOM 2913 C CA . LEU B 1 172 ? 11.422 -20.703 -2.402 1 93.25 172 LEU B CA 1
ATOM 2914 C C . LEU B 1 172 ? 10.141 -20.422 -1.614 1 93.25 172 LEU B C 1
ATOM 2916 O O . LEU B 1 172 ? 9.586 -19.328 -1.691 1 93.25 172 LEU B O 1
ATOM 2920 N N . SER B 1 173 ? 9.734 -21.375 -0.838 1 90.62 173 SER B N 1
ATOM 2921 C CA . SER B 1 173 ? 8.492 -21.203 -0.088 1 90.62 173 SER B CA 1
ATOM 2922 C C . SER B 1 173 ? 8.758 -20.562 1.271 1 90.62 173 SER B C 1
ATOM 2924 O O . SER B 1 173 ? 7.879 -19.906 1.831 1 90.62 173 SER B O 1
ATOM 2926 N N . ILE B 1 174 ? 9.945 -20.719 1.826 1 94.69 174 ILE B N 1
ATOM 2927 C CA . ILE B 1 174 ? 10.203 -20.297 3.201 1 94.69 174 ILE B CA 1
ATOM 2928 C C . ILE B 1 174 ? 11.016 -19 3.203 1 94.69 174 ILE B C 1
ATOM 2930 O O . ILE B 1 174 ? 10.75 -18.094 3.994 1 94.69 174 ILE B O 1
ATOM 2934 N N . LEU B 1 175 ? 11.922 -18.922 2.318 1 97 175 LEU B N 1
ATOM 2935 C CA . LEU B 1 175 ? 12.859 -17.797 2.322 1 97 175 LEU B CA 1
ATOM 2936 C C . LEU B 1 175 ? 12.133 -16.469 2.152 1 97 175 LEU B C 1
ATOM 2938 O O . LEU B 1 175 ? 12.328 -15.547 2.943 1 97 175 LEU B O 1
ATOM 2942 N N . PRO B 1 176 ? 11.258 -16.328 1.157 1 97.19 176 PRO B N 1
ATOM 2943 C CA . PRO B 1 176 ? 10.578 -15.039 0.98 1 97.19 176 PRO B CA 1
ATOM 2944 C C . PRO B 1 176 ? 9.742 -14.641 2.195 1 97.19 176 PRO B C 1
ATOM 2946 O O . PRO B 1 176 ? 9.695 -13.461 2.561 1 97.19 176 PRO B O 1
ATOM 2949 N N . VAL B 1 177 ? 9.141 -15.539 2.844 1 96.25 177 VAL B N 1
ATOM 2950 C CA . VAL B 1 177 ? 8.352 -15.273 4.043 1 96.25 177 VAL B CA 1
ATOM 2951 C C . VAL B 1 177 ? 9.258 -14.742 5.148 1 96.25 177 VAL B C 1
ATOM 2953 O O . VAL B 1 177 ? 8.938 -13.75 5.809 1 96.25 177 VAL B O 1
ATOM 2956 N N . GLY B 1 178 ? 10.359 -15.422 5.312 1 97.25 178 GLY B N 1
ATOM 2957 C CA . GLY B 1 178 ? 11.328 -14.961 6.293 1 97.25 178 GLY B CA 1
ATOM 2958 C C . GLY B 1 178 ? 11.844 -13.57 6.008 1 97.25 178 GLY B C 1
ATOM 2959 O O . GLY B 1 178 ? 11.945 -12.742 6.914 1 97.25 178 GLY B O 1
ATOM 2960 N N . VAL B 1 179 ? 12.164 -13.312 4.781 1 97.81 179 VAL B N 1
ATOM 2961 C CA . VAL B 1 179 ? 12.664 -12 4.367 1 97.81 179 VAL B CA 1
ATOM 2962 C C . VAL B 1 179 ? 11.586 -10.945 4.602 1 97.81 179 VAL B C 1
ATOM 2964 O O . VAL B 1 179 ? 11.875 -9.867 5.129 1 97.81 179 VAL B O 1
ATOM 2967 N N . GLY B 1 180 ? 10.398 -11.281 4.184 1 96.62 180 GLY B N 1
ATOM 2968 C CA . GLY B 1 180 ? 9.305 -10.352 4.418 1 96.62 180 GLY B CA 1
ATOM 2969 C C . GLY B 1 180 ? 9.102 -10.031 5.887 1 96.62 180 GLY B C 1
ATOM 2970 O O . GLY B 1 180 ? 8.922 -8.867 6.25 1 96.62 180 GLY B O 1
ATOM 2971 N N . PHE B 1 181 ? 9.18 -11.008 6.695 1 96.69 181 PHE B N 1
ATOM 2972 C CA . PHE B 1 181 ? 8.984 -10.844 8.125 1 96.69 181 PHE B CA 1
ATOM 2973 C C . PHE B 1 181 ? 10.094 -9.984 8.727 1 96.69 181 PHE B C 1
ATOM 2975 O O . PHE B 1 181 ? 9.82 -9.023 9.453 1 96.69 181 PHE B O 1
ATOM 2982 N N . MET B 1 182 ? 11.281 -10.281 8.414 1 98.12 182 MET B N 1
ATOM 2983 C CA . MET B 1 182 ? 12.43 -9.547 8.945 1 98.12 182 MET B CA 1
ATOM 2984 C C . MET B 1 182 ? 12.414 -8.102 8.453 1 98.12 182 MET B C 1
ATOM 2986 O O . MET B 1 182 ? 12.672 -7.18 9.234 1 98.12 182 MET B O 1
ATOM 2990 N N . SER B 1 183 ? 12.102 -7.93 7.23 1 98.06 183 SER B N 1
ATOM 2991 C CA . SER B 1 183 ? 12.047 -6.578 6.684 1 98.06 183 SER B CA 1
ATOM 2992 C C . SER B 1 183 ? 10.953 -5.754 7.359 1 98.06 183 SER B C 1
ATOM 2994 O O . SER B 1 183 ? 11.141 -4.566 7.625 1 98.06 183 SER B O 1
ATOM 2996 N N . SER B 1 184 ? 9.836 -6.379 7.629 1 97.75 184 SER B N 1
ATOM 2997 C CA . SER B 1 184 ? 8.758 -5.676 8.32 1 97.75 184 SER B CA 1
ATOM 2998 C C . SER B 1 184 ? 9.195 -5.23 9.711 1 97.75 184 SER B C 1
ATOM 3000 O O . SER B 1 184 ? 8.906 -4.109 10.133 1 97.75 184 SER B O 1
ATOM 3002 N N . LEU B 1 185 ? 9.93 -6.094 10.391 1 98.12 185 LEU B N 1
ATOM 3003 C CA . LEU B 1 185 ? 10.445 -5.719 11.695 1 98.12 185 LEU B CA 1
ATOM 3004 C C . LEU B 1 185 ? 11.398 -4.535 11.586 1 98.12 185 LEU B C 1
ATOM 3006 O O . LEU B 1 185 ? 11.367 -3.623 12.422 1 98.12 185 LEU B O 1
ATOM 3010 N N . PHE B 1 186 ? 12.172 -4.559 10.586 1 98.5 186 PHE B N 1
ATOM 3011 C CA . PHE B 1 186 ? 13.102 -3.463 10.367 1 98.5 186 PHE B CA 1
ATOM 3012 C C . PHE B 1 186 ? 12.359 -2.162 10.094 1 98.5 186 PHE B C 1
ATOM 3014 O O . PHE B 1 186 ? 12.719 -1.111 10.633 1 98.5 186 PHE B O 1
ATOM 3021 N N . PHE B 1 187 ? 11.359 -2.207 9.344 1 98.38 187 PHE B N 1
ATOM 3022 C CA . PHE B 1 187 ? 10.602 -1.008 9 1 98.38 187 PHE B CA 1
ATOM 3023 C C . PHE B 1 187 ? 9.898 -0.442 10.227 1 98.38 187 PHE B C 1
ATOM 3025 O O . PHE B 1 187 ? 9.766 0.776 10.367 1 98.38 187 PHE B O 1
ATOM 3032 N N . ILE B 1 188 ? 9.492 -1.273 11.078 1 97.75 188 ILE B N 1
ATOM 3033 C CA . ILE B 1 188 ? 8.828 -0.831 12.297 1 97.75 188 ILE B CA 1
ATOM 3034 C C . ILE B 1 188 ? 9.859 -0.246 13.266 1 97.75 188 ILE B C 1
ATOM 3036 O O . ILE B 1 188 ? 9.609 0.779 13.898 1 97.75 188 ILE B O 1
ATOM 3040 N N . ALA B 1 189 ? 11.008 -0.86 13.328 1 97.69 189 ALA B N 1
ATOM 3041 C CA . ALA B 1 189 ? 12.047 -0.445 14.266 1 97.69 189 ALA B CA 1
ATOM 3042 C C . ALA B 1 189 ? 12.758 0.814 13.773 1 97.69 189 ALA B C 1
ATOM 3044 O O . ALA B 1 189 ? 13.227 1.623 14.586 1 97.69 189 ALA B O 1
ATOM 3045 N N . PHE B 1 190 ? 12.844 0.95 12.484 1 97.94 190 PHE B N 1
ATOM 3046 C CA . PHE B 1 190 ? 13.539 2.084 11.883 1 97.94 190 PHE B CA 1
ATOM 3047 C C . PHE B 1 190 ? 12.641 2.797 10.883 1 97.94 190 PHE B C 1
ATOM 3049 O O . PHE B 1 190 ? 12.898 2.775 9.68 1 97.94 190 PHE B O 1
ATOM 3056 N N . PRO B 1 191 ? 11.672 3.488 11.414 1 96.62 191 PRO B N 1
ATOM 3057 C CA . PRO B 1 191 ? 10.742 4.164 10.5 1 96.62 191 PRO B CA 1
ATOM 3058 C C . PRO B 1 191 ? 11.391 5.336 9.766 1 96.62 191 PRO B C 1
ATOM 3060 O O . PRO B 1 191 ? 12.492 5.762 10.117 1 96.62 191 PRO B O 1
ATOM 3063 N N . THR B 1 192 ? 10.734 5.777 8.734 1 96.56 192 THR B N 1
ATOM 3064 C CA . THR B 1 192 ? 11.203 6.922 7.957 1 96.56 192 THR B CA 1
ATOM 3065 C C . THR B 1 192 ? 10.492 8.203 8.398 1 96.56 192 THR B C 1
ATOM 3067 O O . THR B 1 192 ? 9.375 8.148 8.914 1 96.56 192 THR B O 1
ATOM 3070 N N . ARG B 1 193 ? 11.156 9.258 8.188 1 92.62 193 ARG B N 1
ATOM 3071 C CA . ARG B 1 193 ? 10.547 10.562 8.398 1 92.62 193 ARG B CA 1
ATOM 3072 C C . ARG B 1 193 ? 9.992 11.125 7.094 1 92.62 193 ARG B C 1
ATOM 3074 O O . ARG B 1 193 ? 9.375 12.195 7.082 1 92.62 193 ARG B O 1
ATOM 3081 N N . ARG B 1 194 ? 10.195 10.352 6.051 1 96.81 194 ARG B N 1
ATOM 3082 C CA . ARG B 1 194 ? 9.766 10.844 4.746 1 96.81 194 ARG B CA 1
ATOM 3083 C C . ARG B 1 194 ? 8.289 10.531 4.504 1 96.81 194 ARG B C 1
ATOM 3085 O O . ARG B 1 194 ? 7.801 9.477 4.906 1 96.81 194 ARG B O 1
ATOM 3092 N N . HIS B 1 195 ? 7.68 11.414 3.891 1 96.75 195 HIS B N 1
ATOM 3093 C CA . HIS B 1 195 ? 6.352 11.242 3.318 1 96.75 195 HIS B CA 1
ATOM 3094 C C . HIS B 1 195 ? 6.406 11.203 1.796 1 96.75 195 HIS B C 1
ATOM 3096 O O . HIS B 1 195 ? 6.176 12.227 1.139 1 96.75 195 HIS B O 1
ATOM 3102 N N . GLY B 1 196 ? 6.559 10.094 1.244 1 96.06 196 GLY B N 1
ATOM 3103 C CA . GLY B 1 196 ? 6.82 9.93 -0.176 1 96.06 196 GLY B CA 1
ATOM 3104 C C . GLY B 1 196 ? 5.582 10.078 -1.035 1 96.06 196 GLY B C 1
ATOM 3105 O O . GLY B 1 196 ? 4.504 10.406 -0.529 1 96.06 196 GLY B O 1
ATOM 3106 N N . ILE B 1 197 ? 5.707 9.805 -2.291 1 94.06 197 ILE B N 1
ATOM 3107 C CA . ILE B 1 197 ? 4.672 10 -3.297 1 94.06 197 ILE B CA 1
ATOM 3108 C C . ILE B 1 197 ? 3.441 9.172 -2.945 1 94.06 197 ILE B C 1
ATOM 3110 O O . ILE B 1 197 ? 2.309 9.633 -3.09 1 94.06 197 ILE B O 1
ATOM 3114 N N . GLY B 1 198 ? 3.654 7.93 -2.424 1 92.69 198 GLY B N 1
ATOM 3115 C CA . GLY B 1 198 ? 2.547 7.047 -2.09 1 92.69 198 GLY B CA 1
ATOM 3116 C C . GLY B 1 198 ? 1.998 7.281 -0.694 1 92.69 198 GLY B C 1
ATOM 3117 O O . GLY B 1 198 ? 0.956 6.73 -0.332 1 92.69 198 GLY B O 1
ATOM 3118 N N . PHE B 1 199 ? 2.67 8.062 0.05 1 96.25 199 PHE B N 1
ATOM 3119 C CA . PHE B 1 199 ? 2.303 8.344 1.433 1 96.25 199 PHE B CA 1
ATOM 3120 C C . PHE B 1 199 ? 2.646 9.781 1.806 1 96.25 199 PHE B C 1
ATOM 3122 O O . PHE 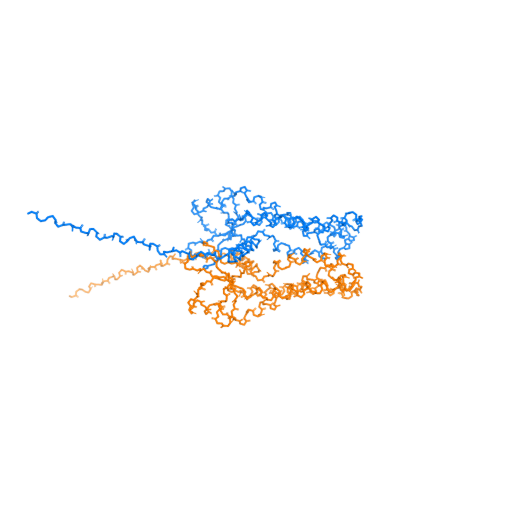B 1 199 ? 3.471 10.016 2.691 1 96.25 199 PHE B O 1
ATOM 3129 N N . PRO B 1 200 ? 1.996 10.773 1.125 1 96.31 200 PRO B N 1
ATOM 3130 C CA . PRO B 1 200 ? 2.338 12.18 1.321 1 96.31 200 PRO B CA 1
ATOM 3131 C C . PRO B 1 200 ? 1.773 12.75 2.621 1 96.31 200 PRO B C 1
ATOM 3133 O O . PRO B 1 200 ? 0.952 12.102 3.277 1 96.31 200 PRO B O 1
ATOM 3136 N N . LEU B 1 201 ? 2.211 13.953 2.893 1 96.25 201 LEU B N 1
ATOM 3137 C CA . LEU B 1 201 ? 1.621 14.695 4 1 96.25 201 LEU B CA 1
ATOM 3138 C C . LEU B 1 201 ? 0.125 14.898 3.783 1 96.25 201 LEU B C 1
ATOM 3140 O O . LEU B 1 201 ? -0.318 15.109 2.65 1 96.25 201 LEU B O 1
ATOM 3144 N N . SER B 1 202 ? -0.59 14.805 4.883 1 93.69 202 SER B N 1
ATOM 3145 C CA . SER B 1 202 ? -2.016 15.109 4.797 1 93.69 202 SER B CA 1
ATOM 3146 C C . SER B 1 202 ? -2.25 16.594 4.547 1 93.69 202 SER B C 1
ATOM 3148 O O . SER B 1 202 ? -1.423 17.422 4.918 1 93.69 202 SER B O 1
ATOM 3150 N N . ARG B 1 203 ? -3.264 16.953 3.844 1 82.5 203 ARG B N 1
ATOM 3151 C CA . ARG B 1 203 ? -3.598 18.344 3.527 1 82.5 203 ARG B CA 1
ATOM 3152 C C . ARG B 1 203 ? -4.086 19.094 4.766 1 82.5 203 ARG B C 1
ATOM 3154 O O . ARG B 1 203 ? -3.939 20.312 4.863 1 82.5 203 ARG B O 1
ATOM 3161 N N . ASP B 1 204 ? -4.727 18.438 5.621 1 69.25 204 ASP B N 1
ATOM 3162 C CA . ASP B 1 204 ? -5.336 19.094 6.777 1 69.25 204 ASP B CA 1
ATOM 3163 C C . ASP B 1 204 ? -4.621 18.703 8.07 1 69.25 204 ASP B C 1
ATOM 3165 O O . ASP B 1 204 ? -4.051 17.609 8.164 1 69.25 204 ASP B O 1
#

Foldseek 3Di:
DPPPPPPPPPPPPPPVPPPPPDDDPVRVVVVLVVLLVLLCQQQALVVLLVVCVVCLCVLLVNQQQVDPNSVVSNVVSLVVSLVVLLQQLQKFWDAAPVLDIWIFGAEQQFTHTDVPDPDDDDSVNRVVSHDDPVSNVSSVLNSLLSVLSLLVDNSNCCRVPVDDDPVVVVCSVVVSVVSNVVSSVVSSVRGDPGQGPSGYDDSD/DPPPPPPPPPPPPPPVPPPPPDDDPVRVVVVLVVLLVLLCQQQALVVLLVVCVVCLCVLLVNQQQVDPNSVVSNVVSLVVSLVVLLQQLQKFWDAAPVLDIWIFGAEQQFTHTDVPDPDDDDSVNRNVSHDDPVSNVSSVLNSLLSVLSLLVDNSNCCRVPVDDDPVVVVCSVVVSVVSNVVSSVVSSVRGDPGQGPSGYDDSD

Secondary structure (DSSP, 8-state):
---------------------PPPHHHHHHHHHHHHHHHHHHHS-HHHHHHHHHHHHHHHTTTT--SHHHHHHHHHHHHHHHHHHHHHTTEEEEE-TTS-EEEEEEETTEEEETT-------HHHHHTTS--HHHHHHHHHHHHHHHHHHHH-HHHHHHH-SS--HHHHHHHHHHHHHHHHHHHHHHHHS------TTSPPP--/---------------------PPPHHHHHHHHHHHHHHHHHHHS-HHHHHHHHHHHHHHHTTTT--SHHHHHHHHHHHHHHHHHHHHHTTEEEEE-TTS-EEEEEEETTEEEETT-------HHHHHTTS--HHHHHHHHHHHHHHHHHHHH-HHHHHHH-SS--HHHHHHHHHHHHHHHHHHHHHHHHS------TTSPPP--